Protein AF-0000000068967857 (afdb_homodimer)

pLDDT: mean 71.77, std 25.76, range [15.07, 97.0]

Solvent-accessible surface area (backbone atoms only — not comparable to full-atom values): 43259 Å² total; per-residue (Å²): 136,82,85,78,80,85,94,84,76,95,75,88,78,87,77,82,76,89,78,83,73,81,74,76,80,75,71,75,75,74,82,79,75,83,73,79,85,69,80,84,73,74,75,71,74,72,71,66,75,70,64,72,68,70,69,68,69,64,66,63,74,61,79,52,66,72,74,74,52,63,63,39,41,75,56,45,82,71,48,74,57,84,64,30,40,31,31,32,28,30,32,71,69,42,67,44,68,28,22,36,38,40,21,60,26,43,104,48,80,79,35,50,54,59,38,45,23,44,25,50,51,61,66,50,75,90,47,89,19,36,59,44,64,44,51,72,52,73,45,74,55,43,71,69,48,51,51,52,65,59,52,62,24,69,69,49,82,86,68,60,64,56,51,70,57,45,54,53,38,48,71,70,28,58,24,31,36,37,37,38,26,57,60,70,91,34,35,36,41,59,51,45,64,74,50,40,82,65,57,48,70,68,57,38,37,49,48,45,36,33,50,49,52,27,52,41,52,35,46,78,70,73,37,27,53,43,49,56,43,43,80,33,22,27,40,51,96,84,66,53,33,22,42,43,80,46,72,46,40,46,59,85,61,96,55,91,57,48,50,74,90,44,48,40,90,80,70,53,62,39,67,50,31,40,37,22,11,46,18,53,45,51,52,47,54,70,44,68,66,94,44,71,63,55,45,51,52,51,52,50,28,41,69,73,67,52,74,75,54,78,54,38,76,78,36,49,69,57,42,52,48,32,52,36,26,39,38,84,50,57,86,68,29,68,51,65,72,56,50,48,64,32,77,82,36,41,72,58,46,67,63,51,32,48,47,47,48,48,37,49,51,46,48,51,47,39,52,50,46,50,52,50,41,58,68,70,94,136,87,78,85,76,78,87,87,81,84,82,79,88,81,85,81,90,80,76,84,75,76,77,83,81,84,79,76,81,78,80,76,75,82,74,79,84,67,80,83,72,74,74,73,74,73,71,67,76,73,66,74,69,71,70,70,71,67,69,64,76,60,77,54,66,75,71,72,51,63,65,39,42,71,61,45,82,70,46,75,58,85,64,31,40,31,30,33,28,31,33,72,67,43,67,45,69,30,21,37,38,40,22,58,24,42,104,49,80,78,34,49,54,60,38,47,23,44,26,50,50,62,66,52,75,88,46,87,19,36,60,44,65,44,49,69,53,74,44,74,57,42,70,69,48,52,49,53,66,58,53,62,24,68,70,48,81,83,67,58,62,57,50,70,56,46,55,52,38,48,71,71,29,58,23,31,35,38,37,37,25,57,59,71,91,34,36,35,41,58,53,47,63,74,51,40,81,64,58,48,69,66,57,37,37,51,48,46,36,34,50,50,51,27,53,42,52,35,46,77,69,73,38,31,53,44,47,52,43,44,79,32,20,26,40,51,97,85,65,52,34,23,41,41,80,46,73,45,39,42,74,82,56,96,56,88,60,47,50,73,90,45,48,39,90,80,70,52,68,38,66,49,30,39,38,22,12,46,19,53,46,52,51,48,52,70,44,65,66,92,44,71,65,56,44,52,52,50,50,49,26,42,70,70,66,52,76,76,55,78,55,37,76,79,37,49,69,58,43,51,48,32,50,37,24,40,38,82,51,57,85,68,29,69,51,64,72,56,50,48,63,31,76,83,39,40,74,58,48,67,62,51,32,46,47,46,47,48,36,48,49,44,48,51,46,40,50,50,48,49,51,51,42,58,67,72,93

InterPro domains:
  IPR000719 Protein kinase domain [PF00069] (73-343)
  IPR000719 Protein kinase domain [PS50011] (72-345)
  IPR000719 Protein kinase domain [SM00220] (72-345)
  IPR011009 Protein kinase-like domain superfamily [SSF56112] (56-346)
  IPR017441 Protein kinase, ATP binding site [PS00107] (78-101)
  IPR050339 Cell Cycle and Stress Response Kinase [PTHR11042] (71-341)

Sequence (754 aa):
MLASGSRSALSRACLVGAGNRLPAIASGAAVATPVPSGPGASVRESVRPSVPVHKAATPTRCDTAPGAFGHFTFVQYLGVGANGVVYEVTNRLDLQQYAIKCIPFSWSSESARVLREVQTMARVPPHENLVRYFSCWVEKLTLALFEFMSSARGRLDGGLSVSSSLSRGLAAASHVLFIQMECCQETLRTWMTSRGSFINPAQALDIFRQMVRGVQHLHTNGVVHNDVKPDNAFIDTSGVVKIGDFGDCGASSSHVLGTASYSPPENNASMQGDVFSLGLCLMELFSSFSTGMERALAFNDVRSGALSMPWTSEFPDVATMVRAMTAAKPESRPSLSDLLEWPLVRVVSPIIGRLQEALNAKDEMIQRLQLKLASVSMLASGSRSALSRACLVGAGNRLPAIASGAAVATPVPSGPGASVRESVRPSVPVHKAATPTRCDTAPGAFGHFTFVQYLGVGANGVVYEVTNRLDLQQYAIKCIPFSWSSESARVLREVQTMARVPPHENLVRYFSCWVEKLTLALFEFMSSARGRLDGGLSVSSSLSRGLAAASHVLFIQMECCQETLRTWMTSRGSFINPAQALDIFRQMVRGVQHLHTNGVVHNDVKPDNAFIDTSGVVKIGDFGDCGASSSHVLGTASYSPPENNASMQGDVFSLGLCLMELFSSFSTGMERALAFNDVRSGALSMPWTSEFPDVATMVRAMTAAKPESRPSLSDLLEWPLVRVVSPIIGRLQEALNAKDEMIQRLQLKLASVS

Organism: Plasmodiophora brassicae (NCBI:txid37360)

Radius of gyration: 35.07 Å; Cα contacts (8 Å, |Δi|>4): 1047; chains: 2; bounding box: 94×92×99 Å

Foldseek 3Di:
DDPDDDDDDDDDDPDPDDDDDPDDPPPPPDPDDDPDPDDDPPPPPPPPPPPPPPPPPPQPLPPQPCPDPVQKRFRAWQDADLFFTKTWIARNPVRDIWIKTKGQDDPDPVNPLVVVLLVLLVPQDDDLAAWHWDDKDKDFDDPSNLVVRLVSQPPPPDNDHPPPNRNVSSVPGGMIMITIIHDFRFFQVNVCQVCFQNQDPLLLLQQLLSLLVQLVSCVVVPKFQQADDSRQWGADPVSGIHGHDSSQIDAFDPDQGYDPLLFAPVSHGDSLRVLLSSLLRSVVSNHGDPDPVVSSVCSVCLLVLNNDDPCCVVCVVSVVLSNQSRPNDSVSHDDSVVVCPPPSNPPCPPVNVVVVVVVVVVVVVVVVVVVVVVVVD/DPPPDDDDDPDDPDDDDDDPDPDDDDDDDDPDDPPDPDDDPPPPPPPPPPPPPPPPPPQPLPPQLVPDPVQKRFRAWQDADLFFTKTWIARNPVRDIWIKTKGQDDPDPVNPLVVVLLVLLVPQDDDLQAWHWDDKDKDFDDPSNLVVRQVSQPPPPDNDHPPPNRNVSSVPGGMIMITIIHDFRFFQVNVCQVCFQNQDPLLLLQQLLSLLVQLVSCVVVPKFQQADDSRQWGADPVSGIHGHDSSQMDAFDPDQGYDPLLFAPVSHGDSLRNLLSSLLRSVVSNHGDPDPVVSSVCSVCLLVVNNDDPCCVVPVVSVVLSNQSRPNDSVSHDDSVVVCPPPSNPPCPPVNVVVVVVVVVVVVVVVVVVVVVVVVD

Nearest PDB structures (foldseek):
  7qwk-assembly7_G  TM=8.877E-01  e=1.911E-18  Homo sapiens
  4p5q-assembly1_A  TM=7.352E-01  e=2.492E-12  Homo sapiens
  3fxx-assembly1_A  TM=7.312E-01  e=2.492E-12  Homo sapiens
  2gsf-assembly1_A  TM=7.370E-01  e=7.982E-12  Homo sapiens
  2qon-assembly1_A  TM=7.233E-01  e=1.177E-11  Homo sapiens

Secondary structure (DSSP, 8-state):
-----------------------------------------------------------------TTTTTTEEEEEEEEE-SS-EEEEEEETTT--EEEEEEEEE-SSTTHHHHHHHHHHHHHSPP-TTBPPEEEEEEEE--HHHHHHHHHHHHHSTT---S-HHHHHHHHH-SEEEEEEEE----BHHHHHHHHGGG--HHHHHHHHHHHHHHHHHHHHTT---S--SGGGEEE-TT--EEE---TT-SS--SS--S-GGGS-TT-S--HHHHHHHHHHHHHHHT---SSHHHHHHHHHHHHTT----THHHH-HHHHHHHHHHT-SSGGGSPPHHHHHTSTTT----HHHHHHHHHHHHHHHHHHHHHHHHHHH-/-----------------------------------------------------------------TTTTTTEEEEEEEEEETTEEEEEEEETTT--EEEEEEEEE-SSTTHHHHHHHHHHHHHSPP-TTBPPEEEEEEEE--HHHHHHHHHHHHHSTT---S-HHHHHHHHH-SEEEEEEEE----BHHHHHHHHGGG--HHHHHHHHHHHHHHHHHHHHTT---S--SGGGEEE-TT--EEE---TT-SS--SS--S-GGGS-TT-S--HHHHHHHHHHHHHHHT---SSHHHHHHHHHHHHTT----THHHH-HHHHHHHHHHT-SSGGGSPPHHHHHTSTTT----HHHHHHHHHHHHHHHHHHHHHHHHHHH-

Structure (mmCIF, N/CA/C/O backbone):
data_AF-0000000068967857-model_v1
#
loop_
_entity.id
_entity.type
_entity.pdbx_description
1 polymer 'non-specific serine/threonine protein kinase'
#
loop_
_atom_site.group_PDB
_atom_site.id
_atom_site.type_symbol
_atom_site.label_atom_id
_atom_site.label_alt_id
_atom_site.label_comp_id
_atom_site.label_asym_id
_atom_site.label_entity_id
_atom_site.label_seq_id
_atom_site.pdbx_PDB_ins_code
_atom_site.Cartn_x
_atom_site.Cartn_y
_atom_site.Cartn_z
_atom_site.occupancy
_atom_site.B_iso_or_equiv
_atom_site.auth_seq_id
_atom_site.auth_comp_id
_atom_site.auth_asym_id
_atom_site.auth_atom_id
_atom_site.pdbx_PDB_model_num
ATOM 1 N N . MET A 1 1 ? -60.562 -36.562 -42.844 1 17.62 1 MET A N 1
ATOM 2 C CA . MET A 1 1 ? -60.188 -37.812 -42.188 1 17.62 1 MET A CA 1
ATOM 3 C C . MET A 1 1 ? -59.656 -37.562 -40.781 1 17.62 1 MET A C 1
ATOM 5 O O . MET A 1 1 ? -59.156 -36.469 -40.5 1 17.62 1 MET A O 1
ATOM 9 N N . LEU A 1 2 ? -59.75 -38.594 -39.875 1 17.78 2 LEU A N 1
ATOM 10 C CA . LEU A 1 2 ? -59.844 -38.969 -38.469 1 17.78 2 LEU A CA 1
ATOM 11 C C . LEU A 1 2 ? -58.531 -38.75 -37.75 1 17.78 2 LEU A C 1
ATOM 13 O O . LEU A 1 2 ? -57.5 -39.344 -38.094 1 17.78 2 LEU A O 1
ATOM 17 N N . ALA A 1 3 ? -58.188 -37.438 -37.438 1 21.61 3 ALA A N 1
ATOM 18 C CA . ALA A 1 3 ? -57.125 -36.875 -36.656 1 21.61 3 ALA A CA 1
ATOM 19 C C . ALA A 1 3 ? -56.938 -37.625 -35.344 1 21.61 3 ALA A C 1
ATOM 21 O O . ALA A 1 3 ? -57.719 -37.469 -34.406 1 21.61 3 ALA A O 1
ATOM 22 N N . SER A 1 4 ? -56.562 -38.906 -35.375 1 16.22 4 SER A N 1
ATOM 23 C CA . SER A 1 4 ? -56.531 -40.094 -34.531 1 16.22 4 SER A CA 1
ATOM 24 C C . SER A 1 4 ? -55.812 -39.812 -33.219 1 16.22 4 SER A C 1
ATOM 26 O O . SER A 1 4 ? -55.062 -38.844 -33.125 1 16.22 4 SER A O 1
ATOM 28 N N . GLY A 1 5 ? -55.438 -40.781 -32.312 1 16.38 5 GLY A N 1
ATOM 29 C CA . GLY A 1 5 ? -55.781 -41.469 -31.062 1 16.38 5 GLY A CA 1
ATOM 30 C C . GLY A 1 5 ? -54.688 -41.375 -30.016 1 16.38 5 GLY A C 1
ATOM 31 O O . GLY A 1 5 ? -55 -41.375 -28.812 1 16.38 5 GLY A O 1
ATOM 32 N N . SER A 1 6 ? -53.375 -41.469 -30.359 1 16.27 6 SER A N 1
ATOM 33 C CA . SER A 1 6 ? -52.812 -42.594 -29.594 1 16.27 6 SER A CA 1
ATOM 34 C C . SER A 1 6 ? -52.594 -42.188 -28.141 1 16.27 6 SER A C 1
ATOM 36 O O . SER A 1 6 ? -52.531 -41.031 -27.797 1 16.27 6 SER A O 1
ATOM 38 N N . ARG A 1 7 ? -51.719 -43 -27.281 1 16.83 7 ARG A N 1
ATOM 39 C CA . ARG A 1 7 ? -51.75 -43.938 -26.172 1 16.83 7 ARG A CA 1
ATOM 40 C C . ARG A 1 7 ? -51.312 -43.25 -24.875 1 16.83 7 ARG A C 1
ATOM 42 O O . ARG A 1 7 ? -50.719 -42.156 -24.891 1 16.83 7 ARG A O 1
ATOM 49 N N . SER A 1 8 ? -51.188 -44 -23.594 1 15.56 8 SER A N 1
ATOM 50 C CA . SER A 1 8 ? -51.531 -44.406 -22.25 1 15.56 8 SER A CA 1
ATOM 51 C C . SER A 1 8 ? -50.406 -44.094 -21.266 1 15.56 8 SER A C 1
ATOM 53 O O . SER A 1 8 ? -50.656 -43.812 -20.094 1 15.56 8 SER A O 1
ATOM 55 N N . ALA A 1 9 ? -49.031 -44.25 -21.547 1 15.55 9 ALA A N 1
ATOM 56 C CA . ALA A 1 9 ? -48.312 -45.219 -20.703 1 15.55 9 ALA A CA 1
ATOM 57 C C . ALA A 1 9 ? -48.094 -44.656 -19.312 1 15.55 9 ALA A C 1
ATOM 59 O O . ALA A 1 9 ? -48.281 -45.344 -18.312 1 15.55 9 ALA A O 1
ATOM 60 N N . LEU A 1 10 ? -47.062 -43.719 -18.984 1 16.7 10 LEU A N 1
ATOM 61 C CA . LEU A 1 10 ? -45.969 -44.125 -18.109 1 16.7 10 LEU A CA 1
ATOM 62 C C . LEU A 1 10 ? -46.344 -43.844 -16.656 1 16.7 10 LEU A C 1
ATOM 64 O O . LEU A 1 10 ? -46.688 -42.75 -16.281 1 16.7 10 LEU A O 1
ATOM 68 N N . SER A 1 11 ? -46.688 -44.812 -15.766 1 15.55 11 SER A N 1
ATOM 69 C CA . SER A 1 11 ? -47.25 -45.188 -14.469 1 15.55 11 SER A CA 1
ATOM 70 C C . SER A 1 11 ? -46.438 -44.562 -13.328 1 15.55 11 SER A C 1
ATOM 72 O O . SER A 1 11 ? -47.031 -43.938 -12.445 1 15.55 11 SER A O 1
ATOM 74 N N . ARG A 1 12 ? -45.125 -45 -13.031 1 16.36 12 ARG A N 1
ATOM 75 C CA . ARG A 1 12 ? -44.906 -45.688 -11.75 1 16.36 12 ARG A CA 1
ATOM 76 C C . ARG A 1 12 ? -44.812 -44.656 -10.609 1 16.36 12 ARG A C 1
ATOM 78 O O . ARG A 1 12 ? -44.594 -43.469 -10.852 1 16.36 12 ARG A O 1
ATOM 85 N N . ALA A 1 13 ? -44.469 -45.125 -9.211 1 16.17 13 ALA A N 1
ATOM 86 C CA . ALA A 1 13 ? -44.875 -45.438 -7.848 1 16.17 13 ALA A CA 1
ATOM 87 C C . ALA A 1 13 ? -44 -44.688 -6.832 1 16.17 13 ALA A C 1
ATOM 89 O O . ALA A 1 13 ? -42.844 -45.031 -6.668 1 16.17 13 ALA A O 1
ATOM 90 N N . CYS A 1 14 ? -43.625 -43.469 -6.836 1 17.33 14 CYS A N 1
ATOM 91 C CA . CYS A 1 14 ? -42.562 -42.906 -5.988 1 17.33 14 CYS A CA 1
ATOM 92 C C . CYS A 1 14 ? -42.906 -43.094 -4.512 1 17.33 14 CYS A C 1
ATOM 94 O O . CYS A 1 14 ? -43.75 -42.375 -3.967 1 17.33 14 CYS A O 1
ATOM 96 N N . LEU A 1 15 ? -42.844 -44.375 -4.031 1 15.82 15 LEU A N 1
ATOM 97 C CA . LEU A 1 15 ? -43.281 -44.844 -2.723 1 15.82 15 LEU A CA 1
ATOM 98 C C . LEU A 1 15 ? -42.531 -44.125 -1.605 1 15.82 15 LEU A C 1
ATOM 100 O O . LEU A 1 15 ? -41.375 -43.75 -1.755 1 15.82 15 LEU A O 1
ATOM 104 N N . VAL A 1 16 ? -43.188 -43.469 -0.539 1 18.83 16 VAL A N 1
ATOM 105 C CA . VAL A 1 16 ? -43.281 -42.656 0.674 1 18.83 16 VAL A CA 1
ATOM 106 C C . VAL A 1 16 ? -42.656 -43.438 1.845 1 18.83 16 VAL A C 1
ATOM 108 O O . VAL A 1 16 ? -42.875 -43.062 3.006 1 18.83 16 VAL A O 1
ATOM 111 N N . GLY A 1 17 ? -41.625 -44.469 1.485 1 15.07 17 GLY A N 1
ATOM 112 C CA . GLY A 1 17 ? -41.656 -45.531 2.461 1 15.07 17 GLY A CA 1
ATOM 113 C C . GLY A 1 17 ? -41.438 -45.062 3.885 1 15.07 17 GLY A C 1
ATOM 114 O O . GLY A 1 17 ? -41.219 -43.875 4.117 1 15.07 17 GLY A O 1
ATOM 115 N N . ALA A 1 18 ? -40.375 -45.656 4.684 1 16.19 18 ALA A N 1
ATOM 116 C CA . ALA A 1 18 ? -40.375 -46.656 5.75 1 16.19 18 ALA A CA 1
ATOM 117 C C . ALA A 1 18 ? -40.156 -46.031 7.113 1 16.19 18 ALA A C 1
ATOM 119 O O . ALA A 1 18 ? -39.594 -44.906 7.199 1 16.19 18 ALA A O 1
ATOM 120 N N . GLY A 1 19 ? -40.5 -46.688 8.297 1 16.75 19 GLY A N 1
ATOM 121 C CA . GLY A 1 19 ? -41.031 -46.844 9.641 1 16.75 19 GLY A CA 1
ATOM 122 C C . GLY A 1 19 ? -40 -46.625 10.727 1 16.75 19 GLY A C 1
ATOM 123 O O . GLY A 1 19 ? -40.344 -46.5 11.906 1 16.75 19 GLY A O 1
ATOM 124 N N . ASN A 1 20 ? -38.562 -46.75 10.414 1 16.28 20 ASN A N 1
ATOM 125 C CA . ASN A 1 20 ? -37.938 -47.625 11.375 1 16.28 20 ASN A CA 1
ATOM 126 C C . ASN A 1 20 ? -37.844 -47 12.758 1 16.28 20 ASN A C 1
ATOM 128 O O . ASN A 1 20 ? -37.688 -45.781 12.883 1 16.28 20 ASN A O 1
ATOM 132 N N . ARG A 1 21 ? -38.188 -47.688 13.773 1 17.36 21 ARG A N 1
ATOM 133 C CA . ARG A 1 21 ? -38.625 -47.75 15.172 1 17.36 21 ARG A CA 1
ATOM 134 C C . ARG A 1 21 ? -37.469 -47.406 16.094 1 17.36 21 ARG A C 1
ATOM 136 O O . ARG A 1 21 ? -36.469 -48.156 16.188 1 17.36 21 ARG A O 1
ATOM 143 N N . LEU A 1 22 ? -36.906 -46.188 16.016 1 18.09 22 LEU A N 1
ATOM 144 C CA . LEU A 1 22 ? -35.719 -45.875 16.812 1 18.09 22 LEU A CA 1
ATOM 145 C C . LEU A 1 22 ? -35.938 -46.219 18.281 1 18.09 22 LEU A C 1
ATOM 147 O O . LEU A 1 22 ? -36.812 -45.656 18.922 1 18.09 22 LEU A O 1
ATOM 151 N N . PRO A 1 23 ? -35.688 -47.5 18.547 1 16.89 23 PRO A N 1
ATOM 152 C CA . PRO A 1 23 ? -36.125 -48.031 19.844 1 16.89 23 PRO A CA 1
ATOM 153 C C . PRO A 1 23 ? -35.656 -47.188 21.031 1 16.89 23 PRO A C 1
ATOM 155 O O . PRO A 1 23 ? -34.844 -46.281 20.859 1 16.89 23 PRO A O 1
ATOM 158 N N . ALA A 1 24 ? -35.781 -47.812 22.188 1 18.14 24 ALA A N 1
ATOM 159 C CA . ALA A 1 24 ? -36.188 -47.719 23.594 1 18.14 24 ALA A CA 1
ATOM 160 C C . ALA A 1 24 ? -35 -47.375 24.469 1 18.14 24 ALA A C 1
ATOM 162 O O . ALA A 1 24 ? -34.031 -48.125 24.562 1 18.14 24 ALA A O 1
ATOM 163 N N . ILE A 1 25 ? -34.5 -46.219 24.406 1 18.72 25 ILE A N 1
ATOM 164 C CA . ILE A 1 25 ? -33.281 -45.781 25.062 1 18.72 25 ILE A CA 1
ATOM 165 C C . ILE A 1 25 ? -33.312 -46.188 26.547 1 18.72 25 ILE A C 1
ATOM 167 O O . ILE A 1 25 ? -34.125 -45.656 27.312 1 18.72 25 ILE A O 1
ATOM 171 N N . ALA A 1 26 ? -33.25 -47.531 26.703 1 18.09 26 ALA A N 1
ATOM 172 C CA . ALA A 1 26 ? -33.406 -48.062 28.047 1 18.09 26 ALA A CA 1
ATOM 173 C C . ALA A 1 26 ? -32.438 -47.438 29.031 1 18.09 26 ALA A C 1
ATOM 175 O O . ALA A 1 26 ? -31.234 -47.312 28.734 1 18.09 26 ALA A O 1
ATOM 176 N N . SER A 1 27 ? -32.938 -46.594 29.859 1 18.23 27 SER A N 1
ATOM 177 C CA . SER A 1 27 ? -32.406 -45.625 30.812 1 18.23 27 SER A CA 1
ATOM 178 C C . SER A 1 27 ? -31.516 -46.281 31.859 1 18.23 27 SER A C 1
ATOM 180 O O . SER A 1 27 ? -30.859 -45.594 32.625 1 18.23 27 SER A O 1
ATOM 182 N N . GLY A 1 28 ? -31.531 -47.656 31.938 1 19.02 28 GLY A N 1
ATOM 183 C CA . GLY A 1 28 ? -31.5 -47.969 33.344 1 19.02 28 GLY A CA 1
ATOM 184 C C . GLY A 1 28 ? -30.109 -47.844 33.938 1 19.02 28 GLY A C 1
ATOM 185 O O . GLY A 1 28 ? -29.219 -48.656 33.688 1 19.02 28 GLY A O 1
ATOM 186 N N . ALA A 1 29 ? -29.5 -46.812 33.906 1 19.55 29 ALA A N 1
ATOM 187 C CA . ALA A 1 29 ? -28.062 -46.812 34.219 1 19.55 29 ALA A CA 1
ATOM 188 C C . ALA A 1 29 ? -27.812 -47.281 35.625 1 19.55 29 ALA A C 1
ATOM 190 O O . ALA A 1 29 ? -28.344 -46.719 36.594 1 19.55 29 ALA A O 1
ATOM 191 N N . ALA A 1 30 ? -27.609 -48.594 35.812 1 19.33 30 ALA A N 1
ATOM 192 C CA . ALA A 1 30 ? -27.344 -49.312 37.062 1 19.33 30 ALA A CA 1
ATOM 193 C C . ALA A 1 30 ? -26.172 -48.688 37.812 1 19.33 30 ALA A C 1
ATOM 195 O O . ALA A 1 30 ? -25.234 -48.156 37.219 1 19.33 30 ALA A O 1
ATOM 196 N N . VAL A 1 31 ? -26.25 -48.375 39.094 1 22.34 31 VAL A N 1
ATOM 197 C CA . VAL A 1 31 ? -25.594 -47.594 40.156 1 22.34 31 VAL A CA 1
ATOM 198 C C . VAL A 1 31 ? -24.297 -48.312 40.562 1 22.34 31 VAL A C 1
ATOM 200 O O . VAL A 1 31 ? -24.062 -48.531 41.75 1 22.34 31 VAL A O 1
ATOM 203 N N . ALA A 1 32 ? -23.5 -48.969 39.562 1 19.66 32 ALA A N 1
ATOM 204 C CA . ALA A 1 32 ? -22.594 -49.969 40.094 1 19.66 32 ALA A CA 1
ATOM 205 C C . ALA A 1 32 ? -21.641 -49.375 41.125 1 19.66 32 ALA A C 1
ATOM 207 O O . ALA A 1 32 ? -21.375 -48.156 41.094 1 19.66 32 ALA A O 1
ATOM 208 N N . THR A 1 33 ? -21.266 -50.25 42.031 1 23.11 33 THR A N 1
ATOM 209 C CA . THR A 1 33 ? -20.672 -50.312 43.344 1 23.11 33 THR A CA 1
ATOM 210 C C . THR A 1 33 ? -19.25 -49.75 43.344 1 23.11 33 THR A C 1
ATOM 212 O O . THR A 1 33 ? -18.578 -49.781 42.312 1 23.11 33 THR A O 1
ATOM 215 N N . PRO A 1 34 ? -18.641 -49.281 44.5 1 24.38 34 PRO A N 1
ATOM 216 C CA . PRO A 1 34 ? -17.578 -48.344 44.906 1 24.38 34 PRO A CA 1
ATOM 217 C C . PRO A 1 34 ? -16.188 -48.938 44.688 1 24.38 34 PRO A C 1
ATOM 219 O O . PRO A 1 34 ? -15.188 -48.25 44.969 1 24.38 34 PRO A O 1
ATOM 222 N N . VAL A 1 35 ? -15.891 -49.656 43.562 1 23.64 35 VAL A N 1
ATOM 223 C CA . VAL A 1 35 ? -14.773 -50.562 43.844 1 23.64 35 VAL A CA 1
ATOM 224 C C . VAL A 1 35 ? -13.562 -49.75 44.281 1 23.64 35 VAL A C 1
ATOM 226 O O . VAL A 1 35 ? -13.414 -48.594 43.906 1 23.64 35 VAL A O 1
ATOM 229 N N . PRO A 1 36 ? -12.727 -50.375 45.125 1 25.64 36 PRO A N 1
ATOM 230 C CA . PRO A 1 36 ? -11.664 -49.875 45.969 1 25.64 36 PRO A CA 1
ATOM 231 C C . PRO A 1 36 ? -10.5 -49.281 45.188 1 25.64 36 PRO A C 1
ATOM 233 O O . PRO A 1 36 ? -10.266 -49.656 44.031 1 25.64 36 PRO A O 1
ATOM 236 N N . SER A 1 37 ? -10.07 -48 45.438 1 24.44 37 SER A N 1
ATOM 237 C CA . SER A 1 37 ? -9.234 -47 44.75 1 24.44 37 SER A CA 1
ATOM 238 C C . SER A 1 37 ? -7.801 -47.5 44.594 1 24.44 37 SER A C 1
ATOM 240 O O . SER A 1 37 ? -7.102 -47.656 45.594 1 24.44 37 SER A O 1
ATOM 242 N N . GLY A 1 38 ? -7.668 -48.688 43.844 1 22.53 38 GLY A N 1
ATOM 243 C CA . GLY A 1 38 ? -6.359 -49.312 43.875 1 22.53 38 GLY A CA 1
ATOM 244 C C . GLY A 1 38 ? -5.219 -48.312 43.656 1 22.53 38 GLY A C 1
ATOM 245 O O . GLY A 1 38 ? -5.445 -47.188 43.25 1 22.53 38 GLY A O 1
ATOM 246 N N . PRO A 1 39 ? -3.936 -48.906 43.812 1 26.94 39 PRO A N 1
ATOM 247 C CA . PRO A 1 39 ? -2.676 -48.219 44.062 1 26.94 39 PRO A CA 1
ATOM 248 C C . PRO A 1 39 ? -2.289 -47.25 42.938 1 26.94 39 PRO A C 1
ATOM 250 O O . PRO A 1 39 ? -2.801 -47.344 41.844 1 26.94 39 PRO A O 1
ATOM 253 N N . GLY A 1 40 ? -1.634 -46.094 43.25 1 23.09 40 GLY A N 1
ATOM 254 C CA . GLY A 1 40 ? -1.306 -44.844 42.562 1 23.09 40 GLY A CA 1
ATOM 255 C C . GLY A 1 40 ? -0.482 -45.062 41.312 1 23.09 40 GLY A C 1
ATOM 256 O O . GLY A 1 40 ? 0.627 -45.594 41.375 1 23.09 40 GLY A O 1
ATOM 257 N N . ALA A 1 41 ? -1.071 -45.594 40.219 1 24.56 41 ALA A N 1
ATOM 258 C CA . ALA A 1 41 ? -0.295 -45.938 39.031 1 24.56 41 ALA A CA 1
ATOM 259 C C . ALA A 1 41 ? 0.621 -44.781 38.625 1 24.56 41 ALA A C 1
ATOM 261 O O . ALA A 1 41 ? 0.218 -43.594 38.656 1 24.56 41 ALA A O 1
ATOM 262 N N . SER A 1 42 ? 1.905 -45 38.781 1 24.92 42 SER A N 1
ATOM 263 C CA . SER A 1 42 ? 3.004 -44.094 38.469 1 24.92 42 SER A CA 1
ATOM 264 C C . SER A 1 42 ? 2.893 -43.562 37.031 1 24.92 42 SER A C 1
ATOM 266 O O . SER A 1 42 ? 2.768 -44.312 36.094 1 24.92 42 SER A O 1
ATOM 268 N N . VAL A 1 43 ? 2.205 -42.469 36.875 1 27.67 43 VAL A N 1
ATOM 269 C CA . VAL A 1 43 ? 1.998 -41.844 35.562 1 27.67 43 VAL A CA 1
ATOM 270 C C . VAL A 1 43 ? 3.322 -41.75 34.812 1 27.67 43 VAL A C 1
ATOM 272 O O . VAL A 1 43 ? 4.27 -41.094 35.281 1 27.67 43 VAL A O 1
ATOM 275 N N . ARG A 1 44 ? 3.652 -42.875 34.156 1 24.52 44 ARG A N 1
ATOM 276 C CA . ARG A 1 44 ? 4.809 -42.781 33.281 1 24.52 44 ARG A CA 1
ATOM 277 C C . ARG A 1 44 ? 4.75 -41.531 32.406 1 24.52 44 ARG A C 1
ATOM 279 O O . ARG A 1 44 ? 3.723 -41.25 31.812 1 24.52 44 ARG A O 1
ATOM 286 N N . GLU A 1 45 ? 5.496 -40.531 32.781 1 26.64 45 GLU A N 1
ATOM 287 C CA . GLU A 1 45 ? 5.703 -39.25 32.062 1 26.64 45 GLU A CA 1
ATOM 288 C C . GLU A 1 45 ? 5.941 -39.5 30.594 1 26.64 45 GLU A C 1
ATOM 290 O O . GLU A 1 45 ? 6.887 -40.188 30.203 1 26.64 45 GLU A O 1
ATOM 295 N N . SER A 1 46 ? 4.844 -39.75 29.875 1 25.81 46 SER A N 1
ATOM 296 C CA . SER A 1 46 ? 5.02 -39.938 28.438 1 25.81 46 SER A CA 1
ATOM 297 C C . SER A 1 46 ? 5.945 -38.844 27.875 1 25.81 46 SER A C 1
ATOM 299 O O . SER A 1 46 ? 5.699 -37.656 28.047 1 25.81 46 SER A O 1
ATOM 301 N N . VAL A 1 47 ? 7.184 -39.156 27.828 1 27.45 47 VAL A N 1
ATOM 302 C CA . VAL A 1 47 ? 8.195 -38.344 27.172 1 27.45 47 VAL A CA 1
ATOM 303 C C . VAL A 1 47 ? 7.707 -37.906 25.797 1 27.45 47 VAL A C 1
ATOM 305 O O . VAL A 1 47 ? 7.406 -38.75 24.938 1 27.45 47 VAL A O 1
ATOM 308 N N . ARG A 1 48 ? 6.922 -36.906 25.797 1 30.17 48 ARG A N 1
ATOM 309 C CA . ARG A 1 48 ? 6.531 -36.312 24.516 1 30.17 48 ARG A CA 1
ATOM 310 C C . ARG A 1 48 ? 7.691 -36.344 23.531 1 30.17 48 ARG A C 1
ATOM 312 O O . ARG A 1 48 ? 8.812 -35.938 23.859 1 30.17 48 ARG A O 1
ATOM 319 N N . PRO A 1 49 ? 7.621 -37.312 22.656 1 27.17 49 PRO A N 1
ATOM 320 C CA . PRO A 1 49 ? 8.758 -37.281 21.734 1 27.17 49 PRO A CA 1
ATOM 321 C C . PRO A 1 49 ? 9.094 -35.875 21.25 1 27.17 49 PRO A C 1
ATOM 323 O O . PRO A 1 49 ? 8.188 -35.062 21.016 1 27.17 49 PRO A O 1
ATOM 326 N N . SER A 1 50 ? 10.148 -35.312 21.844 1 27.44 50 SER A N 1
ATOM 327 C CA . SER A 1 50 ? 10.68 -34.031 21.359 1 27.44 50 SER A CA 1
ATOM 328 C C . SER A 1 50 ? 10.688 -33.969 19.844 1 27.44 50 SER A C 1
ATOM 330 O O . SER A 1 50 ? 11.305 -34.812 19.188 1 27.44 50 SER A O 1
ATOM 332 N N . VAL A 1 51 ? 9.562 -33.781 19.281 1 29.3 51 VAL A N 1
ATOM 333 C CA . VAL A 1 51 ? 9.656 -33.531 17.844 1 29.3 51 VAL A CA 1
ATOM 334 C C . VAL A 1 51 ? 10.922 -32.75 17.531 1 29.3 51 VAL A C 1
ATOM 336 O O . VAL A 1 51 ? 11.195 -31.734 18.172 1 29.3 51 VAL A O 1
ATOM 339 N N . PRO A 1 52 ? 11.914 -33.469 17.188 1 27.41 52 PRO A N 1
ATOM 340 C CA . PRO A 1 52 ? 13.102 -32.625 16.969 1 27.41 52 PRO A CA 1
ATOM 341 C C . PRO A 1 52 ? 12.773 -31.281 16.328 1 27.41 52 PRO A C 1
ATOM 343 O O . PRO A 1 52 ? 11.93 -31.219 15.43 1 27.41 52 PRO A O 1
ATOM 346 N N . VAL A 1 53 ? 12.68 -30.344 17.156 1 28.53 53 VAL A N 1
ATOM 347 C CA . VAL A 1 53 ? 12.688 -29 16.594 1 28.53 53 VAL A CA 1
ATOM 348 C C . VAL A 1 53 ? 13.625 -28.938 15.391 1 28.53 53 VAL A C 1
ATOM 350 O O . VAL A 1 53 ? 14.805 -29.266 15.5 1 28.53 53 VAL A O 1
ATOM 353 N N . HIS A 1 54 ? 13.102 -29.328 14.297 1 27.03 54 HIS A N 1
ATOM 354 C CA . HIS A 1 54 ? 13.977 -29.109 13.156 1 27.03 54 HIS A CA 1
ATOM 355 C C . HIS A 1 54 ? 14.867 -27.875 13.383 1 27.03 54 HIS A C 1
ATOM 357 O O . HIS A 1 54 ? 14.383 -26.828 13.805 1 27.03 54 HIS A O 1
ATOM 363 N N . LYS A 1 55 ? 16 -28.109 13.828 1 28.28 55 LYS A N 1
ATOM 364 C CA . LYS A 1 55 ? 17 -27.047 13.945 1 28.28 55 LYS A CA 1
ATOM 365 C C . LYS A 1 55 ? 16.797 -25.984 12.883 1 28.28 55 LYS A C 1
ATOM 367 O O . LYS A 1 55 ? 16.859 -26.266 11.688 1 28.28 55 LYS A O 1
ATOM 372 N N . ALA A 1 56 ? 16.062 -25.062 13.258 1 31.53 56 ALA A N 1
ATOM 373 C CA . ALA A 1 56 ? 16.109 -23.844 12.445 1 31.53 56 ALA A CA 1
ATOM 374 C C . ALA A 1 56 ? 17.516 -23.594 11.922 1 31.53 56 ALA A C 1
ATOM 376 O O . ALA A 1 56 ? 18.469 -23.5 12.703 1 31.53 56 ALA A O 1
ATOM 377 N N . ALA A 1 57 ? 17.828 -24.297 10.852 1 29.64 57 ALA A N 1
ATOM 378 C CA . ALA A 1 57 ? 19.156 -23.984 10.312 1 29.64 57 ALA A CA 1
ATOM 379 C C . ALA A 1 57 ? 19.578 -22.562 10.672 1 29.64 57 ALA A C 1
ATOM 381 O O . ALA A 1 57 ? 18.734 -21.656 10.695 1 29.64 57 ALA A O 1
ATOM 382 N N . THR A 1 58 ? 20.406 -22.453 11.594 1 30.3 58 THR A N 1
ATOM 383 C CA . THR A 1 58 ? 21.031 -21.172 11.898 1 30.3 58 THR A CA 1
ATOM 384 C C . THR A 1 58 ? 21.172 -20.328 10.641 1 30.3 58 THR A C 1
ATOM 386 O O . THR A 1 58 ? 21.703 -20.797 9.625 1 30.3 58 THR A O 1
ATOM 389 N N . PRO A 1 59 ? 20.25 -19.5 10.445 1 32.91 59 PRO A N 1
ATOM 390 C CA . PRO A 1 59 ? 20.594 -18.625 9.312 1 32.91 59 PRO A CA 1
ATOM 391 C C . PRO A 1 59 ? 22.094 -18.391 9.188 1 32.91 59 PRO A C 1
ATOM 393 O O . PRO A 1 59 ? 22.734 -17.953 10.148 1 32.91 59 PRO A O 1
ATOM 396 N N . THR A 1 60 ? 22.828 -19.375 8.75 1 31.97 60 THR A N 1
ATOM 397 C CA . THR A 1 60 ? 24.203 -18.984 8.453 1 31.97 60 THR A CA 1
ATOM 398 C C . THR A 1 60 ? 24.281 -17.516 8.062 1 31.97 60 THR A C 1
ATOM 400 O O . THR A 1 60 ? 23.609 -17.094 7.117 1 31.97 60 THR A O 1
ATOM 403 N N . ARG A 1 61 ? 24.422 -16.672 9.055 1 34.22 61 ARG A N 1
ATOM 404 C CA . ARG A 1 61 ? 24.859 -15.305 8.773 1 34.22 61 ARG A CA 1
ATOM 405 C C . ARG A 1 61 ? 25.766 -15.258 7.547 1 34.22 61 ARG A C 1
ATOM 407 O O . ARG A 1 61 ? 26.906 -15.695 7.598 1 34.22 61 ARG A O 1
ATOM 414 N N . CYS A 1 62 ? 25.359 -15.859 6.477 1 34.53 62 CYS A N 1
ATOM 415 C CA . CYS A 1 62 ? 26.266 -15.594 5.352 1 34.53 62 CYS A CA 1
ATOM 416 C C . CYS A 1 62 ? 26.891 -14.211 5.473 1 34.53 62 CYS A C 1
ATOM 418 O O . CYS A 1 62 ? 26.266 -13.281 5.98 1 34.53 62 CYS A O 1
ATOM 420 N N . ASP A 1 63 ? 28.125 -14.109 5.543 1 36.72 63 ASP A N 1
ATOM 421 C CA . ASP A 1 63 ? 28.938 -12.922 5.297 1 36.72 63 ASP A CA 1
ATOM 422 C C . ASP A 1 63 ? 28.281 -12 4.27 1 36.72 63 ASP A C 1
ATOM 424 O O . ASP A 1 63 ? 27.969 -12.43 3.156 1 36.72 63 ASP A O 1
ATOM 428 N N . THR A 1 64 ? 27.281 -11.242 4.684 1 43.88 64 THR A N 1
ATOM 429 C CA . THR A 1 64 ? 26.641 -10.156 3.949 1 43.88 64 THR A CA 1
ATOM 430 C C . THR A 1 64 ? 27.594 -9.578 2.902 1 43.88 64 THR A C 1
ATOM 432 O O . THR A 1 64 ? 28.75 -9.273 3.203 1 43.88 64 THR A O 1
ATOM 435 N N . ALA A 1 65 ? 27.75 -10.102 1.837 1 42 65 ALA A N 1
ATOM 436 C CA . ALA A 1 65 ? 28.562 -9.25 0.964 1 42 65 ALA A CA 1
ATOM 437 C C . ALA A 1 65 ? 28.297 -7.773 1.248 1 42 65 ALA A C 1
ATOM 439 O O . ALA A 1 65 ? 27.156 -7.305 1.132 1 42 65 ALA A O 1
ATOM 440 N N . PRO A 1 66 ? 28.906 -7.105 2.223 1 45.12 66 PRO A N 1
ATOM 441 C CA . PRO A 1 66 ? 28.75 -5.727 2.693 1 45.12 66 PRO A CA 1
ATOM 442 C C . PRO A 1 66 ? 28.094 -4.816 1.651 1 45.12 66 PRO A C 1
ATOM 444 O O . PRO A 1 66 ? 27.297 -3.947 2 1 45.12 66 PRO A O 1
ATOM 447 N N . GLY A 1 67 ? 28.562 -4.812 0.374 1 49.03 67 GLY A N 1
ATOM 448 C CA . GLY A 1 67 ? 28.406 -3.82 -0.677 1 49.03 67 GLY A CA 1
ATOM 449 C C . GLY A 1 67 ? 27.188 -4.062 -1.542 1 49.03 67 GLY A C 1
ATOM 450 O O . GLY A 1 67 ? 26.812 -3.205 -2.344 1 49.03 67 GLY A O 1
ATOM 451 N N . ALA A 1 68 ? 26.672 -5.273 -1.558 1 50.5 68 ALA A N 1
ATOM 452 C CA . ALA A 1 68 ? 25.781 -5.582 -2.678 1 50.5 68 ALA A CA 1
ATOM 453 C C . ALA A 1 68 ? 24.422 -4.941 -2.484 1 50.5 68 ALA A C 1
ATOM 455 O O . ALA A 1 68 ? 23.75 -4.586 -3.459 1 50.5 68 ALA A O 1
ATOM 456 N N . PHE A 1 69 ? 23.953 -4.801 -1.175 1 63 69 PHE A N 1
ATOM 457 C CA . PHE A 1 69 ? 22.578 -4.312 -1.086 1 63 69 PHE A CA 1
ATOM 458 C C . PHE A 1 69 ? 22.531 -2.938 -0.434 1 63 69 PHE A C 1
ATOM 460 O O . PHE A 1 69 ? 21.5 -2.543 0.125 1 63 69 PHE A O 1
ATOM 467 N N . GLY A 1 70 ? 23.625 -2.305 -0.616 1 69.69 70 GLY A N 1
ATOM 468 C CA . GLY A 1 70 ? 23.578 -0.968 -0.045 1 69.69 70 GLY A CA 1
ATOM 469 C C . GLY A 1 70 ? 23.203 -0.96 1.424 1 69.69 70 GLY A C 1
ATOM 470 O O . GLY A 1 70 ? 23.922 -1.51 2.26 1 69.69 70 GLY A O 1
ATOM 471 N N . HIS A 1 71 ? 22 -0.535 1.703 1 82 71 HIS A N 1
ATOM 472 C CA . HIS A 1 71 ? 21.531 -0.365 3.072 1 82 71 HIS A CA 1
ATOM 473 C C . HIS A 1 71 ? 20.734 -1.578 3.533 1 82 71 HIS A C 1
ATOM 475 O O . HIS A 1 71 ? 20.062 -1.529 4.57 1 82 71 HIS A O 1
ATOM 481 N N . PHE A 1 72 ? 20.859 -2.705 2.883 1 89.38 72 PHE A N 1
ATOM 482 C CA . PHE A 1 72 ? 20.094 -3.898 3.236 1 89.38 72 PHE A CA 1
ATOM 483 C C . PHE A 1 72 ? 21.016 -4.953 3.854 1 89.38 72 PHE A C 1
ATOM 485 O O . PHE A 1 72 ? 22.172 -5.094 3.451 1 89.38 72 PHE A O 1
ATOM 492 N N . THR A 1 73 ? 20.5 -5.613 4.836 1 90.12 73 THR A N 1
ATOM 493 C CA . THR A 1 73 ? 21.141 -6.805 5.383 1 90.12 73 THR A CA 1
ATOM 494 C C . THR A 1 73 ? 20.484 -8.07 4.832 1 90.12 73 THR A C 1
ATOM 496 O O . THR A 1 73 ? 19.266 -8.188 4.824 1 90.12 73 THR A O 1
ATOM 499 N N . PHE A 1 74 ? 21.344 -8.977 4.336 1 86.94 74 PHE A N 1
ATOM 500 C CA . PHE A 1 74 ? 20.859 -10.258 3.83 1 86.94 74 PHE A CA 1
ATOM 501 C C . PHE A 1 74 ? 20.359 -11.133 4.973 1 86.94 74 PHE A C 1
ATOM 503 O O . PHE A 1 74 ? 21.016 -11.25 6.008 1 86.94 74 PHE A O 1
ATOM 510 N N . VAL A 1 75 ? 19.188 -11.695 4.777 1 87.44 75 VAL A N 1
ATOM 511 C CA . VAL A 1 75 ? 18.641 -12.586 5.785 1 87.44 75 VAL A CA 1
ATOM 512 C C . VAL A 1 75 ? 18.688 -14.031 5.285 1 87.44 75 VAL A C 1
ATOM 514 O O . VAL A 1 75 ? 19.375 -14.875 5.875 1 87.44 75 VAL A O 1
ATOM 517 N N . GLN A 1 76 ? 18.078 -14.297 4.164 1 86.62 76 GLN A N 1
ATOM 518 C CA . GLN A 1 76 ? 18.094 -15.648 3.609 1 86.62 76 GLN A CA 1
ATOM 519 C C . GLN A 1 76 ? 17.641 -15.648 2.148 1 86.62 76 GLN A C 1
ATOM 521 O O . GLN A 1 76 ? 17.125 -14.641 1.652 1 86.62 76 GLN A O 1
ATOM 526 N N . TYR A 1 77 ? 17.844 -16.828 1.627 1 84.56 77 TYR A N 1
ATOM 527 C CA . TYR A 1 77 ? 17.375 -17.125 0.277 1 84.56 77 TYR A CA 1
ATOM 528 C C . TYR A 1 77 ? 15.906 -17.516 0.284 1 84.56 77 TYR A C 1
ATOM 530 O O . TYR A 1 77 ? 15.469 -18.312 1.11 1 84.56 77 TYR A O 1
ATOM 538 N N . LEU A 1 78 ? 15.094 -16.891 -0.549 1 84.81 78 LEU A N 1
ATOM 539 C CA . LEU A 1 78 ? 13.68 -17.219 -0.595 1 84.81 78 LEU A CA 1
ATOM 540 C C . LEU A 1 78 ? 13.367 -18.125 -1.779 1 84.81 78 LEU A C 1
ATOM 542 O O . LEU A 1 78 ? 12.508 -19 -1.685 1 84.81 78 LEU A O 1
ATOM 546 N N . GLY A 1 79 ? 13.969 -17.844 -2.918 1 79.12 79 GLY A N 1
ATOM 547 C CA . GLY A 1 79 ? 13.68 -18.688 -4.07 1 79.12 79 GLY A CA 1
ATOM 548 C C . GLY A 1 79 ? 14.391 -18.234 -5.332 1 79.12 79 GLY A C 1
ATOM 549 O O . GLY A 1 79 ? 14.984 -17.156 -5.359 1 79.12 79 GLY A O 1
ATOM 550 N N . VAL A 1 80 ? 14.43 -19.203 -6.266 1 73.38 80 VAL A N 1
ATOM 551 C CA . VAL A 1 80 ? 15 -18.938 -7.582 1 73.38 80 VAL A CA 1
ATOM 552 C C . VAL A 1 80 ? 13.93 -19.156 -8.656 1 73.38 80 VAL A C 1
ATOM 554 O O . VAL A 1 80 ? 13.211 -20.156 -8.625 1 73.38 80 VAL A O 1
ATOM 557 N N . GLY A 1 81 ? 13.672 -18.062 -9.398 1 64.5 81 GLY A N 1
ATOM 558 C CA . GLY A 1 81 ? 12.805 -18.266 -10.539 1 64.5 81 GLY A CA 1
ATOM 559 C C . GLY A 1 81 ? 13.531 -18.203 -11.867 1 64.5 81 GLY A C 1
ATOM 560 O O . GLY A 1 81 ? 14.766 -18.141 -11.898 1 64.5 81 GLY A O 1
ATOM 561 N N . ALA A 1 82 ? 12.75 -18.359 -12.992 1 60.62 82 ALA A N 1
ATOM 562 C CA . ALA A 1 82 ? 13.289 -18.344 -14.352 1 60.62 82 ALA A CA 1
ATOM 563 C C . ALA A 1 82 ? 14.016 -17.031 -14.641 1 60.62 82 ALA A C 1
ATOM 565 O O . ALA A 1 82 ? 14.953 -17 -15.445 1 60.62 82 ALA A O 1
ATOM 566 N N . ASN A 1 83 ? 13.688 -16.094 -13.828 1 70.75 83 ASN A N 1
ATOM 567 C CA . ASN A 1 83 ? 14.203 -14.797 -14.258 1 70.75 83 ASN A CA 1
ATOM 568 C C . ASN A 1 83 ? 15.117 -14.18 -13.211 1 70.75 83 ASN A C 1
ATOM 570 O O . ASN A 1 83 ? 15.688 -13.109 -13.43 1 70.75 83 ASN A O 1
ATOM 574 N N . GLY A 1 84 ? 15.242 -14.836 -12.078 1 83.56 84 GLY A N 1
ATOM 575 C CA . GLY A 1 84 ? 16.125 -14.219 -11.109 1 83.56 84 GLY A CA 1
ATOM 576 C C . GLY A 1 84 ? 16.078 -14.883 -9.75 1 83.56 84 GLY A C 1
ATOM 577 O O . GLY A 1 84 ? 15.539 -15.984 -9.609 1 83.56 84 GLY A O 1
ATOM 578 N N . VAL A 1 85 ? 16.797 -14.273 -8.836 1 88.19 85 VAL A N 1
ATOM 579 C CA . VAL A 1 85 ? 16.906 -14.789 -7.477 1 88.19 85 VAL A CA 1
ATOM 580 C C . VAL A 1 85 ? 16.219 -13.836 -6.5 1 88.19 85 VAL A C 1
ATOM 582 O O . VAL A 1 85 ? 16.359 -12.617 -6.617 1 88.19 85 VAL A O 1
ATOM 585 N N . VAL A 1 86 ? 15.508 -14.43 -5.566 1 90.81 86 VAL A N 1
ATOM 586 C CA . VAL A 1 86 ? 14.812 -13.609 -4.578 1 90.81 86 VAL A CA 1
ATOM 587 C C . VAL A 1 86 ? 15.445 -13.812 -3.203 1 90.81 86 VAL A C 1
ATOM 589 O O . VAL A 1 86 ? 15.648 -14.945 -2.77 1 90.81 86 VAL A O 1
ATOM 592 N N . TYR A 1 87 ? 15.695 -12.703 -2.521 1 91.12 87 TYR A N 1
ATOM 593 C CA . TYR A 1 87 ? 16.328 -12.711 -1.204 1 91.12 87 TYR A CA 1
ATOM 594 C C . TYR A 1 87 ? 15.438 -12.016 -0.177 1 91.12 87 TYR A C 1
ATOM 596 O O . TYR A 1 87 ? 14.805 -11 -0.478 1 91.12 87 TYR A O 1
ATOM 604 N N . GLU A 1 88 ? 15.43 -12.57 0.968 1 93.12 88 GLU A N 1
ATOM 605 C CA . GLU A 1 88 ? 14.898 -11.836 2.115 1 93.12 88 GLU A CA 1
ATOM 606 C C . GLU A 1 88 ? 15.953 -10.891 2.697 1 93.12 88 GLU A C 1
ATOM 608 O O . GLU A 1 88 ? 17.094 -11.297 2.941 1 93.12 88 GLU A O 1
ATOM 613 N N . VAL A 1 89 ? 15.578 -9.68 2.873 1 93.56 89 VAL A N 1
ATOM 614 C CA . VAL A 1 89 ? 16.531 -8.688 3.369 1 93.56 89 VAL A CA 1
ATOM 615 C C . VAL A 1 89 ? 15.859 -7.805 4.418 1 93.56 89 VAL A C 1
ATOM 617 O O . VAL A 1 89 ? 14.633 -7.75 4.496 1 93.56 89 VAL A O 1
ATOM 620 N N . THR A 1 90 ? 16.656 -7.195 5.254 1 94.12 90 THR A N 1
ATOM 621 C CA . THR A 1 90 ? 16.203 -6.164 6.184 1 94.12 90 THR A CA 1
ATOM 622 C C . THR A 1 90 ? 16.844 -4.82 5.855 1 94.12 90 THR A C 1
ATOM 624 O O . THR A 1 90 ? 18.062 -4.734 5.664 1 94.12 90 THR A O 1
ATOM 627 N N . ASN A 1 91 ? 16.047 -3.82 5.629 1 93.5 91 ASN A N 1
ATOM 628 C CA . ASN A 1 91 ? 16.594 -2.471 5.488 1 93.5 91 ASN A CA 1
ATOM 629 C C . ASN A 1 91 ? 17.094 -1.926 6.824 1 93.5 91 ASN A C 1
ATOM 631 O O . ASN A 1 91 ? 16.328 -1.829 7.785 1 93.5 91 ASN A O 1
ATOM 635 N N . ARG A 1 92 ? 18.234 -1.527 6.93 1 91.25 92 ARG A N 1
ATOM 636 C CA . ARG A 1 92 ? 18.844 -1.12 8.188 1 91.25 92 ARG A CA 1
ATOM 637 C C . ARG A 1 92 ? 18.344 0.251 8.625 1 91.25 92 ARG A C 1
ATOM 639 O O . ARG A 1 92 ? 18.516 0.644 9.781 1 91.25 92 ARG A O 1
ATOM 646 N N . LEU A 1 93 ? 17.812 0.979 7.691 1 90.19 93 LEU A N 1
ATOM 647 C CA . LEU A 1 93 ? 17.328 2.322 8.008 1 90.19 93 LEU A CA 1
ATOM 648 C C . LEU A 1 93 ? 15.898 2.283 8.523 1 90.19 93 LEU A C 1
ATOM 650 O O . LEU A 1 93 ? 15.586 2.9 9.539 1 90.19 93 LEU A O 1
ATOM 654 N N . ASP A 1 94 ? 15.047 1.56 7.836 1 92.06 94 ASP A N 1
ATOM 655 C CA . ASP A 1 94 ? 13.648 1.544 8.258 1 92.06 94 ASP A CA 1
ATOM 656 C C . ASP A 1 94 ? 13.328 0.278 9.047 1 92.06 94 ASP A C 1
ATOM 658 O O . ASP A 1 94 ? 12.234 0.141 9.594 1 92.06 94 ASP A O 1
ATOM 662 N N . LEU A 1 95 ? 14.25 -0.699 9.094 1 92 95 LEU A N 1
ATOM 663 C CA . LEU A 1 95 ? 14.25 -1.896 9.93 1 92 95 LEU A CA 1
ATOM 664 C C . LEU A 1 95 ? 13.148 -2.857 9.5 1 92 95 LEU A C 1
ATOM 666 O O . LEU A 1 95 ? 12.789 -3.764 10.25 1 92 95 LEU A O 1
ATOM 670 N N . GLN A 1 96 ? 12.609 -2.674 8.305 1 93.38 96 GLN A N 1
ATOM 671 C CA . GLN A 1 96 ? 11.586 -3.576 7.789 1 93.38 96 GLN A CA 1
ATOM 672 C C . GLN A 1 96 ? 12.203 -4.691 6.949 1 93.38 96 GLN A C 1
ATOM 674 O O . GLN A 1 96 ? 13.305 -4.539 6.418 1 93.38 96 GLN A O 1
ATOM 679 N N . GLN A 1 97 ? 11.516 -5.789 6.949 1 93.94 97 GLN A N 1
ATOM 680 C CA . GLN A 1 97 ? 11.914 -6.922 6.121 1 93.94 97 GLN A CA 1
ATOM 681 C C . GLN A 1 97 ? 11.289 -6.832 4.73 1 93.94 97 GLN A C 1
ATOM 683 O O . GLN A 1 97 ? 10.102 -6.508 4.598 1 93.94 97 GLN A O 1
ATOM 688 N N . TYR A 1 98 ? 12.102 -7.031 3.734 1 95.12 98 TYR A N 1
ATOM 689 C CA . TYR A 1 98 ? 11.656 -7 2.346 1 95.12 98 TYR A CA 1
ATOM 690 C C . TYR A 1 98 ? 12.148 -8.227 1.588 1 95.12 98 TYR A C 1
ATOM 692 O O . TYR A 1 98 ? 13 -8.969 2.082 1 95.12 98 TYR A O 1
ATOM 700 N N . ALA A 1 99 ? 11.523 -8.547 0.474 1 94.19 99 ALA A N 1
ATOM 701 C CA . ALA A 1 99 ? 12.078 -9.422 -0.552 1 94.19 99 ALA A CA 1
ATOM 702 C C . ALA A 1 99 ? 12.672 -8.617 -1.702 1 94.19 99 ALA A C 1
ATOM 704 O O . ALA A 1 99 ? 12.062 -7.656 -2.178 1 94.19 99 ALA A O 1
ATOM 705 N N . ILE A 1 100 ? 13.859 -8.961 -2.104 1 93.56 100 ILE A N 1
ATOM 706 C CA . ILE A 1 100 ? 14.469 -8.328 -3.27 1 93.56 100 ILE A CA 1
ATOM 707 C C . ILE A 1 100 ? 14.695 -9.375 -4.359 1 93.56 100 ILE A C 1
ATOM 709 O O . ILE A 1 100 ? 15.43 -10.352 -4.148 1 93.56 100 ILE A O 1
ATOM 713 N N . LYS A 1 101 ? 14.023 -9.219 -5.438 1 91.69 101 LYS A N 1
ATOM 714 C CA . LYS A 1 101 ? 14.273 -10.039 -6.621 1 91.69 101 LYS A CA 1
ATOM 715 C C . LYS A 1 101 ? 15.398 -9.445 -7.465 1 91.69 101 LYS A C 1
ATOM 717 O O . LYS A 1 101 ? 15.336 -8.281 -7.863 1 91.69 101 LYS A O 1
ATOM 722 N N . CYS A 1 102 ? 16.438 -10.211 -7.676 1 91.19 102 CYS A N 1
ATOM 723 C CA . CYS A 1 102 ? 17.594 -9.805 -8.477 1 91.19 102 CYS A CA 1
ATOM 724 C C . CYS A 1 102 ? 17.547 -10.453 -9.852 1 91.19 102 CYS A C 1
ATOM 726 O O . CYS A 1 102 ? 17.641 -11.68 -9.969 1 91.19 102 CYS A O 1
ATOM 728 N N . ILE A 1 103 ? 17.469 -9.656 -10.859 1 89.31 103 ILE A N 1
ATOM 729 C CA . ILE A 1 103 ? 17.328 -10.148 -12.227 1 89.31 103 ILE A CA 1
ATOM 730 C C . ILE A 1 103 ? 18.516 -9.672 -13.07 1 89.31 103 ILE A C 1
ATOM 732 O O . ILE A 1 103 ? 18.766 -8.469 -13.164 1 89.31 103 ILE A O 1
ATOM 736 N N . PRO A 1 104 ? 19.234 -10.664 -13.641 1 87.25 104 PRO A N 1
ATOM 737 C CA . PRO A 1 104 ? 20.25 -10.203 -14.609 1 87.25 104 PRO A CA 1
ATOM 738 C C . PRO A 1 104 ? 19.656 -9.273 -15.672 1 87.25 104 PRO A C 1
ATOM 740 O O . PRO A 1 104 ? 18.578 -9.547 -16.203 1 87.25 104 PRO A O 1
ATOM 743 N N . PHE A 1 105 ? 20.328 -8.172 -15.898 1 87.69 105 PHE A N 1
ATOM 744 C CA . PHE A 1 105 ? 19.75 -7.086 -16.688 1 87.69 105 PHE A CA 1
ATOM 745 C C . PHE A 1 105 ? 20.797 -6.504 -17.641 1 87.69 105 PHE A C 1
ATOM 747 O O . PHE A 1 105 ? 21.953 -6.359 -17.281 1 87.69 105 PHE A O 1
ATOM 754 N N . SER A 1 106 ? 20.297 -6.352 -18.906 1 85.44 106 SER A N 1
ATOM 755 C CA . SER A 1 106 ? 21.062 -5.605 -19.906 1 85.44 106 SER A CA 1
ATOM 756 C C . SER A 1 106 ? 20.203 -4.559 -20.609 1 85.44 106 SER A C 1
ATOM 758 O O . SER A 1 106 ? 19 -4.738 -20.75 1 85.44 106 SER A O 1
ATOM 760 N N . TRP A 1 107 ? 20.719 -3.367 -20.766 1 79.19 107 TRP A N 1
ATOM 761 C CA . TRP A 1 107 ? 19.969 -2.318 -21.453 1 79.19 107 TRP A CA 1
ATOM 762 C C . TRP A 1 107 ? 19.719 -2.686 -22.906 1 79.19 107 TRP A C 1
ATOM 764 O O . TRP A 1 107 ? 20.297 -2.07 -23.812 1 79.19 107 TRP A O 1
ATOM 774 N N . SER A 1 108 ? 19.359 -3.971 -23.188 1 75.06 108 SER A N 1
ATOM 775 C CA . SER A 1 108 ? 19.062 -4.473 -24.516 1 75.06 108 SER A CA 1
ATOM 776 C C . SER A 1 108 ? 17.578 -4.816 -24.672 1 75.06 108 SER A C 1
ATOM 778 O O . SER A 1 108 ? 16.797 -4.609 -23.734 1 75.06 108 SER A O 1
ATOM 780 N N . SER A 1 109 ? 17.141 -5.266 -25.781 1 65.81 109 SER A N 1
ATOM 781 C CA . SER A 1 109 ? 15.766 -5.598 -26.125 1 65.81 109 SER A CA 1
ATOM 782 C C . SER A 1 109 ? 15.203 -6.645 -25.172 1 65.81 109 SER A C 1
ATOM 784 O O . SER A 1 109 ? 14 -6.648 -24.875 1 65.81 109 SER A O 1
ATOM 786 N N . GLU A 1 110 ? 16.094 -7.488 -24.672 1 63 110 GLU A N 1
ATOM 787 C CA . GLU A 1 110 ? 15.625 -8.531 -23.766 1 63 110 GLU A CA 1
ATOM 788 C C . GLU A 1 110 ? 15.172 -7.949 -22.438 1 63 110 GLU A C 1
ATOM 790 O O . GLU A 1 110 ? 14.328 -8.531 -21.75 1 63 110 GLU A O 1
ATOM 795 N N . SER A 1 111 ? 15.555 -6.734 -22.188 1 72.81 111 SER A N 1
ATOM 796 C CA . SER A 1 111 ? 15.242 -6.094 -20.922 1 72.81 111 SER A CA 1
ATOM 797 C C . SER A 1 111 ? 13.844 -5.484 -20.922 1 72.81 111 SER A C 1
ATOM 799 O O . SER A 1 111 ? 13.336 -5.07 -19.891 1 72.81 111 SER A O 1
ATOM 801 N N . ALA A 1 112 ? 13.266 -5.641 -22.047 1 75.5 112 ALA A N 1
ATOM 802 C CA . ALA A 1 112 ? 11.945 -5.027 -22.172 1 75.5 112 ALA A CA 1
ATOM 803 C C . ALA A 1 112 ? 10.906 -5.781 -21.344 1 75.5 112 ALA A C 1
ATOM 805 O O . ALA A 1 112 ? 10.039 -5.168 -20.719 1 75.5 112 ALA A O 1
ATOM 806 N N . ARG A 1 113 ? 11.078 -7.055 -21.297 1 76 113 ARG A N 1
ATOM 807 C CA . ARG A 1 113 ? 10.102 -7.867 -20.578 1 76 113 ARG A CA 1
ATOM 808 C C . ARG A 1 113 ? 10.18 -7.605 -19.078 1 76 113 ARG A C 1
ATOM 810 O O . ARG A 1 113 ? 9.148 -7.453 -18.406 1 76 113 ARG A O 1
ATOM 817 N N . VAL A 1 114 ? 11.383 -7.535 -18.641 1 80.62 114 VAL A N 1
ATOM 818 C CA . VAL A 1 114 ? 11.547 -7.363 -17.203 1 80.62 114 VAL A CA 1
ATOM 819 C C . VAL A 1 114 ? 11.086 -5.969 -16.797 1 80.62 114 VAL A C 1
ATOM 821 O O . VAL A 1 114 ? 10.508 -5.789 -15.719 1 80.62 114 VAL A O 1
ATOM 824 N N . LEU A 1 115 ? 11.289 -5.039 -17.609 1 86.38 115 LEU A N 1
ATOM 825 C CA . LEU A 1 115 ? 10.844 -3.68 -17.312 1 86.38 115 LEU A CA 1
ATOM 826 C C . LEU A 1 115 ? 9.328 -3.58 -17.344 1 86.38 115 LEU A C 1
ATOM 828 O O . LEU A 1 115 ? 8.734 -2.834 -16.562 1 86.38 115 LEU A O 1
ATOM 832 N N . ARG A 1 116 ? 8.773 -4.367 -18.156 1 83.5 116 ARG A N 1
ATOM 833 C CA . ARG A 1 116 ? 7.316 -4.398 -18.188 1 83.5 116 ARG A CA 1
ATOM 834 C C . ARG A 1 116 ? 6.754 -4.961 -16.891 1 83.5 116 ARG A C 1
ATOM 836 O O . ARG A 1 116 ? 5.719 -4.504 -16.391 1 83.5 116 ARG A O 1
ATOM 843 N N . GLU A 1 117 ? 7.402 -5.961 -16.406 1 83.12 117 GLU A N 1
ATOM 844 C CA . GLU A 1 117 ? 7.012 -6.52 -15.117 1 83.12 117 GLU A CA 1
ATOM 845 C C . GLU A 1 117 ? 6.992 -5.441 -14.039 1 83.12 117 GLU A C 1
ATOM 847 O O . GLU A 1 117 ? 5.996 -5.285 -13.328 1 83.12 117 GLU A O 1
ATOM 852 N N . VAL A 1 118 ? 8.062 -4.68 -14.016 1 89.44 118 VAL A N 1
ATOM 853 C CA . VAL A 1 118 ? 8.219 -3.658 -12.984 1 89.44 118 VAL A CA 1
ATOM 854 C C . VAL A 1 118 ? 7.184 -2.557 -13.195 1 89.44 118 VAL A C 1
ATOM 856 O O . VAL A 1 118 ? 6.574 -2.08 -12.234 1 89.44 118 VAL A O 1
ATOM 859 N N . GLN A 1 119 ? 6.992 -2.238 -14.391 1 91.44 119 GLN A N 1
ATOM 860 C CA . GLN A 1 119 ? 6.035 -1.184 -14.719 1 91.44 119 GLN A CA 1
ATOM 861 C C . GLN A 1 119 ? 4.609 -1.605 -14.359 1 91.44 119 GLN A C 1
ATOM 863 O O . GLN A 1 119 ? 3.832 -0.804 -13.844 1 91.44 119 GLN A O 1
ATOM 868 N N . THR A 1 120 ? 4.332 -2.828 -14.617 1 89 120 THR A N 1
ATOM 869 C CA . THR A 1 120 ? 3.01 -3.348 -14.281 1 89 120 THR A CA 1
ATOM 870 C C . THR A 1 120 ? 2.805 -3.367 -12.766 1 89 120 THR A C 1
ATOM 872 O O . THR A 1 120 ? 1.79 -2.879 -12.266 1 89 120 THR A O 1
ATOM 875 N N . MET A 1 121 ? 3.74 -3.84 -12.055 1 90.5 121 MET A N 1
ATOM 876 C CA . MET A 1 121 ? 3.65 -3.918 -10.602 1 90.5 121 MET A CA 1
ATOM 877 C C . MET A 1 121 ? 3.506 -2.529 -9.992 1 90.5 121 MET A C 1
ATOM 879 O O . MET A 1 121 ? 2.76 -2.346 -9.023 1 90.5 121 MET A O 1
ATOM 883 N N . ALA A 1 122 ? 4.227 -1.659 -10.57 1 92.88 122 ALA A N 1
ATOM 884 C CA . ALA A 1 122 ? 4.266 -0.307 -10.016 1 92.88 122 ALA A CA 1
ATOM 885 C C . ALA A 1 122 ? 2.959 0.433 -10.289 1 92.88 122 ALA A C 1
ATOM 887 O O . ALA A 1 122 ? 2.533 1.269 -9.492 1 92.88 122 ALA A O 1
ATOM 888 N N . ARG A 1 123 ? 2.369 0.139 -11.375 1 90.62 123 ARG A N 1
ATOM 889 C CA . ARG A 1 123 ? 1.199 0.888 -11.82 1 90.62 123 ARG A CA 1
ATOM 890 C C . ARG A 1 123 ? -0.064 0.4 -11.125 1 90.62 123 ARG A C 1
ATOM 892 O O . ARG A 1 123 ? -1.009 1.169 -10.93 1 90.62 123 ARG A O 1
ATOM 899 N N . VAL A 1 124 ? -0.145 -0.853 -10.797 1 91.12 124 VAL A N 1
ATOM 900 C CA . VAL A 1 124 ? -1.34 -1.417 -10.18 1 91.12 124 VAL A CA 1
ATOM 901 C C . VAL A 1 124 ? -1.447 -0.941 -8.734 1 91.12 124 VAL A C 1
ATOM 903 O O . VAL A 1 124 ? -0.494 -1.063 -7.961 1 91.12 124 VAL A O 1
ATOM 906 N N . PRO A 1 125 ? -2.625 -0.35 -8.359 1 87.94 125 PRO A N 1
ATOM 907 C CA . PRO A 1 125 ? -2.801 0.094 -6.973 1 87.94 125 PRO A CA 1
ATOM 908 C C . PRO A 1 125 ? -2.668 -1.047 -5.969 1 87.94 125 PRO A C 1
ATOM 910 O O . PRO A 1 125 ? -2.967 -2.199 -6.293 1 87.94 125 PRO A O 1
ATOM 913 N N . PRO A 1 126 ? -2.244 -0.716 -4.801 1 87.69 126 PRO A N 1
ATOM 914 C CA . PRO A 1 126 ? -2.102 -1.757 -3.781 1 87.69 126 PRO A CA 1
ATOM 915 C C . PRO A 1 126 ? -3.42 -2.465 -3.473 1 87.69 126 PRO A C 1
ATOM 917 O O . PRO A 1 126 ? -4.488 -1.854 -3.557 1 87.69 126 PRO A O 1
ATOM 920 N N . HIS A 1 127 ? -3.32 -3.682 -3.146 1 90.5 127 HIS A N 1
ATOM 921 C CA . HIS A 1 127 ? -4.445 -4.543 -2.795 1 90.5 127 HIS A CA 1
ATOM 922 C C . HIS A 1 127 ? -4.027 -5.609 -1.787 1 90.5 127 HIS A C 1
ATOM 924 O O . HIS A 1 127 ? -2.902 -6.113 -1.842 1 90.5 127 HIS A O 1
ATOM 930 N N . GLU A 1 128 ? -4.918 -5.953 -0.942 1 90.12 128 GLU A N 1
ATOM 931 C CA . GLU A 1 128 ? -4.609 -6.898 0.127 1 90.12 128 GLU A CA 1
ATOM 932 C C . GLU A 1 128 ? -4.211 -8.258 -0.437 1 90.12 128 GLU A C 1
ATOM 934 O O . GLU A 1 128 ? -3.49 -9.023 0.212 1 90.12 128 GLU A O 1
ATOM 939 N N . ASN A 1 129 ? -4.664 -8.609 -1.659 1 95 129 ASN A N 1
ATOM 940 C CA . ASN A 1 129 ? -4.406 -9.93 -2.23 1 95 129 ASN A CA 1
ATOM 941 C C . ASN A 1 129 ? -3.359 -9.859 -3.34 1 95 129 ASN A C 1
ATOM 943 O O . ASN A 1 129 ? -3.303 -10.742 -4.199 1 95 129 ASN A O 1
ATOM 947 N N . LEU A 1 130 ? -2.611 -8.789 -3.371 1 95.38 130 LEU A N 1
ATOM 948 C CA . LEU A 1 130 ? -1.472 -8.664 -4.273 1 95.38 130 LEU A CA 1
ATOM 949 C C . LEU A 1 130 ? -0.195 -8.359 -3.498 1 95.38 130 LEU A C 1
ATOM 951 O O . LEU A 1 130 ? -0.21 -7.555 -2.562 1 95.38 130 LEU A O 1
ATOM 955 N N . VAL A 1 131 ? 0.884 -9.016 -3.91 1 95.25 131 VAL A N 1
ATOM 956 C CA . VAL A 1 131 ? 2.18 -8.688 -3.32 1 95.25 131 VAL A CA 1
ATOM 957 C C . VAL A 1 131 ? 2.504 -7.215 -3.574 1 95.25 131 VAL A C 1
ATOM 959 O O . VAL A 1 131 ? 2.344 -6.719 -4.691 1 95.25 131 VAL A O 1
ATOM 962 N N . ARG A 1 132 ? 2.998 -6.598 -2.598 1 93.25 132 ARG A N 1
ATOM 963 C CA . ARG A 1 132 ? 3.227 -5.16 -2.684 1 93.25 132 ARG A CA 1
ATOM 964 C C . ARG A 1 132 ? 4.57 -4.855 -3.34 1 93.25 132 ARG A C 1
ATOM 966 O O . ARG A 1 132 ? 5.586 -5.453 -2.982 1 93.25 132 ARG A O 1
ATOM 973 N N . TYR A 1 133 ? 4.488 -3.998 -4.273 1 93.69 133 TYR A N 1
ATOM 974 C CA . TYR A 1 133 ? 5.672 -3.424 -4.898 1 93.69 133 TYR A CA 1
ATOM 975 C C . TYR A 1 133 ? 6.129 -2.172 -4.16 1 93.69 133 TYR A C 1
ATOM 977 O O . TYR A 1 133 ? 5.309 -1.332 -3.785 1 93.69 133 TYR A O 1
ATOM 985 N N . PHE A 1 134 ? 7.48 -1.986 -3.959 1 93.81 134 PHE A N 1
ATOM 986 C CA . PHE A 1 134 ? 7.965 -0.798 -3.268 1 93.81 134 PHE A CA 1
ATOM 987 C C . PHE A 1 134 ? 8.828 0.049 -4.191 1 93.81 134 PHE A C 1
ATOM 989 O O . PHE A 1 134 ? 8.609 1.256 -4.324 1 93.81 134 PHE A O 1
ATOM 996 N N . SER A 1 135 ? 9.805 -0.604 -4.805 1 92.06 135 SER A N 1
ATOM 997 C CA . SER A 1 135 ? 10.758 0.153 -5.609 1 92.06 135 SER A CA 1
ATOM 998 C C . SER A 1 135 ? 11.625 -0.771 -6.461 1 92.06 135 SER A C 1
ATOM 1000 O O . SER A 1 135 ? 11.562 -1.994 -6.316 1 92.06 135 SER A O 1
ATOM 1002 N N . CYS A 1 136 ? 12.359 -0.149 -7.391 1 92.38 136 CYS A N 1
ATOM 1003 C CA . CYS A 1 136 ? 13.344 -0.877 -8.18 1 92.38 136 CYS A CA 1
ATOM 1004 C C . CYS A 1 136 ? 14.539 0.01 -8.523 1 92.38 136 CYS A C 1
ATOM 1006 O O . CYS A 1 136 ? 14.43 1.238 -8.492 1 92.38 136 CYS A O 1
ATOM 1008 N N . TRP A 1 137 ? 15.648 -0.583 -8.766 1 90.25 137 TRP A N 1
ATOM 1009 C CA . TRP A 1 137 ? 16.844 0.134 -9.211 1 90.25 137 TRP A CA 1
ATOM 1010 C C . TRP A 1 137 ? 17.781 -0.794 -9.961 1 90.25 137 TRP A C 1
ATOM 1012 O O . TRP A 1 137 ? 17.594 -2.014 -9.969 1 90.25 137 TRP A O 1
ATOM 1022 N N . VAL A 1 138 ? 18.672 -0.259 -10.719 1 90 138 VAL A N 1
ATOM 1023 C CA . VAL A 1 138 ? 19.641 -1.024 -11.492 1 90 138 VAL A CA 1
ATOM 1024 C C . VAL A 1 138 ? 21.062 -0.706 -11 1 90 138 VAL A C 1
ATOM 1026 O O . VAL A 1 138 ? 21.375 0.453 -10.727 1 90 138 VAL A O 1
ATOM 1029 N N . GLU A 1 139 ? 21.875 -1.692 -10.828 1 88.31 139 GLU A N 1
ATOM 1030 C CA . GLU A 1 139 ? 23.281 -1.546 -10.5 1 88.31 139 GLU A CA 1
ATOM 1031 C C . GLU A 1 139 ? 24.156 -2.367 -11.445 1 88.31 139 GLU A C 1
ATOM 1033 O O . GLU A 1 139 ? 23.688 -3.357 -12.023 1 88.31 139 GLU A O 1
ATOM 1038 N N . LYS A 1 140 ? 25.391 -1.917 -11.578 1 89.12 140 LYS A N 1
ATOM 1039 C CA . LYS A 1 140 ? 26.344 -2.699 -12.359 1 89.12 140 LYS A CA 1
ATOM 1040 C C . LYS A 1 140 ? 26.578 -4.07 -11.727 1 89.12 140 LYS A C 1
ATOM 1042 O O . LYS A 1 140 ? 26.672 -4.188 -10.508 1 89.12 140 LYS A O 1
ATOM 1047 N N . LEU A 1 141 ? 26.672 -5.02 -12.625 1 89.56 141 LEU A N 1
ATOM 1048 C CA . LEU A 1 141 ? 26.969 -6.367 -12.148 1 89.56 141 LEU A CA 1
ATOM 1049 C C . LEU A 1 141 ? 28.438 -6.504 -11.789 1 89.56 141 LEU A C 1
ATOM 1051 O O . LEU A 1 141 ? 29.281 -6.707 -12.664 1 89.56 141 LEU A O 1
ATOM 1055 N N . THR A 1 142 ? 28.781 -6.398 -10.516 1 87.44 142 THR A N 1
ATOM 1056 C CA . THR A 1 142 ? 30.141 -6.57 -10.047 1 87.44 142 THR A CA 1
ATOM 1057 C C . THR A 1 142 ? 30.469 -8.047 -9.828 1 87.44 142 THR A C 1
ATOM 1059 O O . THR A 1 142 ? 29.562 -8.883 -9.812 1 87.44 142 THR A O 1
ATOM 1062 N N . LEU A 1 143 ? 31.703 -8.344 -9.648 1 86.06 143 LEU A N 1
ATOM 1063 C CA . LEU A 1 143 ? 32.094 -9.719 -9.383 1 86.06 143 LEU A CA 1
ATOM 1064 C C . LEU A 1 143 ? 31.5 -10.219 -8.078 1 86.06 143 LEU A C 1
ATOM 1066 O O . LEU A 1 143 ? 31.062 -11.375 -8 1 86.06 143 LEU A O 1
ATOM 1070 N N . ALA A 1 144 ? 31.438 -9.352 -7.133 1 83.75 144 ALA A N 1
ATOM 1071 C CA . ALA A 1 144 ? 30.875 -9.727 -5.84 1 83.75 144 ALA A CA 1
ATOM 1072 C C . ALA A 1 144 ? 29.391 -10.094 -5.969 1 83.75 144 ALA A C 1
ATOM 1074 O O . ALA A 1 144 ? 28.953 -11.094 -5.41 1 83.75 144 ALA A O 1
ATOM 1075 N N . LEU A 1 145 ? 28.734 -9.312 -6.734 1 85.44 145 LEU A N 1
ATOM 1076 C CA . LEU A 1 145 ? 27.312 -9.57 -6.941 1 85.44 145 LEU A CA 1
ATOM 1077 C C . LEU A 1 145 ? 27.094 -10.836 -7.77 1 85.44 145 LEU A C 1
ATOM 1079 O O . LEU A 1 145 ? 26.156 -11.594 -7.516 1 85.44 145 LEU A O 1
ATOM 1083 N N . PHE A 1 146 ? 27.969 -11.023 -8.773 1 85.06 146 PHE A N 1
ATOM 1084 C CA . PHE A 1 146 ? 27.906 -12.227 -9.602 1 85.06 146 PHE A CA 1
ATOM 1085 C C . PHE A 1 146 ? 28.062 -13.477 -8.75 1 85.06 146 PHE A C 1
ATOM 1087 O O . PHE A 1 146 ? 27.281 -14.422 -8.883 1 85.06 146 PHE A O 1
ATOM 1094 N N . GLU A 1 147 ? 29 -13.398 -7.836 1 82.75 147 GLU A N 1
ATOM 1095 C CA . GLU A 1 147 ? 29.266 -14.539 -6.961 1 82.75 147 GLU A CA 1
ATOM 1096 C C . GLU A 1 147 ? 28.125 -14.766 -5.984 1 82.75 147 GLU A C 1
ATOM 1098 O O . GLU A 1 147 ? 27.734 -15.906 -5.723 1 82.75 147 GLU A O 1
ATOM 1103 N N . PHE A 1 148 ? 27.656 -13.781 -5.523 1 83.75 148 PHE A N 1
ATOM 1104 C CA . PHE A 1 148 ? 26.562 -13.867 -4.562 1 83.75 148 PHE A CA 1
ATOM 1105 C C . PHE A 1 148 ? 25.328 -14.508 -5.195 1 83.75 148 PHE A C 1
ATOM 1107 O O . PHE A 1 148 ? 24.734 -15.422 -4.621 1 83.75 148 PHE A O 1
ATOM 1114 N N . MET A 1 149 ? 24.938 -14.023 -6.383 1 84.5 149 MET A N 1
ATOM 1115 C CA . MET A 1 149 ? 23.766 -14.539 -7.082 1 84.5 149 MET A CA 1
ATOM 1116 C C . MET A 1 149 ? 23.984 -15.984 -7.523 1 84.5 149 MET A C 1
ATOM 1118 O O . MET A 1 149 ? 23.047 -16.781 -7.551 1 84.5 149 MET A O 1
ATOM 1122 N N . SER A 1 150 ? 25.203 -16.25 -7.801 1 79.94 150 SER A N 1
ATOM 1123 C CA . SER A 1 150 ? 25.531 -17.594 -8.242 1 79.94 150 SER A CA 1
ATOM 1124 C C . SER A 1 150 ? 25.531 -18.578 -7.078 1 79.94 150 SER A C 1
ATOM 1126 O O . SER A 1 150 ? 25.312 -19.781 -7.27 1 79.94 150 SER A O 1
ATOM 1128 N N . SER A 1 151 ? 25.844 -18.047 -5.84 1 74.06 151 SER A N 1
ATOM 1129 C CA . SER A 1 151 ? 25.906 -18.906 -4.656 1 74.06 151 SER A CA 1
ATOM 1130 C C . SER A 1 151 ? 24.516 -19.312 -4.195 1 74.06 151 SER A C 1
ATOM 1132 O O . SER A 1 151 ? 24.359 -20.234 -3.398 1 74.06 151 SER A O 1
ATOM 1134 N N . ALA A 1 152 ? 23.516 -18.516 -4.445 1 62.72 152 ALA A N 1
ATOM 1135 C CA . ALA A 1 152 ? 22.141 -18.859 -4.086 1 62.72 152 ALA A CA 1
ATOM 1136 C C . ALA A 1 152 ? 21.797 -20.281 -4.527 1 62.72 152 ALA A C 1
ATOM 1138 O O . ALA A 1 152 ? 20.922 -20.922 -3.951 1 62.72 152 ALA A O 1
ATOM 1139 N N . ARG A 1 153 ? 22.656 -20.859 -5.387 1 53.06 153 ARG A N 1
ATOM 1140 C CA . ARG A 1 153 ? 22.547 -22.188 -5.957 1 53.06 153 ARG A CA 1
ATOM 1141 C C . ARG A 1 153 ? 22.391 -23.25 -4.859 1 53.06 153 ARG A C 1
ATOM 1143 O O . ARG A 1 153 ? 21.594 -24.172 -4.992 1 53.06 153 ARG A O 1
ATOM 1150 N N . GLY A 1 154 ? 23.406 -23.297 -4.066 1 48.31 154 GLY A N 1
ATOM 1151 C CA . GLY A 1 154 ? 23.672 -24.453 -3.225 1 48.31 154 GLY A CA 1
ATOM 1152 C C . GLY A 1 154 ? 22.656 -24.625 -2.105 1 48.31 154 GLY A C 1
ATOM 1153 O O . GLY A 1 154 ? 22.641 -25.672 -1.44 1 48.31 154 GLY A O 1
ATOM 1154 N N . ARG A 1 155 ? 22.156 -23.609 -1.713 1 48.19 155 ARG A N 1
ATOM 1155 C CA . ARG A 1 155 ? 21.438 -23.781 -0.45 1 48.19 155 ARG A CA 1
ATOM 1156 C C . ARG A 1 155 ? 20.031 -24.312 -0.684 1 48.19 155 ARG A C 1
ATOM 1158 O O . ARG A 1 155 ? 19.297 -24.562 0.27 1 48.19 155 ARG A O 1
ATOM 1165 N N . LEU A 1 156 ? 19.484 -23.922 -1.823 1 47.91 156 LEU A N 1
ATOM 1166 C CA . LEU A 1 156 ? 18.203 -24.578 -1.967 1 47.91 156 LEU A CA 1
ATOM 1167 C C . LEU A 1 156 ? 18.344 -26.094 -1.948 1 47.91 156 LEU A C 1
ATOM 1169 O O . LEU A 1 156 ? 19.406 -26.609 -2.314 1 47.91 156 LEU A O 1
ATOM 1173 N N . ASP A 1 157 ? 17.531 -26.797 -1.206 1 43.03 157 ASP A N 1
ATOM 1174 C CA . ASP A 1 157 ? 17.688 -28.219 -0.936 1 43.03 157 ASP A CA 1
ATOM 1175 C C . ASP A 1 157 ? 18.562 -28.875 -1.995 1 43.03 157 ASP A C 1
ATOM 1177 O O . ASP A 1 157 ? 19.547 -29.547 -1.665 1 43.03 157 ASP A O 1
ATOM 1181 N N . GLY A 1 158 ? 17.953 -29.75 -2.85 1 37.69 158 GLY A N 1
ATOM 1182 C CA . GLY A 1 158 ? 18.312 -30.922 -3.629 1 37.69 158 GLY A CA 1
ATOM 1183 C C . GLY A 1 158 ? 19.266 -30.594 -4.773 1 37.69 158 GLY A C 1
ATOM 1184 O O . GLY A 1 158 ? 19.359 -31.359 -5.742 1 37.69 158 GLY A O 1
ATOM 1185 N N . GLY A 1 159 ? 20.312 -29.953 -4.688 1 38.78 159 GLY A N 1
ATOM 1186 C CA . GLY A 1 159 ? 21.328 -29.844 -5.711 1 38.78 159 GLY A CA 1
ATOM 1187 C C . GLY A 1 159 ? 20.891 -29.047 -6.922 1 38.78 159 GLY A C 1
ATOM 1188 O O . GLY A 1 159 ? 21.375 -29.266 -8.031 1 38.78 159 GLY A O 1
ATOM 1189 N N . LEU A 1 160 ? 19.703 -28.656 -7.004 1 38.22 160 LEU A N 1
ATOM 1190 C CA . LEU A 1 160 ? 19.297 -28.188 -8.328 1 38.22 160 LEU A CA 1
ATOM 1191 C C . LEU A 1 160 ? 20.094 -26.953 -8.727 1 38.22 160 LEU A C 1
ATOM 1193 O O . LEU A 1 160 ? 20.344 -26.062 -7.91 1 38.22 160 LEU A O 1
ATOM 1197 N N . SER A 1 161 ? 21 -27 -9.703 1 41.56 161 SER A N 1
ATOM 1198 C CA . SER A 1 161 ? 21.812 -26.141 -10.555 1 41.56 161 SER A CA 1
ATOM 1199 C C . SER A 1 161 ? 21.125 -24.812 -10.828 1 41.56 161 SER A C 1
ATOM 1201 O O . SER A 1 161 ? 19.891 -24.75 -10.914 1 41.56 161 SER A O 1
ATOM 1203 N N . VAL A 1 162 ? 21.578 -23.75 -10.242 1 49.69 162 VAL A N 1
ATOM 1204 C CA . VAL A 1 162 ? 21.234 -22.484 -10.891 1 49.69 162 VAL A CA 1
ATOM 1205 C C . VAL A 1 162 ? 20.703 -22.766 -12.297 1 49.69 162 VAL A C 1
ATOM 1207 O O . VAL A 1 162 ? 21.359 -23.453 -13.086 1 49.69 162 VAL A O 1
ATOM 1210 N N . SER A 1 163 ? 19.328 -22.594 -12.461 1 55.88 163 SER A N 1
ATOM 1211 C CA . SER A 1 163 ? 18.75 -22.859 -13.781 1 55.88 163 SER A CA 1
ATOM 1212 C C . SER A 1 163 ? 19.688 -22.391 -14.891 1 55.88 163 SER A C 1
ATOM 1214 O O . SER A 1 163 ? 20.438 -21.422 -14.711 1 55.88 163 SER A O 1
ATOM 1216 N N . SER A 1 164 ? 20.094 -23.312 -15.656 1 61.47 164 SER A N 1
ATOM 1217 C CA . SER A 1 164 ? 20.828 -23.016 -16.891 1 61.47 164 SER A CA 1
ATOM 1218 C C . SER A 1 164 ? 20.484 -21.625 -17.422 1 61.47 164 SER A C 1
ATOM 1220 O O . SER A 1 164 ? 21.359 -20.891 -17.859 1 61.47 164 SER A O 1
ATOM 1222 N N . SER A 1 165 ? 19.25 -21.172 -17.062 1 66.5 165 SER A N 1
ATOM 1223 C CA . SER A 1 165 ? 18.797 -19.891 -17.594 1 66.5 165 SER A CA 1
ATOM 1224 C C . SER A 1 165 ? 19.406 -18.719 -16.812 1 66.5 165 SER A C 1
ATOM 1226 O O . SER A 1 165 ? 19.844 -17.734 -17.391 1 66.5 165 SER A O 1
ATOM 1228 N N . LEU A 1 166 ? 19.516 -18.875 -15.516 1 71.12 166 LEU A N 1
ATOM 1229 C CA . LEU A 1 166 ? 20.094 -17.812 -14.695 1 71.12 166 LEU A CA 1
ATOM 1230 C C . LEU A 1 166 ? 21.578 -17.641 -14.977 1 71.12 166 LEU A C 1
ATOM 1232 O O . LEU A 1 166 ? 22.078 -16.516 -15.055 1 71.12 166 LEU A O 1
ATOM 1236 N N . SER A 1 167 ? 22.234 -18.797 -15.086 1 73.31 167 SER A N 1
ATOM 1237 C CA . SER A 1 167 ? 23.672 -18.766 -15.359 1 73.31 167 SER A CA 1
ATOM 1238 C C . SER A 1 167 ? 23.953 -18.062 -16.688 1 73.31 167 SER A C 1
ATOM 1240 O O . SER A 1 167 ? 24.875 -17.234 -16.781 1 73.31 167 SER A O 1
ATOM 1242 N N . ARG A 1 168 ? 23.188 -18.453 -17.641 1 75.06 168 ARG A N 1
ATOM 1243 C CA . ARG A 1 168 ? 23.344 -17.812 -18.953 1 75.06 168 ARG A CA 1
ATOM 1244 C C . ARG A 1 168 ? 23.031 -16.328 -18.875 1 75.06 168 ARG A C 1
ATOM 1246 O O . ARG A 1 168 ? 23.719 -15.508 -19.469 1 75.06 168 ARG A O 1
ATOM 1253 N N . GLY A 1 169 ? 21.984 -16.016 -18.172 1 77 169 GLY A N 1
ATOM 1254 C CA . GLY A 1 169 ? 21.609 -14.625 -18.016 1 77 169 GLY A CA 1
ATOM 1255 C C . GLY A 1 169 ? 22.656 -13.797 -17.312 1 77 169 GLY A C 1
ATOM 1256 O O . GLY A 1 169 ? 22.953 -12.672 -17.734 1 77 169 GLY A O 1
ATOM 1257 N N . LEU A 1 170 ? 23.188 -14.359 -16.312 1 80.88 170 LEU A N 1
ATOM 1258 C CA . LEU A 1 170 ? 24.203 -13.656 -15.539 1 80.88 170 LEU A CA 1
ATOM 1259 C C . LEU A 1 170 ? 25.453 -13.43 -16.391 1 80.88 170 LEU A C 1
ATOM 1261 O O . LEU A 1 170 ? 26.078 -12.367 -16.312 1 80.88 170 LEU A O 1
ATOM 1265 N N . ALA A 1 171 ? 25.719 -14.422 -17.172 1 80.81 171 ALA A N 1
ATOM 1266 C CA . ALA A 1 171 ? 26.922 -14.344 -18 1 80.81 171 ALA A CA 1
ATOM 1267 C C . ALA A 1 171 ? 26.781 -13.242 -19.062 1 80.81 171 ALA A C 1
ATOM 1269 O O . ALA A 1 171 ? 27.766 -12.609 -19.438 1 80.81 171 ALA A O 1
ATOM 1270 N N . ALA A 1 172 ? 25.594 -13.047 -19.438 1 82.94 172 ALA A N 1
ATOM 1271 C CA . ALA A 1 172 ? 25.359 -12.109 -20.531 1 82.94 172 ALA A CA 1
ATOM 1272 C C . ALA A 1 172 ? 24.984 -10.727 -20 1 82.94 172 ALA A C 1
ATOM 1274 O O . ALA A 1 172 ? 24.906 -9.766 -20.766 1 82.94 172 ALA A O 1
ATOM 1275 N N . ALA A 1 173 ? 24.812 -10.656 -18.734 1 87.5 173 ALA A N 1
ATOM 1276 C CA . ALA A 1 173 ? 24.281 -9.414 -18.188 1 87.5 173 ALA A CA 1
ATOM 1277 C C . ALA A 1 173 ? 25.406 -8.477 -17.75 1 87.5 173 ALA A C 1
ATOM 1279 O O . ALA A 1 173 ? 26.469 -8.93 -17.312 1 87.5 173 ALA A O 1
ATOM 1280 N N . SER A 1 174 ? 25.156 -7.168 -17.953 1 90.25 174 SER A N 1
ATOM 1281 C CA . SER A 1 174 ? 26.078 -6.156 -17.469 1 90.25 174 SER A CA 1
ATOM 1282 C C . SER A 1 174 ? 25.578 -5.5 -16.188 1 90.25 174 SER A C 1
ATOM 1284 O O . SER A 1 174 ? 26.344 -4.867 -15.461 1 90.25 174 SER A O 1
ATOM 1286 N N . HIS A 1 175 ? 24.344 -5.672 -15.953 1 91.56 175 HIS A N 1
ATOM 1287 C CA . HIS A 1 175 ? 23.703 -5.059 -14.797 1 91.56 175 HIS A CA 1
ATOM 1288 C C . HIS A 1 175 ? 22.75 -6.039 -14.109 1 91.56 175 HIS A C 1
ATOM 1290 O O . HIS A 1 175 ? 22.547 -7.152 -14.602 1 91.56 175 HIS A O 1
ATOM 1296 N N . VAL A 1 176 ? 22.344 -5.629 -12.938 1 90.44 176 VAL A N 1
ATOM 1297 C CA . VAL A 1 176 ? 21.297 -6.348 -12.203 1 90.44 176 VAL A CA 1
ATOM 1298 C C . VAL A 1 176 ? 20.156 -5.395 -11.867 1 90.44 176 VAL A C 1
ATOM 1300 O O . VAL A 1 176 ? 20.391 -4.27 -11.414 1 90.44 176 VAL A O 1
ATOM 1303 N N . LEU A 1 177 ? 18.953 -5.816 -12.219 1 91.62 177 LEU A N 1
ATOM 1304 C CA . LEU A 1 177 ? 17.75 -5.113 -11.781 1 91.62 177 LEU A CA 1
ATOM 1305 C C . LEU A 1 177 ? 17.281 -5.645 -10.43 1 91.62 177 LEU A C 1
ATOM 1307 O O . LEU A 1 177 ? 17.094 -6.852 -10.266 1 91.62 177 LEU A O 1
ATOM 1311 N N . PHE A 1 178 ? 17.156 -4.727 -9.5 1 92.12 178 PHE A N 1
ATOM 1312 C CA . PHE A 1 178 ? 16.656 -5.051 -8.164 1 92.12 178 PHE A CA 1
ATOM 1313 C C . PHE A 1 178 ? 15.203 -4.609 -8.016 1 92.12 178 PHE A C 1
ATOM 1315 O O . PHE A 1 178 ? 14.867 -3.457 -8.305 1 92.12 178 PHE A O 1
ATOM 1322 N N . ILE A 1 179 ? 14.398 -5.547 -7.625 1 92.94 179 ILE A N 1
ATOM 1323 C CA . ILE A 1 179 ? 13 -5.23 -7.359 1 92.94 179 ILE A CA 1
ATOM 1324 C C . ILE A 1 179 ? 12.688 -5.473 -5.883 1 92.94 179 ILE A C 1
ATOM 1326 O O . ILE A 1 179 ? 12.727 -6.613 -5.414 1 92.94 179 ILE A O 1
ATOM 1330 N N . GLN A 1 180 ? 12.422 -4.371 -5.176 1 93.62 180 GLN A N 1
ATOM 1331 C CA . GLN A 1 180 ? 12.047 -4.445 -3.768 1 93.62 180 GLN A CA 1
ATOM 1332 C C . GLN A 1 180 ? 10.547 -4.652 -3.609 1 93.62 180 GLN A C 1
ATOM 1334 O O . GLN A 1 180 ? 9.75 -3.859 -4.109 1 93.62 180 GLN A O 1
ATOM 1339 N N . MET A 1 181 ? 10.172 -5.738 -2.924 1 94.94 181 MET A N 1
ATOM 1340 C CA . MET A 1 181 ? 8.758 -6.062 -2.756 1 94.94 181 MET A CA 1
ATOM 1341 C C . MET A 1 181 ? 8.484 -6.602 -1.356 1 94.94 181 MET A C 1
ATOM 1343 O O . MET A 1 181 ? 9.406 -6.746 -0.551 1 94.94 181 MET A O 1
ATOM 1347 N N . GLU A 1 182 ? 7.211 -6.785 -1.094 1 94.38 182 GLU A N 1
ATOM 1348 C CA . GLU A 1 182 ? 6.766 -7.367 0.168 1 94.38 182 GLU A CA 1
ATOM 1349 C C . GLU A 1 182 ? 7.355 -8.758 0.371 1 94.38 182 GLU A C 1
ATOM 1351 O O . GLU A 1 182 ? 7.402 -9.562 -0.563 1 94.38 182 GLU A O 1
ATOM 1356 N N . CYS A 1 183 ? 7.781 -8.984 1.599 1 93.5 183 CYS A N 1
ATOM 1357 C CA . CYS A 1 183 ? 8.344 -10.289 1.919 1 93.5 183 CYS A CA 1
ATOM 1358 C C . CYS A 1 183 ? 7.242 -11.289 2.266 1 93.5 183 CYS A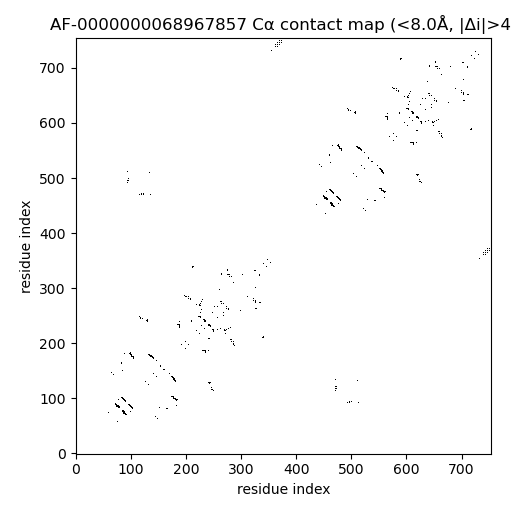 C 1
ATOM 1360 O O . CYS A 1 183 ? 6.535 -11.117 3.262 1 93.5 183 CYS A O 1
ATOM 1362 N N . CYS A 1 184 ? 7.07 -12.234 1.415 1 91 184 CYS A N 1
ATOM 1363 C CA . CYS A 1 184 ? 6.148 -13.344 1.63 1 91 184 CYS A CA 1
ATOM 1364 C C . CYS A 1 184 ? 6.91 -14.648 1.822 1 91 184 CYS A C 1
ATOM 1366 O O . CYS A 1 184 ? 7.562 -15.133 0.898 1 91 184 CYS A O 1
ATOM 1368 N N . GLN A 1 185 ? 6.773 -15.266 2.863 1 83.75 185 GLN A N 1
ATOM 1369 C CA . GLN A 1 185 ? 7.688 -16.328 3.252 1 83.75 185 GLN A CA 1
ATOM 1370 C C . GLN A 1 185 ? 7.199 -17.688 2.746 1 83.75 185 GLN A C 1
ATOM 1372 O O . GLN A 1 185 ? 7.992 -18.609 2.582 1 83.75 185 GLN A O 1
ATOM 1377 N N . GLU A 1 186 ? 5.93 -17.812 2.467 1 89.75 186 GLU A N 1
ATOM 1378 C CA . GLU A 1 186 ? 5.422 -19.125 2.08 1 89.75 186 GLU A CA 1
ATOM 1379 C C . GLU A 1 186 ? 4.531 -19.031 0.845 1 89.75 186 GLU A C 1
ATOM 1381 O O . GLU A 1 186 ? 3.578 -18.25 0.818 1 89.75 186 GLU A O 1
ATOM 1386 N N . THR A 1 187 ? 4.898 -19.844 -0.116 1 92.31 187 THR A N 1
ATOM 1387 C CA . THR A 1 187 ? 4.027 -19.922 -1.283 1 92.31 187 THR A CA 1
ATOM 1388 C C . THR A 1 187 ? 2.795 -20.781 -0.979 1 92.31 187 THR A C 1
ATOM 1390 O O . THR A 1 187 ? 2.816 -21.609 -0.073 1 92.31 187 THR A O 1
ATOM 1393 N N . LEU A 1 188 ? 1.759 -20.547 -1.721 1 94.06 188 LEU A N 1
ATOM 1394 C CA . LEU A 1 188 ? 0.57 -21.391 -1.579 1 94.06 188 LEU A CA 1
ATOM 1395 C C . LEU A 1 188 ? 0.886 -22.844 -1.898 1 94.06 188 LEU A C 1
ATOM 1397 O O . LEU A 1 188 ? 0.353 -23.75 -1.259 1 94.06 188 LEU A O 1
ATOM 1401 N N . ARG A 1 189 ? 1.75 -23.094 -2.852 1 91.56 189 ARG A N 1
ATOM 1402 C CA . ARG A 1 189 ? 2.17 -24.438 -3.193 1 91.56 189 ARG A CA 1
ATOM 1403 C C . ARG A 1 189 ? 2.781 -25.141 -1.985 1 91.56 189 ARG A C 1
ATOM 1405 O O . ARG A 1 189 ? 2.367 -26.25 -1.629 1 91.56 189 ARG A O 1
ATOM 1412 N N . THR A 1 190 ? 3.748 -24.531 -1.404 1 88.88 190 THR A N 1
ATOM 1413 C CA . THR A 1 190 ? 4.398 -25.141 -0.244 1 88.88 190 THR A CA 1
ATOM 1414 C C . THR A 1 190 ? 3.408 -25.297 0.906 1 88.88 190 THR A C 1
ATOM 1416 O O . THR A 1 190 ? 3.449 -26.297 1.633 1 88.88 190 THR A O 1
ATOM 1419 N N . TRP A 1 191 ? 2.574 -24.312 1.031 1 89.88 191 TRP A N 1
ATOM 1420 C CA . TRP A 1 191 ? 1.54 -24.375 2.059 1 89.88 191 TRP A CA 1
ATOM 1421 C C . TRP A 1 191 ? 0.622 -25.578 1.842 1 89.88 191 TRP A C 1
ATOM 1423 O O . TRP A 1 191 ? 0.327 -26.312 2.781 1 89.88 191 TRP A O 1
ATOM 1433 N N . MET A 1 192 ? 0.178 -25.812 0.663 1 89.56 192 MET A N 1
ATOM 1434 C CA . MET A 1 192 ? -0.705 -26.922 0.312 1 89.56 192 MET A CA 1
ATOM 1435 C C . MET A 1 192 ? -0.006 -28.25 0.519 1 89.56 192 MET A C 1
ATOM 1437 O O . MET A 1 192 ? -0.61 -29.203 1.022 1 89.56 192 MET A O 1
ATOM 1441 N N . THR A 1 193 ? 1.232 -28.297 0.116 1 86 193 THR A N 1
ATOM 1442 C CA . THR A 1 193 ? 1.998 -29.547 0.209 1 86 193 THR A CA 1
ATOM 1443 C C . THR A 1 193 ? 2.23 -29.922 1.667 1 86 193 THR A C 1
ATOM 1445 O O . THR A 1 193 ? 2.197 -31.109 2.016 1 86 193 THR A O 1
ATOM 1448 N N . SER A 1 194 ? 2.496 -28.969 2.475 1 83.19 194 SER A N 1
ATOM 1449 C CA . SER A 1 194 ? 2.775 -29.219 3.881 1 83.19 194 SER A CA 1
ATOM 1450 C C . SER A 1 194 ? 1.518 -29.656 4.625 1 83.19 194 SER A C 1
ATOM 1452 O O . SER A 1 194 ? 1.597 -30.406 5.605 1 83.19 194 SER A O 1
ATOM 1454 N N . ARG A 1 195 ? 0.45 -29.25 4.176 1 79.25 195 ARG A N 1
ATOM 1455 C CA . ARG A 1 195 ? -0.79 -29.547 4.887 1 79.25 195 ARG A CA 1
ATOM 1456 C C . ARG A 1 195 ? -1.51 -30.734 4.262 1 79.25 195 ARG A C 1
ATOM 1458 O O . ARG A 1 195 ? -2.238 -31.453 4.945 1 79.25 195 ARG A O 1
ATOM 1465 N N . GLY A 1 196 ? -1.291 -30.969 2.992 1 67.5 196 GLY A N 1
ATOM 1466 C CA . GLY A 1 196 ? -1.844 -32.125 2.285 1 67.5 196 GLY A CA 1
ATOM 1467 C C . GLY A 1 196 ? -3.359 -32.188 2.34 1 67.5 196 GLY A C 1
ATOM 1468 O O . GLY A 1 196 ? -4.035 -31.203 2.008 1 67.5 196 GLY A O 1
ATOM 1469 N N . SER A 1 197 ? -3.9 -33.281 2.799 1 61.94 197 SER A N 1
ATOM 1470 C CA . SER A 1 197 ? -5.324 -33.625 2.842 1 61.94 197 SER A CA 1
ATOM 1471 C C . SER A 1 197 ? -6.016 -32.906 4 1 61.94 197 SER A C 1
ATOM 1473 O O . SER A 1 197 ? -7.234 -33 4.156 1 61.94 197 SER A O 1
ATOM 1475 N N . PHE A 1 198 ? -5.398 -32.031 4.57 1 65.25 198 PHE A N 1
ATOM 1476 C CA . PHE A 1 198 ? -5.926 -31.453 5.797 1 65.25 198 PHE A CA 1
ATOM 1477 C C . PHE A 1 198 ? -6.508 -30.062 5.527 1 65.25 198 PHE A C 1
ATOM 1479 O O . PHE A 1 198 ? -6.977 -29.391 6.449 1 65.25 198 PHE A O 1
ATOM 1486 N N . ILE A 1 199 ? -6.586 -29.781 4.359 1 75.62 199 ILE A N 1
ATOM 1487 C CA . ILE A 1 199 ? -7.199 -28.484 4.09 1 75.62 199 ILE A CA 1
ATOM 1488 C C . ILE A 1 199 ? -8.719 -28.609 4.168 1 75.62 199 ILE A C 1
ATOM 1490 O O . ILE A 1 199 ? -9.328 -29.375 3.428 1 75.62 199 ILE A O 1
ATOM 1494 N N . ASN A 1 200 ? -9.32 -27.906 5.148 1 78.44 200 ASN A N 1
ATOM 1495 C CA . ASN A 1 200 ? -10.773 -27.938 5.238 1 78.44 200 ASN A CA 1
ATOM 1496 C C . ASN A 1 200 ? -11.43 -27.141 4.109 1 78.44 200 ASN A C 1
ATOM 1498 O O . ASN A 1 200 ? -10.852 -26.172 3.615 1 78.44 200 ASN A O 1
ATOM 1502 N N . PRO A 1 201 ? -12.57 -27.641 3.707 1 80.81 201 PRO A N 1
ATOM 1503 C CA . PRO A 1 201 ? -13.25 -27.031 2.561 1 80.81 201 PRO A CA 1
ATOM 1504 C C . PRO A 1 201 ? -13.492 -25.531 2.742 1 80.81 201 PRO A C 1
ATOM 1506 O O . PRO A 1 201 ? -13.398 -24.766 1.781 1 80.81 201 PRO A O 1
ATOM 1509 N N . ALA A 1 202 ? -13.727 -25.125 3.928 1 79.12 202 ALA A N 1
ATOM 1510 C CA . ALA A 1 202 ? -13.969 -23.703 4.184 1 79.12 202 ALA A CA 1
ATOM 1511 C C . ALA A 1 202 ? -12.695 -22.891 3.949 1 79.12 202 ALA A C 1
ATOM 1513 O O . ALA A 1 202 ? -12.75 -21.812 3.365 1 79.12 202 ALA A O 1
ATOM 1514 N N . GLN A 1 203 ? -11.633 -23.406 4.383 1 82.81 203 GLN A N 1
ATOM 1515 C CA . GLN A 1 203 ? -10.344 -22.75 4.188 1 82.81 203 GLN A CA 1
ATOM 1516 C C . GLN A 1 203 ? -9.961 -22.719 2.711 1 82.81 203 GLN A C 1
ATOM 1518 O O . GLN A 1 203 ? -9.469 -21.688 2.223 1 82.81 203 GLN A O 1
ATOM 1523 N N . ALA A 1 204 ? -10.234 -23.812 2.08 1 88.69 204 ALA A N 1
ATOM 1524 C CA . ALA A 1 204 ? -9.953 -23.906 0.65 1 88.69 204 ALA A CA 1
ATOM 1525 C C . ALA A 1 204 ? -10.727 -22.844 -0.128 1 88.69 204 ALA A C 1
ATOM 1527 O O . ALA A 1 204 ? -10.156 -22.156 -0.983 1 88.69 204 ALA A O 1
ATOM 1528 N N . LEU A 1 205 ? -11.977 -22.688 0.244 1 87.81 205 LEU A N 1
ATOM 1529 C CA . LEU A 1 205 ? -12.828 -21.734 -0.452 1 87.81 205 LEU A CA 1
ATOM 1530 C C . LEU A 1 205 ? -12.414 -20.297 -0.126 1 87.81 205 LEU A C 1
ATOM 1532 O O . LEU A 1 205 ? -12.492 -19.422 -0.983 1 87.81 205 LEU A O 1
ATOM 1536 N N . ASP A 1 206 ? -11.969 -20.109 1.054 1 87.62 206 ASP A N 1
ATOM 1537 C CA . ASP A 1 206 ? -11.5 -18.781 1.441 1 87.62 206 ASP A CA 1
ATOM 1538 C C . ASP A 1 206 ? -10.234 -18.406 0.671 1 87.62 206 ASP A C 1
ATOM 1540 O O . ASP A 1 206 ? -10.109 -17.266 0.187 1 87.62 206 ASP A O 1
ATOM 1544 N N . ILE A 1 207 ? -9.352 -19.328 0.585 1 92.06 207 ILE A N 1
ATOM 1545 C CA . ILE A 1 207 ? -8.117 -19.125 -0.168 1 92.06 207 ILE A CA 1
ATOM 1546 C C . ILE A 1 207 ? -8.453 -18.797 -1.623 1 92.06 207 ILE A C 1
ATOM 1548 O O . ILE A 1 207 ? -7.938 -17.828 -2.182 1 92.06 207 ILE A O 1
ATOM 1552 N N . PHE A 1 208 ? -9.336 -19.594 -2.154 1 93.94 208 PHE A N 1
ATOM 1553 C CA . PHE A 1 208 ? -9.734 -19.391 -3.543 1 93.94 208 PHE A CA 1
ATOM 1554 C C . PHE A 1 208 ? -10.352 -18.016 -3.744 1 93.94 208 PHE A C 1
ATOM 1556 O O . PHE A 1 208 ? -10.016 -17.312 -4.703 1 93.94 208 PHE A O 1
ATOM 1563 N N . ARG A 1 209 ? -11.18 -17.641 -2.879 1 92.94 209 ARG A N 1
ATOM 1564 C CA . ARG A 1 209 ? -11.828 -16.328 -2.949 1 92.94 209 ARG A CA 1
ATOM 1565 C C . ARG A 1 209 ? -10.789 -15.211 -2.988 1 92.94 209 ARG A C 1
ATOM 1567 O O . ARG A 1 209 ? -10.914 -14.266 -3.771 1 92.94 209 ARG A O 1
ATOM 1574 N N . GLN A 1 210 ? -9.883 -15.32 -2.168 1 93.5 210 GLN A N 1
ATOM 1575 C CA . GLN A 1 210 ? -8.844 -14.297 -2.1 1 93.5 210 GLN A CA 1
ATOM 1576 C C . GLN A 1 210 ? -8.016 -14.266 -3.381 1 93.5 210 GLN A C 1
ATOM 1578 O O . GLN A 1 210 ? -7.641 -13.195 -3.859 1 93.5 210 GLN A O 1
ATOM 1583 N N . MET A 1 211 ? -7.766 -15.445 -3.959 1 96.62 211 MET A N 1
ATOM 1584 C CA . MET A 1 211 ? -7.082 -15.484 -5.25 1 96.62 211 MET A CA 1
ATOM 1585 C C . MET A 1 211 ? -7.898 -14.773 -6.324 1 96.62 211 MET A C 1
ATOM 1587 O O . MET A 1 211 ? -7.355 -13.992 -7.102 1 96.62 211 MET A O 1
ATOM 1591 N N . VAL A 1 212 ? -9.172 -15.055 -6.332 1 95.88 212 VAL A N 1
ATOM 1592 C CA . VAL A 1 212 ? -10.07 -14.453 -7.309 1 95.88 212 VAL A CA 1
ATOM 1593 C C . VAL A 1 212 ? -10.07 -12.938 -7.148 1 95.88 212 VAL A C 1
ATOM 1595 O O . VAL A 1 212 ? -9.992 -12.203 -8.133 1 95.88 212 VAL A O 1
ATOM 1598 N N . ARG A 1 213 ? -10.094 -12.492 -5.938 1 94 213 ARG A N 1
ATOM 1599 C CA . ARG A 1 213 ? -10.086 -11.062 -5.664 1 94 213 ARG A CA 1
ATOM 1600 C C . ARG A 1 213 ? -8.805 -10.414 -6.18 1 94 213 ARG A C 1
ATOM 1602 O O . ARG A 1 213 ? -8.844 -9.32 -6.75 1 94 213 ARG A O 1
ATOM 1609 N N . GLY A 1 214 ? -7.707 -11.047 -5.926 1 95.81 214 GLY A N 1
ATOM 1610 C CA . GLY A 1 214 ? -6.441 -10.539 -6.422 1 95.81 214 GLY A CA 1
ATOM 1611 C C . GLY A 1 214 ? -6.391 -10.438 -7.934 1 95.81 214 GLY A C 1
ATOM 1612 O O . GLY A 1 214 ? -6.016 -9.398 -8.477 1 95.81 214 GLY A O 1
ATOM 1613 N N . VAL A 1 215 ? -6.84 -11.492 -8.594 1 96.56 215 VAL A N 1
ATOM 1614 C CA . VAL A 1 215 ? -6.812 -11.516 -10.055 1 96.56 215 VAL A CA 1
ATOM 1615 C C . VAL A 1 215 ? -7.828 -10.516 -10.602 1 96.56 215 VAL A C 1
ATOM 1617 O O . VAL A 1 215 ? -7.574 -9.867 -11.617 1 96.56 215 VAL A O 1
ATOM 1620 N N . GLN A 1 216 ? -8.922 -10.438 -9.945 1 95.06 216 GLN A N 1
ATOM 1621 C CA . GLN A 1 216 ? -9.914 -9.453 -10.359 1 95.06 216 GLN A CA 1
ATOM 1622 C C . GLN A 1 216 ? -9.352 -8.039 -10.305 1 95.06 216 GLN A C 1
ATOM 1624 O O . GLN A 1 216 ? -9.609 -7.227 -11.195 1 95.06 216 GLN A O 1
ATOM 1629 N N . HIS A 1 217 ? -8.648 -7.75 -9.266 1 93.56 217 HIS A N 1
ATOM 1630 C CA . HIS A 1 217 ? -8.023 -6.441 -9.148 1 93.56 217 HIS A CA 1
ATOM 1631 C C . HIS A 1 217 ? -7.078 -6.176 -10.312 1 93.56 217 HIS A C 1
ATOM 1633 O O . HIS A 1 217 ? -7.062 -5.074 -10.867 1 93.56 217 HIS A O 1
ATOM 1639 N N . LEU A 1 218 ? -6.359 -7.148 -10.695 1 94.25 218 LEU A N 1
ATOM 1640 C CA . LEU A 1 218 ? -5.488 -7.016 -11.859 1 94.25 218 LEU A CA 1
ATOM 1641 C C . LEU A 1 218 ? -6.301 -6.707 -13.109 1 94.25 218 LEU A C 1
ATOM 1643 O O . LEU A 1 218 ? -5.988 -5.762 -13.836 1 94.25 218 LEU A O 1
ATOM 1647 N N . HIS A 1 219 ? -7.328 -7.457 -13.32 1 93.44 219 HIS A N 1
ATOM 1648 C CA . HIS A 1 219 ? -8.156 -7.301 -14.516 1 93.44 219 HIS A CA 1
ATOM 1649 C C . HIS A 1 219 ? -8.805 -5.922 -14.562 1 93.44 219 HIS A C 1
ATOM 1651 O O . HIS A 1 219 ? -8.836 -5.281 -15.617 1 93.44 219 HIS A O 1
ATOM 1657 N N . THR A 1 220 ? -9.289 -5.48 -13.438 1 92.81 220 THR A N 1
ATOM 1658 C CA . THR A 1 220 ? -9.938 -4.176 -13.344 1 92.81 220 THR A CA 1
ATOM 1659 C C . THR A 1 220 ? -8.953 -3.061 -13.688 1 92.81 220 THR A C 1
ATOM 1661 O O . THR A 1 220 ? -9.359 -1.985 -14.141 1 92.81 220 THR A O 1
ATOM 1664 N N . ASN A 1 221 ? -7.719 -3.396 -13.523 1 90.75 221 ASN A N 1
ATOM 1665 C CA . ASN A 1 221 ? -6.691 -2.414 -13.844 1 90.75 221 ASN A CA 1
ATOM 1666 C C . ASN A 1 221 ? -6.02 -2.721 -15.18 1 90.75 221 ASN A C 1
ATOM 1668 O O . ASN A 1 221 ? -4.906 -2.256 -15.438 1 90.75 221 ASN A O 1
ATOM 1672 N N . GLY A 1 222 ? -6.613 -3.607 -15.938 1 90.69 222 GLY A N 1
ATOM 1673 C CA . GLY A 1 222 ? -6.215 -3.854 -17.312 1 90.69 222 GLY A CA 1
ATOM 1674 C C . GLY A 1 222 ? -5.027 -4.789 -17.422 1 90.69 222 GLY A C 1
ATOM 1675 O O . GLY A 1 222 ? -4.297 -4.754 -18.422 1 90.69 222 GLY A O 1
ATOM 1676 N N . VAL A 1 223 ? -4.773 -5.586 -16.484 1 92.56 223 VAL A N 1
ATOM 1677 C CA . VAL A 1 223 ? -3.605 -6.461 -16.484 1 92.56 223 VAL A CA 1
ATOM 1678 C C . VAL A 1 223 ? -4.051 -7.922 -16.484 1 92.56 223 VAL A C 1
ATOM 1680 O O . VAL A 1 223 ? -4.852 -8.336 -15.641 1 92.56 223 VAL A O 1
ATOM 1683 N N . VAL A 1 224 ? -3.561 -8.641 -17.438 1 92.5 224 VAL A N 1
ATOM 1684 C CA . VAL A 1 224 ? -3.703 -10.094 -17.438 1 92.5 224 VAL A CA 1
ATOM 1685 C C . VAL A 1 224 ? -2.473 -10.734 -16.812 1 92.5 224 VAL A C 1
ATOM 1687 O O . VAL A 1 224 ? -1.338 -10.406 -17.156 1 92.5 224 VAL A O 1
ATOM 1690 N N . HIS A 1 225 ? -2.652 -11.609 -15.898 1 92.62 225 HIS A N 1
ATOM 1691 C CA . HIS A 1 225 ? -1.528 -12.18 -15.164 1 92.62 225 HIS A CA 1
ATOM 1692 C C . HIS A 1 225 ? -0.755 -13.172 -16.016 1 92.62 225 HIS A C 1
ATOM 1694 O O . HIS A 1 225 ? 0.475 -13.117 -16.094 1 92.62 225 HIS A O 1
ATOM 1700 N N . ASN A 1 226 ? -1.48 -14.211 -16.609 1 91.5 226 ASN A N 1
ATOM 1701 C CA . ASN A 1 226 ? -0.987 -15.18 -17.578 1 91.5 226 ASN A CA 1
ATOM 1702 C C . ASN A 1 226 ? -0.233 -16.328 -16.906 1 91.5 226 ASN A C 1
ATOM 1704 O O . ASN A 1 226 ? 0.198 -17.266 -17.578 1 91.5 226 ASN A O 1
ATOM 1708 N N . ASP A 1 227 ? -0.106 -16.328 -15.594 1 91.12 227 ASP A N 1
ATOM 1709 C CA . ASP A 1 227 ? 0.6 -17.422 -14.922 1 91.12 227 ASP A CA 1
ATOM 1710 C C . ASP A 1 227 ? 0.064 -17.641 -13.516 1 91.12 227 ASP A C 1
ATOM 1712 O O . ASP A 1 227 ? 0.838 -17.734 -12.562 1 91.12 227 ASP A O 1
ATOM 1716 N N . VAL A 1 228 ? -1.17 -17.594 -13.383 1 95.12 228 VAL A N 1
ATOM 1717 C CA . VAL A 1 228 ? -1.807 -17.844 -12.094 1 95.12 228 VAL A CA 1
ATOM 1718 C C . VAL A 1 228 ? -1.621 -19.297 -11.695 1 95.12 228 VAL A C 1
ATOM 1720 O O . VAL A 1 228 ? -2.002 -20.203 -12.438 1 95.12 228 VAL A O 1
ATOM 1723 N N . LYS A 1 229 ? -1.004 -19.531 -10.57 1 94.44 229 LYS A N 1
ATOM 1724 C CA . LYS A 1 229 ? -0.759 -20.859 -10.008 1 94.44 229 LYS A CA 1
ATOM 1725 C C . LYS A 1 229 ? -0.35 -20.766 -8.539 1 94.44 229 LYS A C 1
ATOM 1727 O O . LYS A 1 229 ? 0.035 -19.688 -8.062 1 94.44 229 LYS A O 1
ATOM 1732 N N . PRO A 1 230 ? -0.421 -21.828 -7.832 1 94.12 230 PRO A N 1
ATOM 1733 C CA . PRO A 1 230 ? -0.093 -21.797 -6.406 1 94.12 230 PRO A CA 1
ATOM 1734 C C . PRO A 1 230 ? 1.351 -21.375 -6.141 1 94.12 230 PRO A C 1
ATOM 1736 O O . PRO A 1 230 ? 1.644 -20.781 -5.098 1 94.12 230 PRO A O 1
ATOM 1739 N N . ASP A 1 231 ? 2.283 -21.578 -7.145 1 91.31 231 ASP A N 1
ATOM 1740 C CA . ASP A 1 231 ? 3.684 -21.203 -6.992 1 91.31 231 ASP A CA 1
ATOM 1741 C C . ASP A 1 231 ? 3.848 -19.688 -7.027 1 91.31 231 ASP A C 1
ATOM 1743 O O . ASP A 1 231 ? 4.832 -19.156 -6.512 1 91.31 231 ASP A O 1
ATOM 1747 N N . ASN A 1 232 ? 2.848 -19.031 -7.641 1 92.38 232 ASN A N 1
ATOM 1748 C CA . ASN A 1 232 ? 2.904 -17.578 -7.785 1 92.38 232 ASN A CA 1
ATOM 1749 C C . ASN A 1 232 ? 1.911 -16.891 -6.855 1 92.38 232 ASN A C 1
ATOM 1751 O O . ASN A 1 232 ? 1.527 -15.734 -7.098 1 92.38 232 ASN A O 1
ATOM 1755 N N . ALA A 1 233 ? 1.442 -17.656 -5.875 1 96.12 233 ALA A N 1
ATOM 1756 C CA . ALA A 1 233 ? 0.621 -17.125 -4.789 1 96.12 233 ALA A CA 1
ATOM 1757 C C . ALA A 1 233 ? 1.257 -17.406 -3.43 1 96.12 233 ALA A C 1
ATOM 1759 O O . ALA A 1 233 ? 1.932 -18.438 -3.254 1 96.12 233 ALA A O 1
ATOM 1760 N N . PHE A 1 234 ? 0.992 -16.531 -2.547 1 95.81 234 PHE A N 1
ATOM 1761 C CA . PHE A 1 234 ? 1.585 -16.625 -1.219 1 95.81 234 PHE A CA 1
ATOM 1762 C C . PHE A 1 234 ? 0.509 -16.562 -0.141 1 95.81 234 PHE A C 1
ATOM 1764 O O . PHE A 1 234 ? -0.587 -16.062 -0.378 1 95.81 234 PHE A O 1
ATOM 1771 N N . ILE A 1 235 ? 0.846 -17.109 1.006 1 92.25 235 ILE A N 1
ATOM 1772 C CA . ILE A 1 235 ? -0.087 -17.094 2.127 1 92.25 235 ILE A CA 1
ATOM 1773 C C . ILE A 1 235 ? 0.668 -16.812 3.424 1 92.25 235 ILE A C 1
ATOM 1775 O O . ILE A 1 235 ? 1.742 -17.375 3.658 1 92.25 235 ILE A O 1
ATOM 1779 N N . ASP A 1 236 ? 0.186 -15.906 4.18 1 86.44 236 ASP A N 1
ATOM 1780 C CA . ASP A 1 236 ? 0.866 -15.586 5.43 1 86.44 236 ASP A CA 1
ATOM 1781 C C . ASP A 1 236 ? 0.208 -16.297 6.609 1 86.44 236 ASP A C 1
ATOM 1783 O O . ASP A 1 236 ? -0.714 -17.094 6.422 1 86.44 236 ASP A O 1
ATOM 1787 N N . THR A 1 237 ? 0.686 -16.062 7.812 1 80.94 237 THR A N 1
ATOM 1788 C CA . THR A 1 237 ? 0.268 -16.781 9.016 1 80.94 237 THR A CA 1
ATOM 1789 C C . THR A 1 237 ? -1.159 -16.406 9.398 1 80.94 237 THR A C 1
ATOM 1791 O O . THR A 1 237 ? -1.835 -17.156 10.109 1 80.94 237 THR A O 1
ATOM 1794 N N . SER A 1 238 ? -1.581 -15.289 8.891 1 77.81 238 SER A N 1
ATOM 1795 C CA . SER A 1 238 ? -2.938 -14.852 9.195 1 77.81 238 SER A CA 1
ATOM 1796 C C . SER A 1 238 ? -3.939 -15.391 8.18 1 77.81 238 SER A C 1
ATOM 1798 O O . SER A 1 238 ? -5.145 -15.172 8.312 1 77.81 238 SER A O 1
ATOM 1800 N N . GLY A 1 239 ? -3.463 -16.094 7.125 1 85.88 239 GLY A N 1
ATOM 1801 C CA . GLY A 1 239 ? -4.336 -16.703 6.129 1 85.88 239 GLY A CA 1
ATOM 1802 C C . GLY A 1 239 ? -4.617 -15.789 4.949 1 85.88 239 GLY A C 1
ATOM 1803 O O . GLY A 1 239 ? -5.465 -16.094 4.113 1 85.88 239 GLY A O 1
ATOM 1804 N N . VAL A 1 240 ? -3.945 -14.688 4.922 1 90.44 240 VAL A N 1
ATOM 1805 C CA . VAL A 1 240 ? -4.129 -13.766 3.803 1 90.44 240 VAL A CA 1
ATOM 1806 C C . VAL A 1 240 ? -3.34 -14.266 2.592 1 90.44 240 VAL A C 1
ATOM 1808 O O . VAL A 1 240 ? -2.156 -14.594 2.707 1 90.44 240 VAL A O 1
ATOM 1811 N N . VAL A 1 241 ? -4.008 -14.336 1.461 1 95.38 241 VAL A N 1
ATOM 1812 C CA . VAL A 1 241 ? -3.4 -14.828 0.229 1 95.38 241 VAL A CA 1
ATOM 1813 C C . VAL A 1 241 ? -3.025 -13.656 -0.668 1 95.38 241 VAL A C 1
ATOM 1815 O O . VAL A 1 241 ? -3.797 -12.703 -0.809 1 95.38 241 VAL A O 1
ATOM 1818 N N . LYS A 1 242 ? -1.88 -13.719 -1.225 1 96.62 242 LYS A N 1
ATOM 1819 C CA . LYS A 1 242 ? -1.425 -12.648 -2.115 1 96.62 242 LYS A CA 1
ATOM 1820 C C . LYS A 1 242 ? -0.881 -13.227 -3.422 1 96.62 242 LYS A C 1
ATOM 1822 O O . LYS A 1 242 ? -0.061 -14.148 -3.408 1 96.62 242 LYS A O 1
ATOM 1827 N N . ILE A 1 243 ? -1.369 -12.68 -4.488 1 96.31 243 ILE A N 1
ATOM 1828 C CA . ILE A 1 243 ? -0.865 -13.055 -5.805 1 96.31 243 ILE A CA 1
ATOM 1829 C C . ILE A 1 243 ? 0.438 -12.305 -6.09 1 96.31 243 ILE A C 1
ATOM 1831 O O . ILE A 1 243 ? 0.552 -11.109 -5.809 1 96.31 243 ILE A O 1
ATOM 1835 N N . GLY A 1 244 ? 1.362 -13 -6.535 1 91.81 244 GLY A N 1
ATOM 1836 C CA . GLY A 1 244 ? 2.637 -12.391 -6.883 1 91.81 244 GLY A CA 1
ATOM 1837 C C . GLY A 1 244 ? 3.219 -12.93 -8.18 1 91.81 244 GLY A C 1
ATOM 1838 O O . GLY A 1 244 ? 2.529 -13.609 -8.938 1 91.81 244 GLY A O 1
ATOM 1839 N N . ASP A 1 245 ? 4.488 -12.516 -8.469 1 85.31 245 ASP A N 1
ATOM 1840 C CA . ASP A 1 245 ? 5.254 -12.797 -9.672 1 85.31 245 ASP A CA 1
ATOM 1841 C C . ASP A 1 245 ? 4.512 -12.328 -10.922 1 85.31 245 ASP A C 1
ATOM 1843 O O . ASP A 1 245 ? 3.658 -13.039 -11.445 1 85.31 245 ASP A O 1
ATOM 1847 N N . PHE A 1 246 ? 4.844 -11.297 -11.469 1 86.38 246 PHE A N 1
ATOM 1848 C CA . PHE A 1 246 ? 4.168 -10.664 -12.594 1 86.38 246 PHE A CA 1
ATOM 1849 C C . PHE A 1 246 ? 5.016 -10.766 -13.859 1 86.38 246 PHE A C 1
ATOM 1851 O O . PHE A 1 246 ? 4.875 -9.953 -14.773 1 86.38 246 PHE A O 1
ATOM 1858 N N . GLY A 1 247 ? 5.852 -11.656 -13.859 1 81.69 247 GLY A N 1
ATOM 1859 C CA . GLY A 1 247 ? 6.801 -11.797 -14.953 1 81.69 247 GLY A CA 1
ATOM 1860 C C . GLY A 1 247 ? 6.137 -11.969 -16.297 1 81.69 247 GLY A C 1
ATOM 1861 O O . GLY A 1 247 ? 6.676 -11.531 -17.328 1 81.69 247 GLY A O 1
ATOM 1862 N N . ASP A 1 248 ? 5.012 -12.578 -16.312 1 80.31 248 ASP A N 1
ATOM 1863 C CA . ASP A 1 248 ? 4.355 -12.867 -17.578 1 80.31 248 ASP A CA 1
ATOM 1864 C C . ASP A 1 248 ? 3.131 -11.977 -17.781 1 80.31 248 ASP A C 1
ATOM 1866 O O . ASP A 1 248 ? 2.312 -12.227 -18.672 1 80.31 248 ASP A O 1
ATOM 1870 N N . CYS A 1 249 ? 3.088 -10.961 -16.891 1 82.94 249 CYS A N 1
ATOM 1871 C CA . CYS A 1 249 ? 1.919 -10.094 -17 1 82.94 249 CYS A CA 1
ATOM 1872 C C . CYS A 1 249 ? 1.967 -9.273 -18.297 1 82.94 249 CYS A C 1
ATOM 1874 O O . CYS A 1 249 ? 3.041 -8.844 -18.719 1 82.94 249 CYS A O 1
ATOM 1876 N N . GLY A 1 250 ? 0.882 -9.047 -18.875 1 73.19 250 GLY A N 1
ATOM 1877 C CA . GLY A 1 250 ? 0.788 -8.188 -20.047 1 73.19 250 GLY A CA 1
ATOM 1878 C C . GLY A 1 250 ? -0.148 -8.727 -21.109 1 73.19 250 GLY A C 1
ATOM 1879 O O . GLY A 1 250 ? -0.576 -9.883 -21.047 1 73.19 250 GLY A O 1
ATOM 1880 N N . ALA A 1 251 ? -0.861 -7.922 -21.844 1 59.03 251 ALA A N 1
ATOM 1881 C CA . ALA A 1 251 ? -1.871 -8.273 -22.828 1 59.03 251 ALA A CA 1
ATOM 1882 C C . ALA A 1 251 ? -1.316 -9.266 -23.844 1 59.03 251 ALA A C 1
ATOM 1884 O O . ALA A 1 251 ? -1.924 -10.312 -24.109 1 59.03 251 ALA A O 1
ATOM 1885 N N . SER A 1 252 ? -0.683 -8.836 -24.984 1 54.91 252 SER A N 1
ATOM 1886 C CA . SER A 1 252 ? -0.572 -9.578 -26.234 1 54.91 252 SER A CA 1
ATOM 1887 C C . SER A 1 252 ? 0.871 -9.992 -26.5 1 54.91 252 SER A C 1
ATOM 1889 O O . SER A 1 252 ? 1.758 -9.141 -26.609 1 54.91 252 SER A O 1
ATOM 1891 N N . SER A 1 253 ? 1.359 -10.953 -25.625 1 54.5 253 SER A N 1
ATOM 1892 C CA . SER A 1 253 ? 2.689 -11.25 -26.156 1 54.5 253 SER A CA 1
ATOM 1893 C C . SER A 1 253 ? 2.672 -12.477 -27.062 1 54.5 253 SER A C 1
ATOM 1895 O O . SER A 1 253 ? 1.801 -13.336 -26.922 1 54.5 253 SER A O 1
ATOM 1897 N N . SER A 1 254 ? 3.316 -12.383 -28.203 1 52.59 254 SER A N 1
ATOM 1898 C CA . SER A 1 254 ? 3.562 -13.43 -29.188 1 52.59 254 SER A CA 1
ATOM 1899 C C . SER A 1 254 ? 4.215 -14.648 -28.547 1 52.59 254 SER A C 1
ATOM 1901 O O . SER A 1 254 ? 4.289 -15.711 -29.172 1 52.59 254 SER A O 1
ATOM 1903 N N . HIS A 1 255 ? 4.633 -14.508 -27.344 1 58.41 255 HIS A N 1
ATOM 1904 C CA . HIS A 1 255 ? 5.363 -15.625 -26.766 1 58.41 255 HIS A CA 1
ATOM 1905 C C . HIS A 1 255 ? 4.488 -16.406 -25.781 1 58.41 255 HIS A C 1
ATOM 1907 O O . HIS A 1 255 ? 3.494 -15.875 -25.281 1 58.41 255 HIS A O 1
ATOM 1913 N N . VAL A 1 256 ? 4.855 -17.672 -25.828 1 56.06 256 VAL A N 1
ATOM 1914 C CA . VAL A 1 256 ? 4.172 -18.578 -24.922 1 56.06 256 VAL A CA 1
ATOM 1915 C C . VAL A 1 256 ? 4.328 -18.078 -23.484 1 56.06 256 VAL A C 1
ATOM 1917 O O . VAL A 1 256 ? 5.449 -17.922 -23 1 56.06 256 VAL A O 1
ATOM 1920 N N . LEU A 1 257 ? 3.311 -17.594 -22.875 1 65 257 LEU A N 1
ATOM 1921 C CA . LEU A 1 257 ? 3.293 -17.047 -21.516 1 65 257 LEU A CA 1
ATOM 1922 C C . LEU A 1 257 ? 2.818 -18.094 -20.516 1 65 257 LEU A C 1
ATOM 1924 O O . LEU A 1 257 ? 2.07 -19.016 -20.875 1 65 257 LEU A O 1
ATOM 1928 N N . GLY A 1 258 ? 3.441 -18.062 -19.391 1 69.38 258 GLY A N 1
ATOM 1929 C CA . GLY A 1 258 ? 2.908 -18.828 -18.281 1 69.38 258 GLY A CA 1
ATOM 1930 C C . GLY A 1 258 ? 3.473 -20.234 -18.188 1 69.38 258 GLY A C 1
ATOM 1931 O O . GLY A 1 258 ? 4.457 -20.562 -18.859 1 69.38 258 GLY A O 1
ATOM 1932 N N . THR A 1 259 ? 3 -20.984 -17.328 1 78.19 259 THR A N 1
ATOM 1933 C CA . THR A 1 259 ? 3.307 -22.391 -17.141 1 78.19 259 THR A CA 1
ATOM 1934 C C . THR A 1 259 ? 2.342 -23.281 -17.922 1 78.19 259 THR A C 1
ATOM 1936 O O . THR A 1 259 ? 1.131 -23.234 -17.703 1 78.19 259 THR A O 1
ATOM 1939 N N . ALA A 1 260 ? 2.863 -24.109 -18.734 1 77.75 260 ALA A N 1
ATOM 1940 C CA . ALA A 1 260 ? 2.086 -24.891 -19.688 1 77.75 260 ALA A CA 1
ATOM 1941 C C . ALA A 1 260 ? 0.989 -25.688 -18.984 1 77.75 260 ALA A C 1
ATOM 1943 O O . ALA A 1 260 ? -0.147 -25.734 -19.469 1 77.75 260 ALA A O 1
ATOM 1944 N N . SER A 1 261 ? 1.302 -26.234 -17.875 1 86.44 261 SER A N 1
ATOM 1945 C CA . SER A 1 261 ? 0.346 -27.109 -17.203 1 86.44 261 SER A CA 1
ATOM 1946 C C . SER A 1 261 ? -0.859 -26.312 -16.703 1 86.44 261 SER A C 1
ATOM 1948 O O . SER A 1 261 ? -1.948 -26.875 -16.547 1 86.44 261 SER A O 1
ATOM 1950 N N . TYR A 1 262 ? -0.702 -25.016 -16.516 1 90.5 262 TYR A N 1
ATOM 1951 C CA . TYR A 1 262 ? -1.791 -24.203 -15.977 1 90.5 262 TYR A CA 1
ATOM 1952 C C . TYR A 1 262 ? -2.426 -23.359 -17.078 1 90.5 262 TYR A C 1
ATOM 1954 O O . TYR A 1 262 ? -3.371 -22.609 -16.828 1 90.5 262 TYR A O 1
ATOM 1962 N N . SER A 1 263 ? -1.878 -23.484 -18.25 1 88.88 263 SER A N 1
ATOM 1963 C CA . SER A 1 263 ? -2.34 -22.625 -19.344 1 88.88 263 SER A CA 1
ATOM 1964 C C . SER A 1 263 ? -3.627 -23.172 -19.969 1 88.88 263 SER A C 1
ATOM 1966 O O . SER A 1 263 ? -3.816 -24.391 -20.047 1 88.88 263 SER A O 1
ATOM 1968 N N . PRO A 1 264 ? -4.453 -22.266 -20.438 1 89.94 264 PRO A N 1
ATOM 1969 C CA . PRO A 1 264 ? -5.664 -22.703 -21.141 1 89.94 264 PRO A CA 1
ATOM 1970 C C . PRO A 1 264 ? -5.363 -23.297 -22.516 1 89.94 264 PRO A C 1
ATOM 1972 O O . PRO A 1 264 ? -4.258 -23.125 -23.031 1 89.94 264 PRO A O 1
ATOM 1975 N N . PRO A 1 265 ? -6.324 -23.969 -23.078 1 87.69 265 PRO A N 1
ATOM 1976 C CA . PRO A 1 265 ? -6.105 -24.625 -24.359 1 87.69 265 PRO A CA 1
ATOM 1977 C C . PRO A 1 265 ? -5.836 -23.625 -25.5 1 87.69 265 PRO A C 1
ATOM 1979 O O . PRO A 1 265 ? -5.141 -23.969 -26.453 1 87.69 265 PRO A O 1
ATOM 1982 N N . GLU A 1 266 ? -6.406 -22.375 -25.422 1 85.31 266 GLU A N 1
ATOM 1983 C CA . GLU A 1 266 ? -6.207 -21.406 -26.5 1 85.31 266 GLU A CA 1
ATOM 1984 C C . GLU A 1 266 ? -4.82 -20.766 -26.422 1 85.31 266 GLU A C 1
ATOM 1986 O O . GLU A 1 266 ? -4.359 -20.156 -27.375 1 85.31 266 GLU A O 1
ATOM 1991 N N . ASN A 1 267 ? -4.098 -20.922 -25.359 1 78 267 ASN A N 1
ATOM 1992 C CA . ASN A 1 267 ? -2.717 -20.5 -25.141 1 78 267 ASN A CA 1
ATOM 1993 C C . ASN A 1 267 ? -2.516 -19.031 -25.516 1 78 267 ASN A C 1
ATOM 1995 O O . ASN A 1 267 ? -1.512 -18.672 -26.125 1 78 267 ASN A O 1
ATOM 1999 N N . ASN A 1 268 ? -3.486 -18.266 -25.375 1 78.44 268 ASN A N 1
ATOM 2000 C CA . ASN A 1 268 ? -3.389 -16.812 -25.562 1 78.44 268 ASN A CA 1
ATOM 2001 C C . ASN A 1 268 ? -3.658 -16.062 -24.25 1 78.44 268 ASN A C 1
ATOM 2003 O O . ASN A 1 268 ? -4.477 -16.5 -23.438 1 78.44 268 ASN A O 1
ATOM 2007 N N . ALA A 1 269 ? -2.898 -15.016 -24.203 1 81.75 269 ALA A N 1
ATOM 2008 C CA . ALA A 1 269 ? -3.105 -14.172 -23.031 1 81.75 269 ALA A CA 1
ATOM 2009 C C . ALA A 1 269 ? -4.512 -13.57 -23.031 1 81.75 269 ALA A C 1
ATOM 2011 O O . ALA A 1 269 ? -4.934 -12.961 -24.016 1 81.75 269 ALA A O 1
ATOM 2012 N N . SER A 1 270 ? -5.281 -13.922 -22.062 1 87.62 270 SER A N 1
ATOM 2013 C CA . SER A 1 270 ? -6.621 -13.359 -21.906 1 87.62 270 SER A CA 1
ATOM 2014 C C . SER A 1 270 ? -7.082 -13.414 -20.469 1 87.62 270 SER A C 1
ATOM 2016 O O . SER A 1 270 ? -6.559 -14.195 -19.672 1 87.62 270 SER A O 1
ATOM 2018 N N . MET A 1 271 ? -7.965 -12.602 -20.188 1 92.25 271 MET A N 1
ATOM 2019 C CA . MET A 1 271 ? -8.57 -12.617 -18.844 1 92.25 271 MET A CA 1
ATOM 2020 C C . MET A 1 271 ? -9.234 -13.961 -18.578 1 92.25 271 MET A C 1
ATOM 2022 O O . MET A 1 271 ? -9.172 -14.469 -17.453 1 92.25 271 MET A O 1
ATOM 2026 N N . GLN A 1 272 ? -9.797 -14.484 -19.625 1 93.75 272 GLN A N 1
ATOM 2027 C CA . GLN A 1 272 ? -10.438 -15.789 -19.5 1 93.75 272 GLN A CA 1
ATOM 2028 C C . GLN A 1 272 ? -9.414 -16.891 -19.234 1 93.75 272 GLN A C 1
ATOM 2030 O O . GLN A 1 272 ? -9.734 -17.906 -18.625 1 93.75 272 GLN A O 1
ATOM 2035 N N . GLY A 1 273 ? -8.242 -16.688 -19.766 1 93.19 273 GLY A N 1
ATOM 2036 C CA . GLY A 1 273 ? -7.18 -17.641 -19.469 1 93.19 273 GLY A CA 1
ATOM 2037 C C . GLY A 1 273 ? -6.824 -17.703 -18 1 93.19 273 GLY A C 1
ATOM 2038 O O . GLY A 1 273 ? -6.562 -18.781 -17.469 1 93.19 273 GLY A O 1
ATOM 2039 N N . ASP A 1 274 ? -6.805 -16.516 -17.375 1 95.44 274 ASP A N 1
ATOM 2040 C CA . ASP A 1 274 ? -6.574 -16.469 -15.938 1 95.44 274 ASP A CA 1
ATOM 2041 C C . ASP A 1 274 ? -7.664 -17.219 -15.18 1 95.44 274 ASP A C 1
ATOM 2043 O O . ASP A 1 274 ? -7.395 -17.844 -14.156 1 95.44 274 ASP A O 1
ATOM 2047 N N . VAL A 1 275 ? -8.867 -17.141 -15.719 1 96.69 275 VAL A N 1
ATOM 2048 C CA . VAL A 1 275 ? -9.984 -17.844 -15.094 1 96.69 275 VAL A CA 1
ATOM 2049 C C . VAL A 1 275 ? -9.758 -19.344 -15.172 1 96.69 275 VAL A C 1
ATOM 2051 O O . VAL A 1 275 ? -9.992 -20.062 -14.195 1 96.69 275 VAL A O 1
ATOM 2054 N N . PHE A 1 276 ? -9.336 -19.797 -16.344 1 95.88 276 PHE A N 1
ATOM 2055 C CA . PHE A 1 276 ? -9.008 -21.219 -16.516 1 95.88 276 PHE A CA 1
ATOM 2056 C C . PHE A 1 276 ? -7.984 -21.672 -15.477 1 95.88 276 PHE A C 1
ATOM 2058 O O . PHE A 1 276 ? -8.195 -22.672 -14.797 1 95.88 276 PHE A O 1
ATOM 2065 N N . SER A 1 277 ? -6.879 -20.875 -15.328 1 95.81 277 SER A N 1
ATOM 2066 C CA . SER A 1 277 ? -5.82 -21.203 -14.375 1 95.81 277 SER A CA 1
ATOM 2067 C C . SER A 1 277 ? -6.348 -21.219 -12.945 1 95.81 277 SER A C 1
ATOM 2069 O O . SER A 1 277 ? -5.961 -22.078 -12.148 1 95.81 277 SER A O 1
ATOM 2071 N N . LEU A 1 278 ? -7.215 -20.281 -12.648 1 97 278 LEU A N 1
ATOM 2072 C CA . LEU A 1 278 ? -7.84 -20.25 -11.328 1 97 278 LEU A CA 1
ATOM 2073 C C . LEU A 1 278 ? -8.656 -21.5 -11.086 1 97 278 LEU A C 1
ATOM 2075 O O . LEU A 1 278 ? -8.695 -22.016 -9.969 1 97 278 LEU A O 1
ATOM 2079 N N . GLY A 1 279 ? -9.383 -21.953 -12.086 1 95.62 279 GLY A N 1
ATOM 2080 C CA . GLY A 1 279 ? -10.133 -23.188 -11.969 1 95.62 279 GLY A CA 1
ATOM 2081 C C . GLY A 1 279 ? -9.273 -24.375 -11.586 1 95.62 279 GLY A C 1
ATOM 2082 O O . GLY A 1 279 ? -9.672 -25.188 -10.758 1 95.62 279 GLY A O 1
ATOM 2083 N N . LEU A 1 280 ? -8.141 -24.453 -12.195 1 94.88 280 LEU A N 1
ATOM 2084 C CA . LEU A 1 280 ? -7.207 -25.531 -11.859 1 94.88 280 LEU A CA 1
ATOM 2085 C C . LEU A 1 280 ? -6.727 -25.406 -10.422 1 94.88 280 LEU A C 1
ATOM 2087 O O . LEU A 1 280 ? -6.586 -26.406 -9.719 1 94.88 280 LEU A O 1
ATOM 2091 N N . CYS A 1 281 ? -6.469 -24.188 -10 1 95.56 281 CYS A N 1
ATOM 2092 C CA . CYS A 1 281 ? -6.078 -23.953 -8.617 1 95.56 281 CYS A CA 1
ATOM 2093 C C . CYS A 1 281 ? -7.168 -24.422 -7.656 1 95.56 281 CYS A C 1
ATOM 2095 O O . CYS A 1 281 ? -6.871 -25.031 -6.625 1 95.56 281 CYS A O 1
ATOM 2097 N N . LEU A 1 282 ? -8.43 -24.078 -7.977 1 94 282 LEU A N 1
ATOM 2098 C CA . LEU A 1 282 ? -9.555 -24.516 -7.148 1 94 282 LEU A CA 1
ATOM 2099 C C . LEU A 1 282 ? -9.594 -26.031 -7.039 1 94 282 LEU A C 1
ATOM 2101 O O . LEU A 1 282 ? -9.75 -26.578 -5.945 1 94 282 LEU A O 1
ATOM 2105 N N . MET A 1 283 ? -9.453 -26.703 -8.141 1 92.56 283 MET A N 1
ATOM 2106 C CA . MET A 1 283 ? -9.422 -28.156 -8.148 1 92.56 283 MET A CA 1
ATOM 2107 C C . MET A 1 283 ? -8.32 -28.688 -7.238 1 92.56 283 MET A C 1
ATOM 2109 O O . MET A 1 283 ? -8.539 -29.609 -6.457 1 92.56 283 MET A O 1
ATOM 2113 N N . GLU A 1 284 ? -7.176 -28.062 -7.254 1 92.62 284 GLU A N 1
ATOM 2114 C CA . GLU A 1 284 ? -6.047 -28.516 -6.449 1 92.62 284 GLU A CA 1
ATOM 2115 C C . GLU A 1 284 ? -6.312 -28.328 -4.961 1 92.62 284 GLU A C 1
ATOM 2117 O O . GLU A 1 284 ? -5.84 -29.109 -4.133 1 92.62 284 GLU A O 1
ATOM 2122 N N . LEU A 1 285 ? -6.945 -27.281 -4.617 1 91.62 285 LEU A N 1
ATOM 2123 C CA . LEU A 1 285 ? -7.242 -26.969 -3.223 1 91.62 285 LEU A CA 1
ATOM 2124 C C . LEU A 1 285 ? -8.133 -28.047 -2.609 1 91.62 285 LEU A C 1
ATOM 2126 O O . LEU A 1 285 ? -8.141 -28.234 -1.391 1 91.62 285 LEU A O 1
ATOM 2130 N N . PHE A 1 286 ? -8.867 -28.719 -3.439 1 89 286 PHE A N 1
ATOM 2131 C CA . PHE A 1 286 ? -9.758 -29.766 -2.951 1 89 286 PHE A CA 1
ATOM 2132 C C . PHE A 1 286 ? -9.141 -31.141 -3.176 1 89 286 PHE A C 1
ATOM 2134 O O . PHE A 1 286 ? -9.734 -32.156 -2.816 1 89 286 PHE A O 1
ATOM 2141 N N . SER A 1 287 ? -7.969 -31.094 -3.793 1 87.25 287 SER A N 1
ATOM 2142 C CA . SER A 1 287 ? -7.316 -32.344 -4.117 1 87.25 287 SER A CA 1
ATOM 2143 C C . SER A 1 287 ? -6.004 -32.5 -3.354 1 87.25 287 SER A C 1
ATOM 2145 O O . SER A 1 287 ? -5.426 -31.516 -2.895 1 87.25 287 SER A O 1
ATOM 2147 N N . SER A 1 288 ? -5.625 -33.625 -3.039 1 79 288 SER A N 1
ATOM 2148 C CA . SER A 1 288 ? -4.312 -33.938 -2.484 1 79 288 SER A CA 1
ATOM 2149 C C . SER A 1 288 ? -3.521 -34.844 -3.41 1 79 288 SER A C 1
ATOM 2151 O O . SER A 1 288 ? -4.02 -35.906 -3.83 1 79 288 SER A O 1
ATOM 2153 N N . PHE A 1 289 ? -2.434 -34.281 -3.873 1 80.81 289 PHE A N 1
ATOM 2154 C CA . PHE A 1 289 ? -1.608 -35.094 -4.762 1 80.81 289 PHE A CA 1
ATOM 2155 C C . PHE A 1 289 ? -0.32 -35.531 -4.07 1 80.81 289 PHE A C 1
ATOM 2157 O O . PHE A 1 289 ? 0.333 -34.719 -3.41 1 80.81 289 PHE A O 1
ATOM 2164 N N . SER A 1 290 ? -0.011 -36.688 -4.148 1 74.44 290 SER A N 1
ATOM 2165 C CA . SER A 1 290 ? 1.213 -37.219 -3.549 1 74.44 290 SER A CA 1
ATOM 2166 C C . SER A 1 290 ? 2.395 -37.094 -4.508 1 74.44 290 SER A C 1
ATOM 2168 O O . SER A 1 290 ? 3.549 -37.062 -4.074 1 74.44 290 SER A O 1
ATOM 2170 N N . THR A 1 291 ? 2.035 -37.094 -5.852 1 77.69 291 THR A N 1
ATOM 2171 C CA . THR A 1 291 ? 3.096 -37.031 -6.852 1 77.69 291 THR A CA 1
ATOM 2172 C C . THR A 1 291 ? 2.76 -36.031 -7.934 1 77.69 291 THR A C 1
ATOM 2174 O O . THR A 1 291 ? 1.601 -35.625 -8.094 1 77.69 291 THR A O 1
ATOM 2177 N N . GLY A 1 292 ? 3.764 -35.656 -8.594 1 82 292 GLY A N 1
ATOM 2178 C CA . GLY A 1 292 ? 3.578 -34.781 -9.75 1 82 292 GLY A CA 1
ATOM 2179 C C . GLY A 1 292 ? 2.77 -35.438 -10.859 1 82 292 GLY A C 1
ATOM 2180 O O . GLY A 1 292 ? 1.971 -34.75 -11.516 1 82 292 GLY A O 1
ATOM 2181 N N . MET A 1 293 ? 2.949 -36.688 -11.023 1 82.69 293 MET A N 1
ATOM 2182 C CA . MET A 1 293 ? 2.225 -37.438 -12.055 1 82.69 293 MET A CA 1
ATOM 2183 C C . MET A 1 293 ? 0.728 -37.438 -11.766 1 82.69 293 MET A C 1
ATOM 2185 O O . MET A 1 293 ? -0.085 -37.25 -12.68 1 82.69 293 MET A O 1
ATOM 2189 N N . GLU A 1 294 ? 0.42 -37.625 -10.523 1 83.75 294 GLU A N 1
ATOM 2190 C CA . GLU A 1 294 ? -0.989 -37.594 -10.148 1 83.75 294 GLU A CA 1
ATOM 2191 C C . GLU A 1 294 ? -1.619 -36.25 -10.477 1 83.75 294 GLU A C 1
ATOM 2193 O O . GLU A 1 294 ? -2.742 -36.188 -10.984 1 83.75 294 GLU A O 1
ATOM 2198 N N . ARG A 1 295 ? -0.907 -35.281 -10.219 1 86.94 295 ARG A N 1
ATOM 2199 C CA . ARG A 1 295 ? -1.388 -33.938 -10.508 1 86.94 295 ARG A CA 1
ATOM 2200 C C . ARG A 1 295 ? -1.563 -33.719 -12.008 1 86.94 295 ARG A C 1
ATOM 2202 O O . ARG A 1 295 ? -2.584 -33.188 -12.453 1 86.94 295 ARG A O 1
ATOM 2209 N N . ALA A 1 296 ? -0.601 -34.188 -12.758 1 87.25 296 ALA A N 1
ATOM 2210 C CA . ALA A 1 296 ? -0.662 -34.062 -14.211 1 87.25 296 ALA A CA 1
ATOM 2211 C C . ALA A 1 296 ? -1.876 -34.781 -14.773 1 87.25 296 ALA A C 1
ATOM 2213 O O . ALA A 1 296 ? -2.547 -34.281 -15.68 1 87.25 296 ALA A O 1
ATOM 2214 N N . LEU A 1 297 ? -2.113 -35.938 -14.289 1 85.69 297 LEU A N 1
ATOM 2215 C CA . LEU A 1 297 ? -3.264 -36.719 -14.734 1 85.69 297 LEU A CA 1
ATOM 2216 C C . LEU A 1 297 ? -4.566 -36 -14.391 1 85.69 297 LEU A C 1
ATOM 2218 O O . LEU A 1 297 ? -5.496 -35.969 -15.203 1 85.69 297 LEU A O 1
ATOM 2222 N N . ALA A 1 298 ? -4.574 -35.469 -13.211 1 87.56 298 ALA A N 1
ATOM 2223 C CA . ALA A 1 298 ? -5.766 -34.719 -12.797 1 87.56 298 ALA A CA 1
ATOM 2224 C C . ALA A 1 298 ? -6.012 -33.531 -13.711 1 87.56 298 ALA A C 1
ATOM 2226 O O . ALA A 1 298 ? -7.156 -33.25 -14.078 1 87.56 298 ALA A O 1
ATOM 2227 N N . PHE A 1 299 ? -4.984 -32.844 -14.031 1 90.69 299 PHE A N 1
ATOM 2228 C CA . PHE A 1 299 ? -5.09 -31.688 -14.938 1 90.69 299 PHE A CA 1
ATOM 2229 C C . PHE A 1 299 ? -5.637 -32.125 -16.297 1 90.69 299 PHE A C 1
ATOM 2231 O O . PHE A 1 299 ? -6.48 -31.438 -16.875 1 90.69 299 PHE A O 1
ATOM 2238 N N . ASN A 1 300 ? -5.156 -33.219 -16.75 1 87.06 300 ASN A N 1
ATOM 2239 C CA . ASN A 1 300 ? -5.637 -33.781 -18.016 1 87.06 300 ASN A CA 1
ATOM 2240 C C . ASN A 1 300 ? -7.117 -34.125 -17.938 1 87.06 300 ASN A C 1
ATOM 2242 O O . ASN A 1 300 ? -7.859 -33.938 -18.906 1 87.06 300 ASN A O 1
ATOM 2246 N N . ASP A 1 301 ? -7.484 -34.688 -16.859 1 86.75 301 ASP A N 1
ATOM 2247 C CA . ASP A 1 301 ? -8.891 -35.031 -16.656 1 86.75 301 ASP A CA 1
ATOM 2248 C C . ASP A 1 301 ? -9.781 -33.812 -16.734 1 86.75 301 ASP A C 1
ATOM 2250 O O . ASP A 1 301 ? -10.828 -33.812 -17.375 1 86.75 301 ASP A O 1
ATOM 2254 N N . VAL A 1 302 ? -9.328 -32.781 -16.109 1 88.25 302 VAL A N 1
ATOM 2255 C CA . VAL A 1 302 ? -10.109 -31.547 -16.094 1 88.25 302 VAL A CA 1
ATOM 2256 C C . VAL A 1 302 ? -10.203 -30.984 -17.516 1 88.25 302 VAL A C 1
ATOM 2258 O O . VAL A 1 302 ? -11.289 -30.594 -17.953 1 88.25 302 VAL A O 1
ATOM 2261 N N . ARG A 1 303 ? -9.18 -31.016 -18.234 1 86.56 303 ARG A N 1
ATOM 2262 C CA . ARG A 1 303 ? -9.125 -30.453 -19.578 1 86.56 303 ARG A CA 1
ATOM 2263 C C . ARG A 1 303 ? -10.023 -31.25 -20.531 1 86.56 303 ARG A C 1
ATOM 2265 O O . ARG A 1 303 ? -10.586 -30.688 -21.469 1 86.56 303 ARG A O 1
ATOM 2272 N N . SER A 1 304 ? -10.117 -32.5 -20.234 1 84.75 304 SER A N 1
ATOM 2273 C CA . SER A 1 304 ? -10.938 -33.344 -21.094 1 84.75 304 SER A CA 1
ATOM 2274 C C . SER A 1 304 ? -12.398 -33.344 -20.656 1 84.75 304 SER A C 1
ATOM 2276 O O . SER A 1 304 ? -13.242 -33.969 -21.281 1 84.75 304 SER A O 1
ATOM 2278 N N . GLY A 1 305 ? -12.641 -32.625 -19.594 1 80.62 305 GLY A N 1
ATOM 2279 C CA . GLY A 1 305 ? -14.008 -32.5 -19.094 1 80.62 305 GLY A CA 1
ATOM 2280 C C . GLY A 1 305 ? -14.391 -33.656 -18.172 1 80.62 305 GLY A C 1
ATOM 2281 O O . GLY A 1 305 ? -15.555 -33.781 -17.797 1 80.62 305 GLY A O 1
ATOM 2282 N N . ALA A 1 306 ? -13.469 -34.531 -17.812 1 80.5 306 ALA A N 1
ATOM 2283 C CA . ALA A 1 306 ? -13.75 -35.719 -17 1 80.5 306 ALA A CA 1
ATOM 2284 C C . ALA A 1 306 ? -13.344 -35.5 -15.547 1 80.5 306 ALA A C 1
ATOM 2286 O O . ALA A 1 306 ? -12.641 -36.344 -14.969 1 80.5 306 ALA A O 1
ATOM 2287 N N . LEU A 1 307 ? -13.844 -34.5 -14.969 1 80.12 307 LEU A N 1
ATOM 2288 C CA . LEU A 1 307 ? -13.516 -34.281 -13.562 1 80.12 307 LEU A CA 1
ATOM 2289 C C . LEU A 1 307 ? -14.094 -35.406 -12.695 1 80.12 307 LEU A C 1
ATOM 2291 O O . LEU A 1 307 ? -15.305 -35.438 -12.469 1 80.12 307 LEU A O 1
ATOM 2295 N N . SER A 1 308 ? -13.266 -36.438 -12.398 1 75.38 308 SER A N 1
ATOM 2296 C CA . SER A 1 308 ? -13.758 -37.625 -11.695 1 75.38 308 SER A CA 1
ATOM 2297 C C . SER A 1 308 ? -13.047 -37.812 -10.367 1 75.38 308 SER A C 1
ATOM 2299 O O . SER A 1 308 ? -12.961 -38.938 -9.852 1 75.38 308 SER A O 1
ATOM 2301 N N . MET A 1 309 ? -12.781 -36.844 -9.68 1 80.75 309 MET A N 1
ATOM 2302 C CA . MET A 1 309 ? -12.094 -36.969 -8.398 1 80.75 309 MET A CA 1
ATOM 2303 C C . MET A 1 309 ? -13.094 -37.219 -7.273 1 80.75 309 MET A C 1
ATOM 2305 O O . MET A 1 309 ? -14.25 -36.812 -7.355 1 80.75 309 MET A O 1
ATOM 2309 N N . PRO A 1 310 ? -12.688 -37.906 -6.207 1 76.88 310 PRO A N 1
ATOM 2310 C CA . PRO A 1 310 ? -13.586 -38.312 -5.129 1 76.88 310 PRO A CA 1
ATOM 2311 C C . PRO A 1 310 ? -14.32 -37.125 -4.484 1 76.88 310 PRO A C 1
ATOM 2313 O O . PRO A 1 310 ? -15.492 -37.25 -4.133 1 76.88 310 PRO A O 1
ATOM 2316 N N . TRP A 1 311 ? -13.641 -36.094 -4.402 1 84 311 TRP A N 1
ATOM 2317 C CA . TRP A 1 311 ? -14.242 -34.969 -3.689 1 84 311 TRP A CA 1
ATOM 2318 C C . TRP A 1 311 ? -15.383 -34.375 -4.492 1 84 311 TRP A C 1
ATOM 2320 O O . TRP A 1 311 ? -16.203 -33.625 -3.951 1 84 311 TRP A O 1
ATOM 2330 N N . THR A 1 312 ? -15.555 -34.688 -5.785 1 87.69 312 THR A N 1
ATOM 2331 C CA . THR A 1 312 ? -16.547 -34.062 -6.652 1 87.69 312 THR A CA 1
ATOM 2332 C C . THR A 1 312 ? -17.953 -34.438 -6.23 1 87.69 312 THR A C 1
ATOM 2334 O O . THR A 1 312 ? -18.891 -33.688 -6.422 1 87.69 312 THR A O 1
ATOM 2337 N N . SER A 1 313 ? -18.062 -35.625 -5.648 1 85.62 313 SER A N 1
ATOM 2338 C CA . SER A 1 313 ? -19.375 -36.031 -5.176 1 85.62 313 SER A CA 1
ATOM 2339 C C . SER A 1 313 ? -19.719 -35.375 -3.85 1 85.62 313 SER A C 1
ATOM 2341 O O . SER A 1 313 ? -20.906 -35.125 -3.572 1 85.62 313 SER A O 1
ATOM 2343 N N . GLU A 1 314 ? -18.75 -35.156 -3.092 1 84.06 314 GLU A N 1
ATOM 2344 C CA . GLU A 1 314 ? -18.938 -34.531 -1.785 1 84.06 314 GLU A CA 1
ATOM 2345 C C . GLU A 1 314 ? -19.219 -33.031 -1.92 1 84.06 314 GLU A C 1
ATOM 2347 O O . GLU A 1 314 ? -19.984 -32.469 -1.137 1 84.06 314 GLU A O 1
ATOM 2352 N N . PHE A 1 315 ? -18.641 -32.469 -2.922 1 87.69 315 PHE A N 1
ATOM 2353 C CA . PHE A 1 315 ? -18.781 -31.031 -3.131 1 87.69 315 PHE A CA 1
ATOM 2354 C C . PHE A 1 315 ? -19.188 -30.734 -4.57 1 87.69 315 PHE A C 1
ATOM 2356 O O . PHE A 1 315 ? -18.438 -30.094 -5.309 1 87.69 315 PHE A O 1
ATOM 2363 N N . PRO A 1 316 ? -20.391 -31.047 -4.914 1 86.75 316 PRO A N 1
ATOM 2364 C CA . PRO A 1 316 ? -20.812 -30.938 -6.309 1 86.75 316 PRO A CA 1
ATOM 2365 C C . PRO A 1 316 ? -20.812 -29.484 -6.809 1 86.75 316 PRO A C 1
ATOM 2367 O O . PRO A 1 316 ? -20.562 -29.25 -7.996 1 86.75 316 PRO A O 1
ATOM 2370 N N . ASP A 1 317 ? -21.062 -28.594 -5.922 1 86.62 317 ASP A N 1
ATOM 2371 C CA . ASP A 1 317 ? -21.062 -27.188 -6.328 1 86.62 317 ASP A CA 1
ATOM 2372 C C . ASP A 1 317 ? -19.672 -26.734 -6.73 1 86.62 317 ASP A C 1
ATOM 2374 O O . ASP A 1 317 ? -19.5 -25.984 -7.695 1 86.62 317 ASP A O 1
ATOM 2378 N N . VAL A 1 318 ? -18.719 -27.188 -6.02 1 89.56 318 VAL A N 1
ATOM 2379 C CA . VAL A 1 318 ? -17.344 -26.844 -6.332 1 89.56 318 VAL A CA 1
ATOM 2380 C C . VAL A 1 318 ? -16.938 -27.484 -7.66 1 89.56 318 VAL A C 1
ATOM 2382 O O . VAL A 1 318 ? -16.297 -26.828 -8.492 1 89.56 318 VAL A O 1
ATOM 2385 N N . ALA A 1 319 ? -17.359 -28.719 -7.824 1 90.19 319 ALA A N 1
ATOM 2386 C CA . ALA A 1 319 ? -17.062 -29.422 -9.07 1 90.19 319 ALA A CA 1
ATOM 2387 C C . ALA A 1 319 ? -17.672 -28.688 -10.266 1 90.19 319 ALA A C 1
ATOM 2389 O O . ALA A 1 319 ? -17.016 -28.562 -11.312 1 90.19 319 ALA A O 1
ATOM 2390 N N . THR A 1 320 ? -18.875 -28.234 -10.07 1 90.25 320 THR A N 1
ATOM 2391 C CA . THR A 1 320 ? -19.547 -27.5 -11.125 1 90.25 320 THR A CA 1
ATOM 2392 C C . THR A 1 320 ? -18.781 -26.219 -11.477 1 90.25 320 THR A C 1
ATOM 2394 O O . THR A 1 320 ? -18.625 -25.891 -12.648 1 90.25 320 THR A O 1
ATOM 2397 N N . MET A 1 321 ? -18.312 -25.625 -10.5 1 92.12 321 MET A N 1
ATOM 2398 C CA . MET A 1 321 ? -17.578 -24.375 -10.719 1 92.12 321 MET A CA 1
ATOM 2399 C C . MET A 1 321 ? -16.25 -24.656 -11.438 1 92.12 321 MET A C 1
ATOM 2401 O O . MET A 1 321 ? -15.883 -23.922 -12.359 1 92.12 321 MET A O 1
ATOM 2405 N N . VAL A 1 322 ? -15.531 -25.672 -11.031 1 94.31 322 VAL A N 1
ATOM 2406 C CA . VAL A 1 322 ? -14.281 -26.047 -11.68 1 94.31 322 VAL A CA 1
ATOM 2407 C C . VAL A 1 322 ? -14.531 -26.328 -13.164 1 94.31 322 VAL A C 1
ATOM 2409 O O . VAL A 1 322 ? -13.789 -25.844 -14.023 1 94.31 322 VAL A O 1
ATOM 2412 N N . ARG A 1 323 ? -15.578 -27.031 -13.469 1 93.44 323 ARG A N 1
ATOM 2413 C CA . ARG A 1 323 ? -15.914 -27.359 -14.852 1 93.44 323 ARG A CA 1
ATOM 2414 C C . ARG A 1 323 ? -16.219 -26.094 -15.648 1 93.44 323 ARG A C 1
ATOM 2416 O O . ARG A 1 323 ? -15.773 -25.969 -16.797 1 93.44 323 ARG A O 1
ATOM 2423 N N . ALA A 1 324 ? -16.938 -25.234 -15.016 1 93.81 324 ALA A N 1
ATOM 2424 C CA . ALA A 1 324 ? -17.297 -23.984 -15.695 1 93.81 324 ALA A CA 1
ATOM 2425 C C . ALA A 1 324 ? -16.047 -23.141 -15.992 1 93.81 324 ALA A C 1
ATOM 2427 O O . ALA A 1 324 ? -15.898 -22.625 -17.094 1 93.81 324 ALA A O 1
ATOM 2428 N N . MET A 1 325 ? -15.18 -23.047 -15.047 1 95.75 325 MET A N 1
ATOM 2429 C CA . MET A 1 325 ? -13.992 -22.219 -15.156 1 95.75 325 MET A CA 1
ATOM 2430 C C . MET A 1 325 ? -13.008 -22.797 -16.156 1 95.75 325 MET A C 1
ATOM 2432 O O . MET A 1 325 ? -12.219 -22.078 -16.766 1 95.75 325 MET A O 1
ATOM 2436 N N . THR A 1 326 ? -13.055 -24.141 -16.344 1 95.56 326 THR A N 1
ATOM 2437 C CA . THR A 1 326 ? -12.094 -24.812 -17.203 1 95.56 326 THR A CA 1
ATOM 2438 C C . THR A 1 326 ? -12.75 -25.25 -18.516 1 95.56 326 THR A C 1
ATOM 2440 O O . THR A 1 326 ? -12.289 -26.188 -19.156 1 95.56 326 THR A O 1
ATOM 2443 N N . ALA A 1 327 ? -13.805 -24.578 -18.828 1 94.38 327 ALA A N 1
ATOM 2444 C CA . ALA A 1 327 ? -14.461 -24.859 -20.109 1 94.38 327 ALA A CA 1
ATOM 2445 C C . ALA A 1 327 ? -13.5 -24.688 -21.281 1 94.38 327 ALA A C 1
ATOM 2447 O O . ALA A 1 327 ? -12.633 -23.812 -21.25 1 94.38 327 ALA A O 1
ATOM 2448 N N . ALA A 1 328 ? -13.641 -25.422 -22.312 1 91.81 328 ALA A N 1
ATOM 2449 C CA . ALA A 1 328 ? -12.75 -25.391 -23.469 1 91.81 328 ALA A CA 1
ATOM 2450 C C . ALA A 1 328 ? -12.812 -24.047 -24.188 1 91.81 328 ALA A C 1
ATOM 2452 O O . ALA A 1 328 ? -11.789 -23.5 -24.578 1 91.81 328 ALA A O 1
ATOM 2453 N N . LYS A 1 329 ? -13.984 -23.516 -24.312 1 92.75 329 LYS A N 1
ATOM 2454 C CA . LYS A 1 329 ? -14.164 -22.219 -24.953 1 92.75 329 LYS A CA 1
ATOM 2455 C C . LYS A 1 329 ? -14.023 -21.078 -23.938 1 92.75 329 LYS A C 1
ATOM 2457 O O . LYS A 1 329 ? -14.742 -21.047 -22.938 1 92.75 329 LYS A O 1
ATOM 2462 N N . PRO A 1 330 ? -13.156 -20.172 -24.172 1 94.19 330 PRO A N 1
ATOM 2463 C CA . PRO A 1 330 ? -12.93 -19.078 -23.219 1 94.19 330 PRO A CA 1
ATOM 2464 C C . PRO A 1 330 ? -14.203 -18.297 -22.922 1 94.19 330 PRO A C 1
ATOM 2466 O O . PRO A 1 330 ? -14.422 -17.875 -21.781 1 94.19 330 PRO A O 1
ATOM 2469 N N . GLU A 1 331 ? -15.07 -18.109 -23.875 1 92.69 331 GLU A N 1
ATOM 2470 C CA . GLU A 1 331 ? -16.281 -17.297 -23.719 1 92.69 331 GLU A CA 1
ATOM 2471 C C . GLU A 1 331 ? -17.281 -17.984 -22.797 1 92.69 331 GLU A C 1
ATOM 2473 O O . GLU A 1 331 ? -18.219 -17.344 -22.297 1 92.69 331 GLU A O 1
ATOM 2478 N N . SER A 1 332 ? -17.141 -19.25 -22.641 1 93.75 332 SER A N 1
ATOM 2479 C CA . SER A 1 332 ? -18.062 -20.016 -21.812 1 93.75 332 SER A CA 1
ATOM 2480 C C . SER A 1 332 ? -17.672 -19.953 -20.344 1 93.75 332 SER A C 1
ATOM 2482 O O . SER A 1 332 ? -18.422 -20.406 -19.469 1 93.75 332 SER A O 1
ATOM 2484 N N . ARG A 1 333 ? -16.547 -19.375 -20.047 1 95.25 333 ARG A N 1
ATOM 2485 C CA . ARG A 1 333 ? -16.078 -19.297 -18.672 1 95.25 333 ARG A CA 1
ATOM 2486 C C . ARG A 1 333 ? -16.703 -18.109 -17.953 1 95.25 333 ARG A C 1
ATOM 2488 O O . ARG A 1 333 ? -16.969 -17.078 -18.562 1 95.25 333 ARG A O 1
ATOM 2495 N N . PRO A 1 334 ? -16.953 -18.281 -16.672 1 94.44 334 PRO A N 1
ATOM 2496 C CA . PRO A 1 334 ? -17.562 -17.188 -15.906 1 94.44 334 PRO A CA 1
ATOM 2497 C C . PRO A 1 334 ? -16.609 -16 -15.719 1 94.44 334 PRO A C 1
ATOM 2499 O O . PRO A 1 334 ? -15.383 -16.172 -15.789 1 94.44 334 PRO A O 1
ATOM 2502 N N . SER A 1 335 ? -17.219 -14.859 -15.508 1 92.94 335 SER A N 1
ATOM 2503 C CA . SER A 1 335 ? -16.406 -13.703 -15.133 1 92.94 335 SER A CA 1
ATOM 2504 C C . SER A 1 335 ? -15.961 -13.781 -13.672 1 92.94 335 SER A C 1
ATOM 2506 O O . SER A 1 335 ? -16.578 -14.5 -12.875 1 92.94 335 SER A O 1
ATOM 2508 N N . LEU A 1 336 ? -14.945 -13.07 -13.391 1 92.69 336 LEU A N 1
ATOM 2509 C CA . LEU A 1 336 ? -14.469 -13.055 -12.008 1 92.69 336 LEU A CA 1
ATOM 2510 C C . LEU A 1 336 ? -15.508 -12.43 -11.086 1 92.69 336 LEU A C 1
ATOM 2512 O O . LEU A 1 336 ? -15.641 -12.836 -9.93 1 92.69 336 LEU A O 1
ATOM 2516 N N . SER A 1 337 ? -16.172 -11.43 -11.594 1 87.62 337 SER A N 1
ATOM 2517 C CA . SER A 1 337 ? -17.266 -10.836 -10.812 1 87.62 337 SER A CA 1
ATOM 2518 C C . SER A 1 337 ? -18.344 -11.867 -10.5 1 87.62 337 SER A C 1
ATOM 2520 O O . SER A 1 337 ? -18.875 -11.898 -9.391 1 87.62 337 SER A O 1
ATOM 2522 N N . ASP A 1 338 ? -18.656 -12.727 -11.484 1 85.19 338 ASP A N 1
ATOM 2523 C CA . ASP A 1 338 ? -19.625 -13.805 -11.289 1 85.19 338 ASP A CA 1
ATOM 2524 C C . ASP A 1 338 ? -19.141 -14.781 -10.211 1 85.19 338 ASP A C 1
ATOM 2526 O O . ASP A 1 338 ? -19.938 -15.242 -9.391 1 85.19 338 ASP A O 1
ATOM 2530 N N . LEU A 1 339 ? -17.922 -15.031 -10.227 1 88.94 339 LEU A N 1
ATOM 2531 C CA . LEU A 1 339 ? -17.359 -15.977 -9.273 1 88.94 339 LEU A CA 1
ATOM 2532 C C . LEU A 1 339 ? -17.469 -15.445 -7.848 1 88.94 339 LEU A C 1
ATOM 2534 O O . LEU A 1 339 ? -17.75 -16.203 -6.918 1 88.94 339 LEU A O 1
ATOM 2538 N N . LEU A 1 340 ? -17.25 -14.148 -7.691 1 85.75 340 LEU A N 1
ATOM 2539 C CA . LEU A 1 340 ? -17.281 -13.555 -6.359 1 85.75 340 LEU A CA 1
ATOM 2540 C C . LEU A 1 340 ? -18.703 -13.484 -5.816 1 85.75 340 LEU A C 1
ATOM 2542 O O . LEU A 1 340 ? -18.906 -13.328 -4.609 1 85.75 340 LEU A O 1
ATOM 2546 N N . GLU A 1 341 ? -19.641 -13.586 -6.684 1 78.19 341 GLU A N 1
ATOM 2547 C CA . GLU A 1 341 ? -21.047 -13.586 -6.273 1 78.19 341 GLU A CA 1
ATOM 2548 C C . GLU A 1 341 ? -21.531 -15.008 -5.988 1 78.19 341 GLU A C 1
ATOM 2550 O O . GLU A 1 341 ? -22.641 -15.195 -5.5 1 78.19 341 GLU A O 1
ATOM 2555 N N . TRP A 1 342 ? -20.672 -15.938 -6.305 1 76.62 342 TRP A N 1
ATOM 2556 C CA . TRP A 1 342 ? -21 -17.328 -6.016 1 76.62 342 TRP A CA 1
ATOM 2557 C C . TRP A 1 342 ? -21.188 -17.547 -4.516 1 76.62 342 TRP A C 1
ATOM 2559 O O . TRP A 1 342 ? -20.344 -17.141 -3.719 1 76.62 342 TRP A O 1
ATOM 2569 N N . PRO A 1 343 ? -22.219 -17.953 -4.098 1 64.31 343 PRO A N 1
ATOM 2570 C CA . PRO A 1 343 ? -22.562 -18.094 -2.68 1 64.31 343 PRO A CA 1
ATOM 2571 C C . PRO A 1 343 ? -21.438 -18.734 -1.867 1 64.31 343 PRO A C 1
ATOM 2573 O O . PRO A 1 343 ? -21.266 -18.422 -0.688 1 64.31 343 PRO A O 1
ATOM 2576 N N . LEU A 1 344 ? -20.781 -19.641 -2.537 1 66.12 344 LEU A N 1
ATOM 2577 C CA . LEU A 1 344 ? -19.734 -20.344 -1.796 1 66.12 344 LEU A CA 1
ATOM 2578 C C . LEU A 1 344 ? -18.516 -19.438 -1.611 1 66.12 344 LEU A C 1
ATOM 2580 O O . LEU A 1 344 ? -17.672 -19.703 -0.755 1 66.12 344 LEU A O 1
ATOM 2584 N N . VAL A 1 345 ? -18.344 -18.406 -2.412 1 65.38 345 VAL A N 1
ATOM 2585 C CA . VAL A 1 345 ? -17.172 -17.562 -2.387 1 65.38 345 VAL A CA 1
ATOM 2586 C C . VAL A 1 345 ? -17.516 -16.219 -1.754 1 65.38 345 VAL A C 1
ATOM 2588 O O . VAL A 1 345 ? -16.656 -15.539 -1.186 1 65.38 345 VAL A O 1
ATOM 2591 N N . ARG A 1 346 ? -18.656 -15.656 -1.811 1 54.03 346 ARG A N 1
ATOM 2592 C CA . ARG A 1 346 ? -19.094 -14.344 -1.354 1 54.03 346 ARG A CA 1
ATOM 2593 C C . ARG A 1 346 ? -18.844 -14.172 0.139 1 54.03 346 ARG A C 1
ATOM 2595 O O . ARG A 1 346 ? -19.125 -15.07 0.933 1 54.03 346 ARG A O 1
ATOM 2602 N N . VAL A 1 347 ? -17.766 -13.445 0.438 1 50.53 347 VAL A N 1
ATOM 2603 C CA . VAL A 1 347 ? -17.484 -13.07 1.82 1 50.53 347 VAL A CA 1
ATOM 2604 C C . VAL A 1 347 ? -18.672 -12.297 2.396 1 50.53 347 VAL A C 1
ATOM 2606 O O . VAL A 1 347 ? -19.094 -11.289 1.829 1 50.53 347 VAL A O 1
ATOM 2609 N N . VAL A 1 348 ? -19.516 -12.727 3.023 1 43.47 348 VAL A N 1
ATOM 2610 C CA . VAL A 1 348 ? -20.422 -11.883 3.793 1 43.47 348 VAL A CA 1
ATOM 2611 C C . VAL A 1 348 ? -19.641 -11.094 4.836 1 43.47 348 VAL A C 1
ATOM 2613 O O . VAL A 1 348 ? -18.953 -11.68 5.688 1 43.47 348 VAL A O 1
ATOM 2616 N N . SER A 1 349 ? -19 -9.969 4.473 1 45.47 349 SER A N 1
ATOM 2617 C CA . SER A 1 349 ? -18.484 -9.125 5.539 1 45.47 349 SER A CA 1
ATOM 2618 C C . SER A 1 349 ? -19.234 -9.344 6.844 1 45.47 349 SER A C 1
ATOM 2620 O O . SER A 1 349 ? -20.453 -9.547 6.836 1 45.47 349 SER A O 1
ATOM 2622 N N . PRO A 1 350 ? -18.531 -9.539 7.691 1 43.44 350 PRO A N 1
ATOM 2623 C CA . PRO A 1 350 ? -19.312 -9.789 8.906 1 43.44 350 PRO A CA 1
ATOM 2624 C C . PRO A 1 350 ? -20.422 -8.766 9.109 1 43.44 350 PRO A C 1
ATOM 2626 O O . PRO A 1 350 ? -21.531 -9.125 9.555 1 43.44 350 PRO A O 1
ATOM 2629 N N . ILE A 1 351 ? -20.234 -7.598 8.828 1 46.88 351 ILE A N 1
ATOM 2630 C CA . ILE A 1 351 ? -21.281 -6.59 8.977 1 46.88 351 ILE A CA 1
ATOM 2631 C C . ILE A 1 351 ? -22.359 -6.805 7.91 1 46.88 351 ILE A C 1
ATOM 2633 O O . ILE A 1 351 ? -23.562 -6.754 8.211 1 46.88 351 ILE A O 1
ATOM 2637 N N . ILE A 1 352 ? -21.906 -6.977 6.816 1 49.19 352 ILE A N 1
ATOM 2638 C CA . ILE A 1 352 ? -22.859 -7.234 5.746 1 49.19 352 ILE A CA 1
ATOM 2639 C C . ILE A 1 352 ? -23.594 -8.547 6.012 1 49.19 352 ILE A C 1
ATOM 2641 O O . ILE A 1 352 ? -24.812 -8.641 5.828 1 49.19 352 ILE A O 1
ATOM 2645 N N . GLY A 1 353 ? -22.703 -9.367 6.359 1 47.72 353 GLY A N 1
ATOM 2646 C CA . GLY A 1 353 ? -23.328 -10.617 6.766 1 47.72 353 GLY A CA 1
ATOM 2647 C C . GLY A 1 353 ? -24.375 -10.43 7.848 1 47.72 353 GLY A C 1
ATOM 2648 O O . GLY A 1 353 ? -25.469 -10.977 7.75 1 47.72 353 GLY A O 1
ATOM 2649 N N . ARG A 1 354 ? -23.969 -9.656 8.805 1 52.44 354 ARG A N 1
ATOM 2650 C CA . ARG A 1 354 ? -24.906 -9.375 9.883 1 52.44 354 ARG A CA 1
ATOM 2651 C C . ARG A 1 354 ? -26.109 -8.586 9.375 1 52.44 354 ARG A C 1
ATOM 2653 O O . ARG A 1 354 ? -27.234 -8.852 9.766 1 52.44 354 ARG A O 1
ATOM 2660 N N . LEU A 1 355 ? -25.812 -7.707 8.508 1 55.19 355 LEU A N 1
ATOM 2661 C CA . LEU A 1 355 ? -26.906 -6.902 7.973 1 55.19 355 LEU A CA 1
ATOM 2662 C C . LEU A 1 355 ? -27.797 -7.734 7.055 1 55.19 355 LEU A C 1
ATOM 2664 O O . LEU A 1 355 ? -29.016 -7.598 7.074 1 55.19 355 LEU A O 1
ATOM 2668 N N . GLN A 1 356 ? -27.031 -8.453 6.367 1 55.19 356 GLN A N 1
ATOM 2669 C CA . GLN A 1 356 ? -27.797 -9.344 5.496 1 55.19 356 GLN A CA 1
ATOM 2670 C C . GLN A 1 356 ? -28.609 -10.352 6.309 1 55.19 356 GLN A C 1
ATOM 2672 O O . GLN A 1 356 ? -29.75 -10.648 5.977 1 55.19 356 GLN A O 1
ATOM 2677 N N . GLU A 1 357 ? -27.906 -10.805 7.281 1 57.81 357 GLU A N 1
ATOM 2678 C CA . GLU A 1 357 ? -28.641 -11.68 8.195 1 57.81 357 GLU A CA 1
ATOM 2679 C C . GLU A 1 357 ? -29.828 -10.945 8.82 1 57.81 357 GLU A C 1
ATOM 2681 O O . GLU A 1 357 ? -30.922 -11.508 8.938 1 57.81 357 GLU A O 1
ATOM 2686 N N . ALA A 1 358 ? -29.594 -9.797 9.188 1 64.81 358 ALA A N 1
ATOM 2687 C CA . ALA A 1 358 ? -30.656 -8.969 9.742 1 64.81 358 ALA A CA 1
ATOM 2688 C C . ALA A 1 358 ? -31.75 -8.719 8.711 1 64.81 358 ALA A C 1
ATOM 2690 O O . ALA A 1 358 ? -32.938 -8.758 9.039 1 64.81 358 ALA A O 1
ATOM 2691 N N . LEU A 1 359 ? -31.297 -8.516 7.598 1 64.38 359 LEU A N 1
ATOM 2692 C CA . LEU A 1 359 ? -32.25 -8.297 6.52 1 64.38 359 LEU A CA 1
ATOM 2693 C C . LEU A 1 359 ? -33.062 -9.555 6.246 1 64.38 359 LEU A C 1
ATOM 2695 O O . LEU A 1 359 ? -34.281 -9.484 6.082 1 64.38 359 LEU A O 1
ATOM 2699 N N . ASN A 1 360 ? -32.312 -10.555 6.184 1 63.81 360 ASN A N 1
ATOM 2700 C CA . ASN A 1 360 ? -33 -11.828 5.992 1 63.81 360 ASN A CA 1
ATOM 2701 C C . ASN A 1 360 ? -34 -12.109 7.121 1 63.81 360 ASN A C 1
ATOM 2703 O O . ASN A 1 360 ? -35.094 -12.586 6.883 1 63.81 360 ASN A O 1
ATOM 2707 N N . ALA A 1 361 ? -33.5 -11.836 8.266 1 68 361 ALA A N 1
ATOM 2708 C CA . ALA A 1 361 ? -34.375 -12.008 9.43 1 68 361 ALA A CA 1
ATOM 2709 C C . ALA A 1 361 ? -35.594 -11.109 9.336 1 68 361 ALA A C 1
ATOM 2711 O O . ALA A 1 361 ? -36.719 -11.539 9.648 1 68 361 ALA A O 1
ATOM 2712 N N . LYS A 1 362 ? -35.375 -10 8.852 1 72.69 362 LYS A N 1
ATOM 2713 C CA . LYS A 1 362 ? -36.5 -9.078 8.719 1 72.69 362 LYS A CA 1
ATOM 2714 C C . LYS A 1 362 ? -37.406 -9.477 7.562 1 72.69 362 LYS A C 1
ATOM 2716 O O . LYS A 1 362 ? -38.656 -9.336 7.648 1 72.69 362 LYS A O 1
ATOM 2721 N N . ASP A 1 363 ? -36.75 -9.961 6.605 1 74.38 363 ASP A N 1
ATOM 2722 C CA . ASP A 1 363 ? -37.562 -10.508 5.516 1 74.38 363 ASP A CA 1
ATOM 2723 C C . ASP A 1 363 ? -38.438 -11.664 6 1 74.38 363 ASP A C 1
ATOM 2725 O O . ASP A 1 363 ? -39.594 -11.758 5.637 1 74.38 363 ASP A O 1
ATOM 2729 N N . GLU A 1 364 ? -37.844 -12.469 6.711 1 73.56 364 GLU A N 1
ATOM 2730 C CA . GLU A 1 364 ? -38.594 -13.562 7.301 1 73.56 364 GLU A CA 1
ATOM 2731 C C . GLU A 1 364 ? -39.719 -13.031 8.203 1 73.56 364 GLU A C 1
ATOM 2733 O O . GLU A 1 364 ? -40.844 -13.555 8.188 1 73.56 364 GLU A O 1
ATOM 2738 N N . MET A 1 365 ? -39.406 -12.016 8.906 1 76.44 365 MET A N 1
ATOM 2739 C CA . MET A 1 365 ? -40.406 -11.406 9.781 1 76.44 365 MET A CA 1
ATOM 2740 C C . MET A 1 365 ? -41.5 -10.758 8.977 1 76.44 365 MET A C 1
ATOM 2742 O O . MET A 1 365 ? -42.688 -10.875 9.328 1 76.44 365 MET A O 1
ATOM 2746 N N . ILE A 1 366 ? -41.094 -10.203 8.039 1 76.19 366 ILE A N 1
ATOM 2747 C CA . ILE A 1 366 ? -42.062 -9.57 7.16 1 76.19 366 ILE A CA 1
ATOM 2748 C C . ILE A 1 366 ? -42.938 -10.641 6.523 1 76.19 366 ILE A C 1
ATOM 2750 O O . ILE A 1 366 ? -44.156 -10.492 6.477 1 76.19 366 ILE A O 1
ATOM 2754 N N . GLN A 1 367 ? -42.344 -11.641 6.125 1 77.06 367 GLN A N 1
ATOM 2755 C CA . GLN A 1 367 ? -43.094 -12.742 5.547 1 77.06 367 GLN A CA 1
ATOM 2756 C C . GLN A 1 367 ? -44.031 -13.344 6.574 1 77.06 367 GLN A C 1
ATOM 2758 O O . GLN A 1 367 ? -45.188 -13.641 6.258 1 77.06 367 GLN A O 1
ATO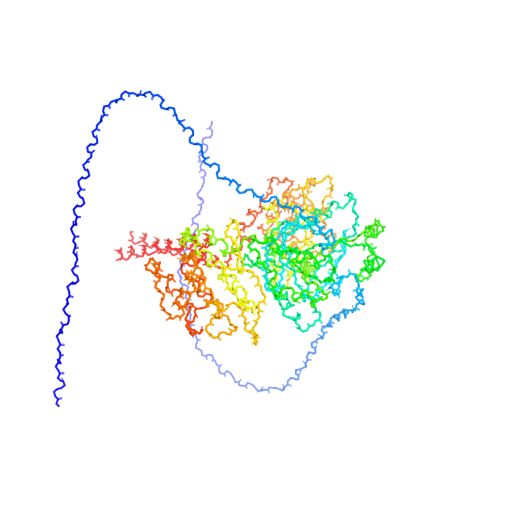M 2763 N N . ARG A 1 368 ? -43.656 -13.43 7.703 1 79.25 368 ARG A N 1
ATOM 2764 C CA . ARG A 1 368 ? -44.5 -13.945 8.789 1 79.25 368 ARG A CA 1
ATOM 2765 C C . ARG A 1 368 ? -45.625 -13 9.094 1 79.25 368 ARG A C 1
ATOM 2767 O O . ARG A 1 368 ? -46.781 -13.438 9.297 1 79.25 368 ARG A O 1
ATOM 2774 N N . LEU A 1 369 ? -45.375 -11.82 9.102 1 77.88 369 LEU A N 1
ATOM 2775 C CA . LEU A 1 369 ? -46.406 -10.828 9.398 1 77.88 369 LEU A CA 1
ATOM 2776 C C . LEU A 1 369 ? -47.438 -10.75 8.266 1 77.88 369 LEU A C 1
ATOM 2778 O O . LEU A 1 369 ? -48.625 -10.594 8.516 1 77.88 369 LEU A O 1
ATOM 2782 N N . GLN A 1 370 ? -46.875 -10.914 7.227 1 78.38 370 GLN A N 1
ATOM 2783 C CA . GLN A 1 370 ? -47.781 -10.922 6.074 1 78.38 370 GLN A CA 1
ATOM 2784 C C . GLN A 1 370 ? -48.656 -12.156 6.086 1 78.38 370 GLN A C 1
ATOM 2786 O O . GLN A 1 370 ? -49.844 -12.07 5.781 1 78.38 370 GLN A O 1
ATOM 2791 N N . LEU A 1 371 ? -48.156 -13.211 6.43 1 77 371 LEU A N 1
ATOM 2792 C CA . LEU A 1 371 ? -48.938 -14.438 6.539 1 77 371 LEU A CA 1
ATOM 2793 C C . LEU A 1 371 ? -49.969 -14.328 7.652 1 77 371 LEU A C 1
ATOM 2795 O O . LEU A 1 371 ? -51.125 -14.766 7.488 1 77 371 LEU A O 1
ATOM 2799 N N . LYS A 1 372 ? -49.625 -13.656 8.656 1 82.19 372 LYS A N 1
ATOM 2800 C CA . LYS A 1 372 ? -50.562 -13.453 9.766 1 82.19 372 LYS A CA 1
ATOM 2801 C C . LYS A 1 372 ? -51.688 -12.492 9.375 1 82.19 372 LYS A C 1
ATOM 2803 O O . LYS A 1 372 ? -52.844 -12.703 9.742 1 82.19 372 LYS A O 1
ATOM 2808 N N . LEU A 1 373 ? -51.281 -11.656 8.711 1 76.75 373 LEU A N 1
ATOM 2809 C CA . LEU A 1 373 ? -52.25 -10.672 8.258 1 76.75 373 LEU A CA 1
ATOM 2810 C C . LEU A 1 373 ? -53.219 -11.305 7.262 1 76.75 373 LEU A C 1
ATOM 2812 O O . LEU A 1 373 ? -54.406 -11.031 7.301 1 76.75 373 LEU A O 1
ATOM 2816 N N . ALA A 1 374 ? -52.719 -12.141 6.508 1 77.12 374 ALA A N 1
ATOM 2817 C CA . ALA A 1 374 ? -53.531 -12.836 5.531 1 77.12 374 ALA A CA 1
ATOM 2818 C C . ALA A 1 374 ? -54.5 -13.812 6.219 1 77.12 374 ALA A C 1
ATOM 2820 O O . ALA A 1 374 ? -55.594 -14.031 5.742 1 77.12 374 ALA A O 1
ATOM 2821 N N . SER A 1 375 ? -54.031 -14.195 7.316 1 78.62 375 SER A N 1
ATOM 2822 C CA . SER A 1 375 ? -54.844 -15.156 8.047 1 78.62 375 SER A CA 1
ATOM 2823 C C . SER A 1 375 ? -55.906 -14.453 8.867 1 78.62 375 SER A C 1
ATOM 2825 O O . SER A 1 375 ? -56.969 -15.039 9.156 1 78.62 375 SER A O 1
ATOM 2827 N N . VAL A 1 376 ? -55.562 -13.242 9.195 1 74.81 376 VAL A N 1
ATOM 2828 C CA . VAL A 1 376 ? -56.531 -12.523 10.008 1 74.81 376 VAL A CA 1
ATOM 2829 C C . VAL A 1 376 ? -57.5 -11.758 9.094 1 74.81 376 VAL A C 1
ATOM 2831 O O . VAL A 1 376 ? -58.656 -11.523 9.461 1 74.81 376 VAL A O 1
ATOM 2834 N N . SER A 1 377 ? -57.125 -11.547 8.062 1 58.06 377 SER A N 1
ATOM 2835 C CA . SER A 1 377 ? -58.062 -10.914 7.141 1 58.06 377 SER A CA 1
ATOM 2836 C C . SER A 1 377 ? -58.969 -11.953 6.484 1 58.06 377 SER A C 1
ATOM 2838 O O . SER A 1 377 ? -58.562 -13.086 6.246 1 58.06 377 SER A O 1
ATOM 2840 N N . MET B 1 1 ? -44.594 20.375 56.969 1 15.54 1 MET B N 1
ATOM 2841 C CA . MET B 1 1 ? -45.562 21.281 56.375 1 15.54 1 MET B CA 1
ATOM 2842 C C . MET B 1 1 ? -46 20.766 55 1 15.54 1 MET B C 1
ATOM 2844 O O . MET B 1 1 ? -47.188 20.391 54.812 1 15.54 1 MET B O 1
ATOM 2848 N N . LEU B 1 2 ? -45.531 21.422 53.938 1 15.52 2 LEU B N 1
ATOM 2849 C CA . LEU B 1 2 ? -46.25 21.891 52.75 1 15.52 2 LEU B CA 1
ATOM 2850 C C . LEU B 1 2 ? -46.281 20.797 51.688 1 15.52 2 LEU B C 1
ATOM 2852 O O . LEU B 1 2 ? -45.25 20.328 51.219 1 15.52 2 LEU B O 1
ATOM 2856 N N . ALA B 1 3 ? -47.312 19.922 51.688 1 19.47 3 ALA B N 1
ATOM 2857 C CA . ALA B 1 3 ? -47.969 18.875 50.938 1 19.47 3 ALA B CA 1
ATOM 2858 C C . ALA B 1 3 ? -48.344 19.344 49.531 1 19.47 3 ALA B C 1
ATOM 2860 O O . ALA B 1 3 ? -49.188 18.75 48.875 1 19.47 3 ALA B O 1
ATOM 2861 N N . SER B 1 4 ? -47.5 20.469 49.094 1 16.33 4 SER B N 1
ATOM 2862 C CA . SER B 1 4 ? -48.062 21.281 48.031 1 16.33 4 SER B CA 1
ATOM 2863 C C . SER B 1 4 ? -48.344 20.453 46.781 1 16.33 4 SER B C 1
ATOM 2865 O O . SER B 1 4 ? -47.469 19.688 46.344 1 16.33 4 SER B O 1
ATOM 2867 N N . GLY B 1 5 ? -49.594 20.172 46.344 1 17.8 5 GLY B N 1
ATOM 2868 C CA . GLY B 1 5 ? -50.562 19.469 45.531 1 17.8 5 GLY B CA 1
ATOM 2869 C C . GLY B 1 5 ? -50.375 19.703 44.031 1 17.8 5 GLY B C 1
ATOM 2870 O O . GLY B 1 5 ? -50.312 18.734 43.25 1 17.8 5 GLY B O 1
ATOM 2871 N N . SER B 1 6 ? -50.562 20.906 43.438 1 15.8 6 SER B N 1
ATOM 2872 C CA . SER B 1 6 ? -51.688 21.125 42.531 1 15.8 6 SER B CA 1
ATOM 2873 C C . SER B 1 6 ? -51.25 20.984 41.062 1 15.8 6 SER B C 1
ATOM 2875 O O . SER B 1 6 ? -52.094 20.906 40.188 1 15.8 6 SER B O 1
ATOM 2877 N N . ARG B 1 7 ? -49.969 21.156 40.594 1 16.8 7 ARG B N 1
ATOM 2878 C CA . ARG B 1 7 ? -49.969 22.047 39.438 1 16.8 7 ARG B CA 1
ATOM 2879 C C . ARG B 1 7 ? -50.656 21.391 38.25 1 16.8 7 ARG B C 1
ATOM 2881 O O . ARG B 1 7 ? -50.688 20.172 38.125 1 16.8 7 ARG B O 1
ATOM 2888 N N . SER B 1 8 ? -51.094 22.234 37.188 1 15.34 8 SER B N 1
ATOM 2889 C CA . SER B 1 8 ? -52.062 22.594 36.156 1 15.34 8 SER B CA 1
ATOM 2890 C C . SER B 1 8 ? -51.875 21.766 34.906 1 15.34 8 SER B C 1
ATOM 2892 O O . SER B 1 8 ? -50.781 21.188 34.688 1 15.34 8 SER B O 1
ATOM 2894 N N . ALA B 1 9 ? -52.906 21.797 33.906 1 16.03 9 ALA B N 1
ATOM 2895 C CA . ALA B 1 9 ? -53.844 21.281 32.906 1 16.03 9 ALA B CA 1
ATOM 2896 C C . ALA B 1 9 ? -53.312 21.469 31.484 1 16.03 9 ALA B C 1
ATOM 2898 O O . ALA B 1 9 ? -53.406 22.562 30.938 1 16.03 9 ALA B O 1
ATOM 2899 N N . LEU B 1 10 ? -51.969 21.469 31.109 1 16.17 10 LEU B N 1
ATOM 2900 C CA . LEU B 1 10 ? -51.594 22.094 29.844 1 16.17 10 LEU B CA 1
ATOM 2901 C C . LEU B 1 10 ? -52.375 21.484 28.703 1 16.17 10 LEU B C 1
ATOM 2903 O O . LEU B 1 10 ? -52.562 20.266 28.641 1 16.17 10 LEU B O 1
ATOM 2907 N N . SER B 1 11 ? -53 22.359 27.875 1 15.16 11 SER B N 1
ATOM 2908 C CA . SER B 1 11 ? -54.031 22.516 26.844 1 15.16 11 SER B CA 1
ATOM 2909 C C . SER B 1 11 ? -53.75 21.625 25.641 1 15.16 11 SER B C 1
ATOM 2911 O O . SER B 1 11 ? -52.594 21.328 25.344 1 15.16 11 SER B O 1
ATOM 2913 N N . ARG B 1 12 ? -54.812 21.031 24.922 1 15.97 12 ARG B N 1
ATOM 2914 C CA . ARG B 1 12 ? -55.406 20.031 24.047 1 15.97 12 ARG B CA 1
ATOM 2915 C C . ARG B 1 12 ? -55.25 20.406 22.578 1 15.97 12 ARG B C 1
ATOM 2917 O O . ARG B 1 12 ? -56.188 20.188 21.781 1 15.97 12 ARG B O 1
ATOM 2924 N N . ALA B 1 13 ? -54.219 21.438 22.203 1 16.25 13 ALA B N 1
ATOM 2925 C CA . ALA B 1 13 ? -54.656 22.031 20.953 1 16.25 13 ALA B CA 1
ATOM 2926 C C . ALA B 1 13 ? -54.938 20.953 19.891 1 16.25 13 ALA B C 1
ATOM 2928 O O . ALA B 1 13 ? -54.188 19.984 19.781 1 16.25 13 ALA B O 1
ATOM 2929 N N . CYS B 1 14 ? -56.031 21.172 19.094 1 16.02 14 CYS B N 1
ATOM 2930 C CA . CYS B 1 14 ? -57.062 20.641 18.234 1 16.02 14 CYS B CA 1
ATOM 2931 C C . CYS B 1 14 ? -56.5 20.203 16.891 1 16.02 14 CYS B C 1
ATOM 2933 O O . CYS B 1 14 ? -55.625 20.859 16.328 1 16.02 14 CYS B O 1
ATOM 2935 N N . LEU B 1 15 ? -56.781 19.016 16.344 1 16.64 15 LEU B N 1
ATOM 2936 C CA . LEU B 1 15 ? -56.594 17.891 15.438 1 16.64 15 LEU B CA 1
ATOM 2937 C C . LEU B 1 15 ? -56.938 18.266 14 1 16.64 15 LEU B C 1
ATOM 2939 O O . LEU B 1 15 ? -56.438 17.641 13.055 1 16.64 15 LEU B O 1
ATOM 2943 N N . VAL B 1 16 ? -57.75 19.438 13.703 1 16.02 16 VAL B N 1
ATOM 2944 C CA . VAL B 1 16 ? -58.844 18.969 12.859 1 16.02 16 VAL B CA 1
ATOM 2945 C C . VAL B 1 16 ? -58.344 18.75 11.43 1 16.02 16 VAL B C 1
ATOM 2947 O O . VAL B 1 16 ? -57.281 19.25 11.062 1 16.02 16 VAL B O 1
ATOM 2950 N N . GLY B 1 17 ? -59.281 18.609 10.336 1 16.2 17 GLY B N 1
ATOM 2951 C CA . GLY B 1 17 ? -59.812 17.656 9.367 1 16.2 17 GLY B CA 1
ATOM 2952 C C . GLY B 1 17 ? -59.375 17.938 7.945 1 16.2 17 GLY B C 1
ATOM 2953 O O . GLY B 1 17 ? -58.625 18.891 7.707 1 16.2 17 GLY B O 1
ATOM 2954 N N . ALA B 1 18 ? -60.281 18.172 6.918 1 16.41 18 ALA B N 1
ATOM 2955 C CA . ALA B 1 18 ? -60.781 17.422 5.766 1 16.41 18 ALA B CA 1
ATOM 2956 C C . ALA B 1 18 ? -60.25 18.031 4.461 1 16.41 18 ALA B C 1
ATOM 2958 O O . ALA B 1 18 ? -59.688 17.328 3.621 1 16.41 18 ALA B O 1
ATOM 2959 N N . GLY B 1 19 ? -60.719 19.172 3.953 1 16.16 19 GLY B N 1
ATOM 2960 C CA . GLY B 1 19 ? -61.594 19.203 2.781 1 16.16 19 GLY B CA 1
ATOM 2961 C C . GLY B 1 19 ? -60.875 19.672 1.528 1 16.16 19 GLY B C 1
ATOM 2962 O O . GLY B 1 19 ? -61.5 20.172 0.597 1 16.16 19 GLY B O 1
ATOM 2963 N N . ASN B 1 20 ? -59.531 19.516 1.325 1 16.52 20 ASN B N 1
ATOM 2964 C CA . ASN B 1 20 ? -58.969 20.547 0.472 1 16.52 20 ASN B CA 1
ATOM 2965 C C . ASN B 1 20 ? -59.406 20.391 -0.978 1 16.52 20 ASN B C 1
ATOM 2967 O O . ASN B 1 20 ? -59.25 19.328 -1.568 1 16.52 20 ASN B O 1
ATOM 2971 N N . ARG B 1 21 ? -60.406 21.188 -1.336 1 16.7 21 ARG B N 1
ATOM 2972 C CA . ARG B 1 21 ? -61.219 21.281 -2.547 1 16.7 21 ARG B CA 1
ATOM 2973 C C . ARG B 1 21 ? -60.344 21.516 -3.775 1 16.7 21 ARG B C 1
ATOM 2975 O O . ARG B 1 21 ? -59.531 22.438 -3.809 1 16.7 21 ARG B O 1
ATOM 2982 N N . LEU B 1 22 ? -60.062 20.469 -4.586 1 18.25 22 LEU B N 1
ATOM 2983 C CA . LEU B 1 22 ? -59.219 20.25 -5.773 1 18.25 22 LEU B CA 1
ATOM 2984 C C . LEU B 1 22 ? -59.75 21.078 -6.949 1 18.25 22 LEU B C 1
ATOM 2986 O O . LEU B 1 22 ? -59.625 20.656 -8.102 1 18.25 22 LEU B O 1
ATOM 2990 N N . PRO B 1 23 ? -59.906 22.391 -6.656 1 16.2 23 PRO B N 1
ATOM 2991 C CA . PRO B 1 23 ? -60.812 22.906 -7.688 1 16.2 23 PRO B CA 1
ATOM 2992 C C . PRO B 1 23 ? -60.375 22.547 -9.102 1 16.2 23 PRO B C 1
ATOM 2994 O O . PRO B 1 23 ? -59.219 22.109 -9.297 1 16.2 23 PRO B O 1
ATOM 2997 N N . ALA B 1 24 ? -61.094 23.297 -10.164 1 17.59 24 ALA B N 1
ATOM 2998 C CA . ALA B 1 24 ? -61.719 23.188 -11.477 1 17.59 24 ALA B CA 1
ATOM 2999 C C . ALA B 1 24 ? -60.719 23.344 -12.594 1 17.59 24 ALA B C 1
ATOM 3001 O O . ALA B 1 24 ? -59.688 24 -12.422 1 17.59 24 ALA B O 1
ATOM 3002 N N . ILE B 1 25 ? -60.844 22.578 -13.75 1 18.56 25 ILE B N 1
ATOM 3003 C CA . ILE B 1 25 ? -60.219 22.016 -14.938 1 18.56 25 ILE B CA 1
ATOM 3004 C C . ILE B 1 25 ? -59.969 23.109 -15.969 1 18.56 25 ILE B C 1
ATOM 3006 O O . ILE B 1 25 ? -59.469 22.844 -17.062 1 18.56 25 ILE B O 1
ATOM 3010 N N . ALA B 1 26 ? -59.969 24.484 -15.555 1 17.73 26 ALA B N 1
ATOM 3011 C CA . ALA B 1 26 ? -60.5 25.25 -16.688 1 17.73 26 ALA B CA 1
ATOM 3012 C C . ALA B 1 26 ? -59.594 25.156 -17.891 1 17.73 26 ALA B C 1
ATOM 3014 O O . ALA B 1 26 ? -58.344 25.172 -17.75 1 17.73 26 ALA B O 1
ATOM 3015 N N . SER B 1 27 ? -60.188 24.828 -19.109 1 17.77 27 SER B N 1
ATOM 3016 C CA . SER B 1 27 ? -59.875 24.312 -20.438 1 17.77 27 SER B CA 1
ATOM 3017 C C . SER B 1 27 ? -58.969 25.297 -21.188 1 17.77 27 SER B C 1
ATOM 3019 O O . SER B 1 27 ? -57.938 24.891 -21.75 1 17.77 27 SER B O 1
ATOM 3021 N N . GLY B 1 28 ? -59.375 26.562 -21.438 1 18.14 28 GLY B N 1
ATOM 3022 C CA . GLY B 1 28 ? -59.594 26.953 -22.828 1 18.14 28 GLY B CA 1
ATOM 3023 C C . GLY B 1 28 ? -58.375 27.672 -23.422 1 18.14 28 GLY B C 1
ATOM 3024 O O . GLY B 1 28 ? -58.469 28.25 -24.5 1 18.14 28 GLY B O 1
ATOM 3025 N N . ALA B 1 29 ? -57.188 27.609 -22.969 1 18.44 29 ALA B N 1
ATOM 3026 C CA . ALA B 1 29 ? -56.469 28.859 -23.188 1 18.44 29 ALA B CA 1
ATOM 3027 C C . ALA B 1 29 ? -56.25 29.109 -24.672 1 18.44 29 ALA B C 1
ATOM 3029 O O . ALA B 1 29 ? -56 28.172 -25.453 1 18.44 29 ALA B O 1
ATOM 3030 N N . ALA B 1 30 ? -56.562 30.359 -25.094 1 19.09 30 ALA B N 1
ATOM 3031 C CA . ALA B 1 30 ? -56.688 31.109 -26.328 1 19.09 30 ALA B CA 1
ATOM 3032 C C . ALA B 1 30 ? -55.375 31.125 -27.094 1 19.09 30 ALA B C 1
ATOM 3034 O O . ALA B 1 30 ? -54.281 31.125 -26.484 1 19.09 30 ALA B O 1
ATOM 3035 N N . VAL B 1 31 ? -55.375 30.781 -28.375 1 20.83 31 VAL B N 1
ATOM 3036 C CA . VAL B 1 31 ? -54.5 30.484 -29.5 1 20.83 31 VAL B CA 1
ATOM 3037 C C . VAL B 1 31 ? -53.688 31.719 -29.859 1 20.83 31 VAL B C 1
ATOM 3039 O O . VAL B 1 31 ? -54.156 32.594 -30.609 1 20.83 31 VAL B O 1
ATOM 3042 N N . ALA B 1 32 ? -53.219 32.562 -28.812 1 20.06 32 ALA B N 1
ATOM 3043 C CA . ALA B 1 32 ? -52.906 33.875 -29.375 1 20.06 32 ALA B CA 1
ATOM 3044 C C . ALA B 1 32 ? -51.906 33.781 -30.516 1 20.06 32 ALA B C 1
ATOM 3046 O O . ALA B 1 32 ? -51.156 32.812 -30.578 1 20.06 32 ALA B O 1
ATOM 3047 N N . THR B 1 33 ? -52.062 34.688 -31.359 1 22.19 33 THR B N 1
ATOM 3048 C CA . THR B 1 33 ? -51.719 35.031 -32.75 1 22.19 33 THR B CA 1
ATOM 3049 C C . THR B 1 33 ? -50.188 35.188 -32.875 1 22.19 33 THR B C 1
ATOM 3051 O O . THR B 1 33 ? -49.531 35.656 -31.953 1 22.19 33 THR B O 1
ATOM 3054 N N . PRO B 1 34 ? -49.562 34.656 -33.938 1 22.73 34 PRO B N 1
ATOM 3055 C CA . PRO B 1 34 ? -48.188 34.344 -34.312 1 22.73 34 PRO B CA 1
ATOM 3056 C C . PRO B 1 34 ? -47.312 35.594 -34.438 1 22.73 34 PRO B C 1
ATOM 3058 O O . PRO B 1 34 ? -47.562 36.438 -35.312 1 22.73 34 PRO B O 1
ATOM 3061 N N . VAL B 1 35 ? -47.25 36.469 -33.312 1 23.17 35 VAL B N 1
ATOM 3062 C CA . VAL B 1 35 ? -46.75 37.75 -33.75 1 23.17 35 VAL B CA 1
ATOM 3063 C C . VAL B 1 35 ? -45.406 37.562 -34.5 1 23.17 35 VAL B C 1
ATOM 3065 O O . VAL B 1 35 ? -44.688 36.594 -34.25 1 23.17 35 VAL B O 1
ATOM 3068 N N . PRO B 1 36 ? -45.188 38.438 -35.469 1 23.36 36 PRO B N 1
ATOM 3069 C CA . PRO B 1 36 ? -44.219 38.469 -36.562 1 23.36 36 PRO B CA 1
ATOM 3070 C C . PRO B 1 36 ? -42.781 38.5 -36.094 1 23.36 36 PRO B C 1
ATOM 3072 O O . PRO B 1 36 ? -42.5 39 -34.969 1 23.36 36 PRO B O 1
ATOM 3075 N N . SER B 1 37 ? -41.875 37.594 -36.562 1 23.66 37 SER B N 1
ATOM 3076 C CA . SER B 1 37 ? -40.531 37.125 -36.312 1 23.66 37 SER B CA 1
ATOM 3077 C C . SER B 1 37 ? -39.5 38.25 -36.406 1 23.66 37 SER B C 1
ATOM 3079 O O . SER B 1 37 ? -39.281 38.781 -37.5 1 23.66 37 SER B O 1
ATOM 3081 N N . GLY B 1 38 ? -39.688 39.312 -35.5 1 21.91 38 GLY B N 1
ATOM 3082 C CA . GLY B 1 38 ? -38.875 40.5 -35.719 1 21.91 38 GLY B CA 1
ATOM 3083 C C . GLY B 1 38 ? -37.406 40.156 -35.938 1 21.91 38 GLY B C 1
ATOM 3084 O O . GLY B 1 38 ? -36.969 39.031 -35.688 1 21.91 38 GLY B O 1
ATOM 3085 N N . PRO B 1 39 ? -36.625 41.25 -36.312 1 26.09 39 PRO B N 1
ATOM 3086 C CA . PRO B 1 39 ? -35.312 41.219 -36.969 1 26.09 39 PRO B CA 1
ATOM 3087 C C . PRO B 1 39 ? -34.219 40.594 -36.094 1 26.09 39 PRO B C 1
ATOM 3089 O O . PRO B 1 39 ? -34.375 40.5 -34.875 1 26.09 39 PRO B O 1
ATOM 3092 N N . GLY B 1 40 ? -33.344 39.781 -36.688 1 23.08 40 GLY B N 1
ATOM 3093 C CA . GLY B 1 40 ? -32.375 38.812 -36.219 1 23.08 40 GLY B CA 1
ATOM 3094 C C . GLY B 1 40 ? -31.312 39.438 -35.312 1 23.08 40 GLY B C 1
ATOM 3095 O O . GLY B 1 40 ? -30.562 40.312 -35.75 1 23.08 40 GLY B O 1
ATOM 3096 N N . ALA B 1 41 ? -31.641 39.812 -34.094 1 25.39 41 ALA B N 1
ATOM 3097 C CA . ALA B 1 41 ? -30.688 40.469 -33.219 1 25.39 41 ALA B CA 1
ATOM 3098 C C . ALA B 1 41 ? -29.328 39.781 -33.219 1 25.39 41 ALA B C 1
ATOM 3100 O O . ALA B 1 41 ? -29.266 38.562 -33.219 1 25.39 41 ALA B O 1
ATOM 3101 N N . SER B 1 42 ? -28.375 40.438 -33.781 1 24.95 42 SER B N 1
ATOM 3102 C CA . SER B 1 42 ? -26.969 40.062 -33.969 1 24.95 42 SER B CA 1
ATOM 3103 C C . SER B 1 42 ? -26.328 39.625 -32.625 1 24.95 42 SER B C 1
ATOM 3105 O O . SER B 1 42 ? -26.328 40.406 -31.672 1 24.95 42 SER B O 1
ATOM 3107 N N . VAL B 1 43 ? -26.547 38.469 -32.281 1 26.83 43 VAL B N 1
ATOM 3108 C CA . VAL B 1 43 ? -26.031 37.938 -31.016 1 26.83 43 VAL B CA 1
ATOM 3109 C C . VAL B 1 43 ? -24.547 38.281 -30.891 1 26.83 43 VAL B C 1
ATOM 3111 O O . VAL B 1 43 ? -23.719 37.875 -31.703 1 26.83 43 VAL B O 1
ATOM 3114 N N . ARG B 1 44 ? -24.344 39.5 -30.406 1 25.73 44 ARG B N 1
ATOM 3115 C CA . ARG B 1 44 ? -22.984 39.844 -30.047 1 25.73 44 ARG B CA 1
ATOM 3116 C C . ARG B 1 44 ? -22.312 38.719 -29.266 1 25.73 44 ARG B C 1
ATOM 3118 O O . ARG B 1 44 ? -22.859 38.219 -28.281 1 25.73 44 ARG B O 1
ATOM 3125 N N . GLU B 1 45 ? -21.547 37.906 -29.922 1 26.66 45 GLU B N 1
ATOM 3126 C CA . GLU B 1 45 ? -20.703 36.844 -29.422 1 26.66 45 GLU B CA 1
ATOM 3127 C C . GLU B 1 45 ? -19.891 37.281 -28.203 1 26.66 45 GLU B C 1
ATOM 3129 O O . GLU B 1 45 ? -19.094 38.188 -28.297 1 26.66 45 GLU B O 1
ATOM 3134 N N . SER B 1 46 ? -20.562 37.438 -27.094 1 23.7 46 SER B N 1
ATOM 3135 C CA . SER B 1 46 ? -19.781 37.812 -25.922 1 23.7 46 SER B CA 1
ATOM 3136 C C . SER B 1 46 ? -18.516 36.938 -25.812 1 23.7 46 SER B C 1
ATOM 3138 O O . SER B 1 46 ? -18.594 35.719 -25.766 1 23.7 46 SER B O 1
ATOM 3140 N N . VAL B 1 47 ? -17.469 37.406 -26.359 1 28.2 47 VAL B N 1
ATOM 3141 C CA . VAL B 1 47 ? -16.125 36.875 -26.25 1 28.2 47 VAL B CA 1
ATOM 3142 C C . VAL B 1 47 ? -15.82 36.531 -24.797 1 28.2 47 VAL B C 1
ATOM 3144 O O . VAL B 1 47 ? -15.898 37.406 -23.922 1 28.2 47 VAL B O 1
ATOM 3147 N N . ARG B 1 48 ? -16.234 35.375 -24.422 1 29.38 48 ARG B N 1
ATOM 3148 C CA . ARG B 1 48 ? -15.891 34.906 -23.094 1 29.38 48 ARG B CA 1
ATOM 3149 C C . ARG B 1 48 ? -14.477 35.344 -22.719 1 29.38 48 ARG B C 1
ATOM 3151 O O . ARG B 1 48 ? -13.539 35.156 -23.5 1 29.38 48 ARG B O 1
ATOM 3158 N N . PRO B 1 49 ? -14.398 36.312 -21.922 1 27.53 49 PRO B N 1
ATOM 3159 C CA . PRO B 1 49 ? -13.023 36.688 -21.594 1 27.53 49 PRO B CA 1
ATOM 3160 C C . PRO B 1 49 ? -12.148 35.469 -21.266 1 27.53 49 PRO B C 1
ATOM 3162 O O . PRO B 1 49 ? -12.625 34.5 -20.672 1 27.53 49 PRO B O 1
ATOM 3165 N N . SER B 1 50 ? -11.266 35.094 -22.219 1 27.59 50 SER B N 1
ATOM 3166 C CA . SER B 1 50 ? -10.234 34.094 -22.047 1 27.59 50 SER B CA 1
ATOM 3167 C C . SER B 1 50 ? -9.609 34.156 -20.656 1 27.59 50 SER B C 1
ATOM 3169 O O . SER B 1 50 ? -9.07 35.219 -20.281 1 27.59 50 SER B O 1
ATOM 3171 N N . VAL B 1 51 ? -10.289 33.688 -19.719 1 29.61 51 VAL B N 1
ATOM 3172 C CA . VAL B 1 51 ? -9.578 33.625 -18.438 1 29.61 51 VAL B CA 1
ATOM 3173 C C . VAL B 1 51 ? -8.117 33.25 -18.688 1 29.61 51 VAL B C 1
ATOM 3175 O O . VAL B 1 51 ? -7.824 32.312 -19.422 1 29.61 51 VAL B O 1
ATOM 3178 N N . PRO B 1 52 ? -7.297 34.188 -18.672 1 27.36 52 PRO B N 1
ATOM 3179 C CA . PRO B 1 52 ? -5.91 33.844 -18.969 1 27.36 52 PRO B CA 1
ATOM 3180 C C . PRO B 1 52 ? -5.5 32.5 -18.344 1 27.36 52 PRO B C 1
ATOM 3182 O O . PRO B 1 52 ? -5.84 32.25 -17.188 1 27.36 52 PRO B O 1
ATOM 3185 N N . VAL B 1 53 ? -5.574 31.516 -19.109 1 28.88 53 VAL B N 1
ATOM 3186 C CA . VAL B 1 53 ? -4.93 30.266 -18.719 1 28.88 53 VAL B CA 1
ATOM 3187 C C . VAL B 1 53 ? -3.611 30.562 -18 1 28.88 53 VAL B C 1
ATOM 3189 O O . VAL B 1 53 ? -2.732 31.219 -18.562 1 28.88 53 VAL B O 1
ATOM 3192 N N . HIS B 1 54 ? -3.713 30.812 -16.766 1 27.12 54 HIS B N 1
ATOM 3193 C CA . HIS B 1 54 ? -2.424 30.938 -16.094 1 27.12 54 HIS B CA 1
ATOM 3194 C C . HIS B 1 54 ? -1.386 30.016 -16.719 1 27.12 54 HIS B C 1
ATOM 3196 O O . HIS B 1 54 ? -1.661 28.844 -16.969 1 27.12 54 HIS B O 1
ATOM 3202 N N . LYS B 1 55 ? -0.616 30.516 -17.547 1 28.38 55 LYS B N 1
ATOM 3203 C CA . LYS B 1 55 ? 0.524 29.828 -18.141 1 28.38 55 LYS B CA 1
ATOM 3204 C C . LYS B 1 55 ? 1.125 28.828 -17.156 1 28.38 55 LYS B C 1
ATOM 3206 O O . LYS B 1 55 ? 1.588 29.203 -16.078 1 28.38 55 LYS B O 1
ATOM 3211 N N . ALA B 1 56 ? 0.651 27.688 -17.266 1 31.31 56 ALA B N 1
ATOM 3212 C CA . ALA B 1 56 ? 1.397 26.594 -16.625 1 31.31 56 ALA B CA 1
ATOM 3213 C C . ALA B 1 56 ? 2.902 26.812 -16.766 1 31.31 56 ALA B C 1
ATOM 3215 O O . ALA B 1 56 ? 3.418 26.953 -17.875 1 31.31 56 ALA B O 1
ATOM 3216 N N . ALA B 1 57 ? 3.443 27.609 -15.875 1 29.62 57 ALA B N 1
ATOM 3217 C CA . ALA B 1 57 ? 4.895 27.75 -15.945 1 29.62 57 ALA B CA 1
ATOM 3218 C C . ALA B 1 57 ? 5.539 26.5 -16.531 1 29.62 57 ALA B C 1
ATOM 3220 O O . ALA B 1 57 ? 5.086 25.375 -16.266 1 29.62 57 ALA B O 1
ATOM 3221 N N . THR B 1 58 ? 5.926 26.562 -17.703 1 30.16 58 THR B N 1
ATOM 3222 C CA . THR B 1 58 ? 6.734 25.531 -18.344 1 30.16 58 THR B CA 1
ATOM 3223 C C . THR B 1 58 ? 7.637 24.844 -17.312 1 30.16 58 THR B C 1
ATOM 3225 O O . THR B 1 58 ? 8.375 25.5 -16.594 1 30.16 58 THR B O 1
ATOM 3228 N N . PRO B 1 59 ? 7.207 23.766 -16.828 1 32.81 59 PRO B N 1
ATOM 3229 C CA . PRO B 1 59 ? 8.219 23.109 -16 1 32.81 59 PRO B CA 1
ATOM 3230 C C . PRO B 1 59 ? 9.641 23.328 -16.516 1 32.81 59 PRO B C 1
ATOM 3232 O O . PRO B 1 59 ? 9.914 23.062 -17.688 1 32.81 59 PRO B O 1
ATOM 3235 N N . THR B 1 60 ? 10.195 24.5 -16.359 1 31.77 60 THR B N 1
ATOM 3236 C CA . THR B 1 60 ? 11.617 24.562 -16.688 1 31.77 60 THR B CA 1
ATOM 3237 C C . THR B 1 60 ? 12.281 23.203 -16.453 1 31.77 60 THR B C 1
ATOM 3239 O O . THR B 1 60 ? 12.203 22.656 -15.344 1 31.77 60 THR B O 1
ATOM 3242 N N . ARG B 1 61 ? 12.297 22.375 -17.469 1 34.03 61 ARG B N 1
ATOM 3243 C CA . ARG B 1 61 ? 13.195 21.219 -17.469 1 34.03 61 ARG B CA 1
ATOM 3244 C C . ARG B 1 61 ? 14.469 21.516 -16.672 1 34.03 61 ARG B C 1
ATOM 3246 O O . ARG B 1 61 ? 15.32 22.281 -17.125 1 34.03 61 ARG B O 1
ATOM 3253 N N . CYS B 1 62 ? 14.359 22.016 -15.5 1 34.38 62 CYS B N 1
ATOM 3254 C CA . CYS B 1 62 ? 15.641 22.109 -14.812 1 34.38 62 CYS B CA 1
ATOM 3255 C C . CYS B 1 62 ? 16.578 21 -15.242 1 34.38 62 CYS B C 1
ATOM 3257 O O . CYS B 1 62 ? 16.141 19.891 -15.539 1 34.38 62 CYS B O 1
ATOM 3259 N N . ASP B 1 63 ? 17.672 21.266 -15.781 1 36.72 63 ASP B N 1
ATOM 3260 C CA . ASP B 1 63 ? 18.844 20.422 -15.938 1 36.72 63 ASP B CA 1
ATOM 3261 C C . ASP B 1 63 ? 18.953 19.406 -14.805 1 36.72 63 ASP B C 1
ATOM 3263 O O . ASP B 1 63 ? 18.953 19.766 -13.633 1 36.72 63 ASP B O 1
ATOM 3267 N N . THR B 1 64 ? 18.188 18.312 -14.883 1 43.62 64 THR B N 1
ATOM 3268 C CA . THR B 1 64 ? 18.266 17.125 -14.031 1 43.62 64 THR B CA 1
ATOM 3269 C C . THR B 1 64 ? 19.656 17 -13.414 1 43.62 64 THR B C 1
ATOM 3271 O O . THR B 1 64 ? 20.672 17.109 -14.109 1 43.62 64 THR B O 1
ATOM 3274 N N . ALA B 1 65 ? 19.969 17.594 -12.445 1 42.28 65 ALA B N 1
ATOM 3275 C CA . ALA B 1 65 ? 21.25 17.125 -11.938 1 42.28 65 ALA B CA 1
ATOM 3276 C C . ALA B 1 65 ? 21.453 15.641 -12.203 1 42.28 65 ALA B C 1
ATOM 3278 O O . ALA B 1 65 ? 20.703 14.805 -11.695 1 42.28 65 ALA B O 1
ATOM 3279 N N . PRO B 1 66 ? 21.812 15.156 -13.398 1 45.59 66 PRO B N 1
ATOM 3280 C CA . PRO B 1 66 ? 21.953 13.797 -13.922 1 45.59 66 PRO B CA 1
ATOM 3281 C C . PRO B 1 66 ? 22.125 12.758 -12.82 1 45.59 66 PRO B C 1
ATOM 3283 O O . PRO B 1 66 ? 21.609 11.641 -12.938 1 45.59 66 PRO B O 1
ATOM 3286 N N . GLY B 1 67 ? 22.984 12.992 -11.758 1 49.31 67 GLY B N 1
ATOM 3287 C CA . GLY B 1 67 ? 23.594 12.062 -10.828 1 49.31 67 GLY B CA 1
ATOM 3288 C C . GLY B 1 67 ? 22.859 11.945 -9.508 1 49.31 67 GLY B C 1
ATOM 3289 O O . GLY B 1 67 ? 23.141 11.055 -8.711 1 49.31 67 GLY B O 1
ATOM 3290 N N . ALA B 1 68 ? 22.047 12.914 -9.203 1 50.81 68 ALA B N 1
ATOM 3291 C CA . ALA B 1 68 ? 21.656 12.984 -7.797 1 50.81 68 ALA B CA 1
ATOM 3292 C C . ALA B 1 68 ? 20.594 11.938 -7.473 1 50.81 68 ALA B C 1
ATOM 3294 O O . ALA B 1 68 ? 20.516 11.445 -6.344 1 50.81 68 ALA B O 1
ATOM 3295 N N . PHE B 1 69 ? 19.703 11.562 -8.492 1 63.28 69 PHE B N 1
ATOM 3296 C CA . PHE B 1 69 ? 18.625 10.672 -8.062 1 63.28 69 PHE B CA 1
ATOM 3297 C C . PHE B 1 69 ? 18.75 9.312 -8.734 1 63.28 69 PHE B C 1
ATOM 3299 O O . PHE B 1 69 ? 17.75 8.594 -8.875 1 63.28 69 PHE B O 1
ATOM 3306 N N . GLY B 1 70 ? 19.984 9.07 -9.047 1 69.88 70 GLY B N 1
ATOM 3307 C CA . GLY B 1 70 ? 20.125 7.75 -9.641 1 69.88 70 GLY B CA 1
ATOM 3308 C C . GLY B 1 70 ? 19.219 7.531 -10.836 1 69.88 70 GLY B C 1
ATOM 3309 O O . GLY B 1 70 ? 19.328 8.219 -11.852 1 69.88 70 GLY B O 1
ATOM 3310 N N . HIS B 1 71 ? 18.203 6.734 -10.648 1 81.88 71 HIS B N 1
ATOM 3311 C CA . HIS B 1 71 ? 17.297 6.336 -11.727 1 81.88 71 HIS B CA 1
ATOM 3312 C C . HIS B 1 71 ? 16.047 7.211 -11.75 1 81.88 71 HIS B C 1
ATOM 3314 O O . HIS B 1 71 ? 15.086 6.902 -12.453 1 81.88 71 HIS B O 1
ATOM 3320 N N . PHE B 1 72 ? 16.062 8.359 -11.125 1 89.31 72 PHE B N 1
ATOM 3321 C CA . PHE B 1 72 ? 14.906 9.234 -11.07 1 89.31 72 PHE B CA 1
ATOM 3322 C C . PHE B 1 72 ? 15.125 10.477 -11.93 1 89.31 72 PHE B C 1
ATOM 3324 O O . PHE B 1 72 ? 16.25 10.992 -12.016 1 89.31 72 PHE B O 1
ATOM 3331 N N . THR B 1 73 ? 14.094 10.883 -12.578 1 90.06 73 THR B N 1
ATOM 3332 C CA . THR B 1 73 ? 14.062 12.18 -13.258 1 90.06 73 THR B CA 1
ATOM 3333 C C . THR B 1 73 ? 13.336 13.211 -12.406 1 90.06 73 THR B C 1
ATOM 3335 O O . THR B 1 73 ? 12.234 12.953 -11.906 1 90.06 73 THR B O 1
ATOM 3338 N N . PHE B 1 74 ? 13.977 14.344 -12.234 1 86.94 74 PHE B N 1
ATOM 3339 C CA . PHE B 1 74 ? 13.367 15.453 -11.5 1 86.94 74 PHE B CA 1
ATOM 3340 C C . PHE B 1 74 ? 12.219 16.062 -12.289 1 86.94 74 PHE B C 1
ATOM 3342 O O . PHE B 1 74 ? 12.344 16.297 -13.492 1 86.94 74 PHE B O 1
ATOM 3349 N N . VAL B 1 75 ? 11.125 16.25 -11.617 1 87.31 75 VAL B N 1
ATOM 3350 C CA . VAL B 1 75 ? 9.977 16.875 -12.266 1 87.31 75 VAL B CA 1
ATOM 3351 C C . VAL B 1 75 ? 9.781 18.297 -11.742 1 87.31 75 VAL B C 1
ATOM 3353 O O . VAL B 1 75 ? 9.875 19.266 -12.5 1 87.31 75 VAL B O 1
ATOM 3356 N N . GLN B 1 76 ? 9.609 18.422 -10.438 1 86.56 76 GLN B N 1
ATOM 3357 C CA . GLN B 1 76 ? 9.438 19.75 -9.852 1 86.56 76 GLN B CA 1
ATOM 3358 C C . GLN B 1 76 ? 9.633 19.703 -8.336 1 86.56 76 GLN B C 1
ATOM 3360 O O . GLN B 1 76 ? 9.68 18.625 -7.742 1 86.56 76 GLN B O 1
ATOM 3365 N N . TYR B 1 77 ? 9.648 20.938 -7.863 1 84.56 77 TYR B N 1
ATOM 3366 C CA . TYR B 1 77 ? 9.688 21.172 -6.426 1 84.56 77 TYR B CA 1
ATOM 3367 C C . TYR B 1 77 ? 8.289 21.078 -5.82 1 84.56 77 TYR B C 1
ATOM 3369 O O . TYR B 1 77 ? 7.344 21.656 -6.352 1 84.56 77 TYR B O 1
ATOM 3377 N N . LEU B 1 78 ? 8.125 20.297 -4.777 1 84.75 78 LEU B N 1
ATOM 3378 C CA . LEU B 1 78 ? 6.812 20.188 -4.148 1 84.75 78 LEU B CA 1
ATOM 3379 C C . LEU B 1 78 ? 6.734 21.031 -2.885 1 84.75 78 LEU B C 1
ATOM 3381 O O . LEU B 1 78 ? 5.688 21.609 -2.58 1 84.75 78 LEU B O 1
ATOM 3385 N N . GLY B 1 79 ? 7.785 21.031 -2.1 1 79.06 79 GLY B N 1
ATOM 3386 C CA . GLY B 1 79 ? 7.738 21.812 -0.879 1 79.06 79 GLY B CA 1
ATOM 3387 C C . GLY B 1 79 ? 8.984 21.672 -0.03 1 79.06 79 GLY B C 1
ATOM 3388 O O . GLY B 1 79 ? 9.844 20.828 -0.312 1 79.06 79 GLY B O 1
ATOM 3389 N N . VAL B 1 80 ? 9.094 22.656 0.872 1 73.12 80 VAL B N 1
ATOM 3390 C CA . VAL B 1 80 ? 10.188 22.656 1.841 1 73.12 80 VAL B CA 1
ATOM 3391 C C . VAL B 1 80 ? 9.617 22.609 3.258 1 73.12 80 VAL B C 1
ATOM 3393 O O . VAL B 1 80 ? 8.672 23.328 3.58 1 73.12 80 VAL B O 1
ATOM 3396 N N . GLY B 1 81 ? 10.016 21.547 3.967 1 64.06 81 GLY B N 1
ATOM 3397 C CA . GLY B 1 81 ? 9.656 21.547 5.375 1 64.06 81 GLY B CA 1
ATOM 3398 C C . GLY B 1 81 ? 10.836 21.797 6.297 1 64.06 81 GLY B C 1
ATOM 3399 O O . GLY B 1 81 ? 11.93 22.109 5.836 1 64.06 81 GLY B O 1
ATOM 3400 N N . ALA B 1 82 ? 10.547 21.781 7.652 1 60.28 82 ALA B N 1
ATOM 3401 C CA . ALA B 1 82 ? 11.555 22.031 8.68 1 60.28 82 ALA B CA 1
ATOM 3402 C C . ALA B 1 82 ? 12.711 21.031 8.562 1 60.28 82 ALA B C 1
ATOM 3404 O O . ALA B 1 82 ? 13.844 21.344 8.93 1 60.28 82 ALA B O 1
ATOM 3405 N N . ASN B 1 83 ? 12.391 19.984 7.887 1 70.38 83 ASN B N 1
ATOM 3406 C CA . ASN B 1 83 ? 13.414 18.953 7.996 1 70.38 83 ASN B CA 1
ATOM 3407 C C . ASN B 1 83 ? 13.984 18.578 6.629 1 70.38 83 ASN B C 1
ATOM 3409 O O . ASN B 1 83 ? 14.891 17.75 6.535 1 70.38 83 ASN B O 1
ATOM 3413 N N . GLY B 1 84 ? 13.445 19.156 5.59 1 83.31 84 GLY B N 1
ATOM 3414 C CA . GLY B 1 84 ? 14.016 18.781 4.309 1 83.31 84 GLY B CA 1
ATOM 3415 C C . GLY B 1 84 ? 13.227 19.312 3.125 1 83.31 84 GLY B C 1
ATOM 3416 O O . GLY B 1 84 ? 12.375 20.188 3.283 1 83.31 84 GLY B O 1
ATOM 3417 N N . VAL B 1 85 ? 13.672 18.875 1.95 1 88.12 85 VAL B N 1
ATOM 3418 C CA . VAL B 1 85 ? 13.07 19.312 0.697 1 88.12 85 VAL B CA 1
ATOM 3419 C C . VAL B 1 85 ? 12.383 18.141 0.013 1 88.12 85 VAL B C 1
ATOM 3421 O O . VAL B 1 85 ? 12.922 17.031 -0.011 1 88.12 85 VAL B O 1
ATOM 3424 N N . VAL B 1 86 ? 11.211 18.422 -0.51 1 90.75 86 VAL B N 1
ATOM 3425 C CA . VAL B 1 86 ? 10.469 17.359 -1.189 1 90.75 86 VAL B CA 1
ATOM 3426 C C . VAL B 1 86 ? 10.406 17.656 -2.688 1 90.75 86 VAL B C 1
ATOM 3428 O O . VAL B 1 86 ? 10.07 18.766 -3.096 1 90.75 86 VAL B O 1
ATOM 3431 N N . TYR B 1 87 ? 10.688 16.641 -3.484 1 91.12 87 TYR B N 1
ATOM 3432 C CA . TYR B 1 87 ? 10.703 16.75 -4.938 1 91.12 87 TYR B CA 1
ATOM 3433 C C . TYR B 1 87 ? 9.734 15.75 -5.57 1 91.12 87 TYR B C 1
ATOM 3435 O O . TYR B 1 87 ? 9.617 14.617 -5.105 1 91.12 87 TYR B O 1
ATOM 3443 N N . GLU B 1 88 ? 9.109 16.188 -6.578 1 93.12 88 GLU B N 1
ATOM 3444 C CA . GLU B 1 88 ? 8.422 15.258 -7.465 1 93.12 88 GLU B CA 1
ATOM 3445 C C . GLU B 1 88 ? 9.383 14.641 -8.477 1 93.12 88 GLU B C 1
ATOM 3447 O O . GLU B 1 88 ? 10.148 15.359 -9.125 1 93.12 88 GLU B O 1
ATOM 3452 N N . VAL B 1 89 ? 9.367 13.367 -8.57 1 93.56 89 VAL B N 1
ATOM 3453 C CA . VAL B 1 89 ? 10.297 12.68 -9.469 1 93.56 89 VAL B CA 1
ATOM 3454 C C . VAL B 1 89 ? 9.57 11.57 -10.219 1 93.56 89 VAL B C 1
ATOM 3456 O O . VAL B 1 89 ? 8.492 11.133 -9.805 1 93.56 89 VAL B O 1
ATOM 3459 N N . THR B 1 90 ? 10.109 11.18 -11.328 1 94.19 90 THR B N 1
ATOM 3460 C CA . THR B 1 90 ? 9.664 10 -12.07 1 94.19 90 THR B CA 1
ATOM 3461 C C . THR B 1 90 ? 10.766 8.938 -12.102 1 94.19 90 THR B C 1
ATOM 3463 O O . THR B 1 90 ? 11.922 9.242 -12.406 1 94.19 90 THR B O 1
ATOM 3466 N N . ASN B 1 91 ? 10.469 7.762 -11.648 1 93.5 91 ASN B N 1
ATOM 3467 C CA . ASN B 1 91 ? 11.398 6.656 -11.82 1 93.5 91 ASN B CA 1
ATOM 3468 C C . ASN B 1 91 ? 11.469 6.203 -13.281 1 93.5 91 ASN B C 1
ATOM 3470 O O . ASN B 1 91 ? 10.453 5.809 -13.859 1 93.5 91 ASN B O 1
ATOM 3474 N N . ARG B 1 92 ? 12.539 6.176 -13.852 1 91.25 92 ARG B N 1
ATOM 3475 C CA . ARG B 1 92 ? 12.695 5.895 -15.273 1 91.25 92 ARG B CA 1
ATOM 3476 C C . ARG B 1 92 ? 12.508 4.41 -15.562 1 91.25 92 ARG B C 1
ATOM 3478 O O . ARG B 1 92 ? 12.32 4.016 -16.719 1 91.25 92 ARG B O 1
ATOM 3485 N N . LEU B 1 93 ? 12.633 3.615 -14.555 1 90.25 93 LEU B N 1
ATOM 3486 C CA . LEU B 1 93 ? 12.5 2.174 -14.734 1 90.25 93 LEU B CA 1
ATOM 3487 C C . LEU B 1 93 ? 11.047 1.741 -14.641 1 90.25 93 LEU B C 1
ATOM 3489 O O . LEU B 1 93 ? 10.555 0.994 -15.484 1 90.25 93 LEU B O 1
ATOM 3493 N N . ASP B 1 94 ? 10.352 2.213 -13.625 1 92.12 94 ASP B N 1
ATOM 3494 C CA . ASP B 1 94 ? 8.969 1.776 -13.453 1 92.12 94 ASP B CA 1
ATOM 3495 C C . ASP B 1 94 ? 7.992 2.832 -13.969 1 92.12 94 ASP B C 1
ATOM 3497 O O . ASP B 1 94 ? 6.785 2.596 -14.023 1 92.12 94 ASP B O 1
ATOM 3501 N N . LEU B 1 95 ? 8.484 4.039 -14.305 1 92.19 95 LEU B N 1
ATOM 3502 C CA . LEU B 1 95 ? 7.793 5.125 -14.992 1 92.19 95 LEU B CA 1
ATOM 3503 C C . LEU B 1 95 ? 6.707 5.727 -14.102 1 92.19 95 LEU B C 1
ATOM 3505 O O . LEU B 1 95 ? 5.809 6.414 -14.594 1 92.19 95 LEU B O 1
ATOM 3509 N N . GLN B 1 96 ? 6.773 5.453 -12.805 1 93.44 96 GLN B N 1
ATOM 3510 C CA . GLN B 1 96 ? 5.816 6.031 -11.867 1 93.44 96 GLN B CA 1
ATOM 3511 C C . GLN B 1 96 ? 6.34 7.332 -11.273 1 93.44 96 GLN B C 1
ATOM 3513 O O . GLN B 1 96 ? 7.551 7.559 -11.234 1 93.44 96 GLN B O 1
ATOM 3518 N N . GLN B 1 97 ? 5.406 8.164 -10.93 1 93.94 97 GLN B N 1
ATOM 3519 C CA . GLN B 1 97 ? 5.734 9.414 -10.258 1 93.94 97 GLN B CA 1
ATOM 3520 C C . GLN B 1 97 ? 5.773 9.234 -8.742 1 93.94 97 GLN B C 1
ATOM 3522 O O . GLN B 1 97 ? 4.898 8.578 -8.172 1 93.94 97 GLN B O 1
ATOM 3527 N N . TYR B 1 98 ? 6.816 9.742 -8.141 1 95.12 98 TYR B N 1
ATOM 3528 C CA . TYR B 1 98 ? 6.988 9.664 -6.695 1 95.12 98 TYR B CA 1
ATOM 3529 C C . TYR B 1 98 ? 7.344 11.031 -6.121 1 95.12 98 TYR B C 1
ATOM 3531 O O . TYR B 1 98 ? 7.652 11.969 -6.863 1 95.12 98 TYR B O 1
ATOM 3539 N N . ALA B 1 99 ? 7.156 11.211 -4.836 1 94.19 99 ALA B N 1
ATOM 3540 C CA . ALA B 1 99 ? 7.777 12.281 -4.062 1 94.19 99 ALA B CA 1
ATOM 3541 C C . ALA B 1 99 ? 8.992 11.773 -3.299 1 94.19 99 ALA B C 1
ATOM 3543 O O . ALA B 1 99 ? 8.945 10.703 -2.684 1 94.19 99 ALA B O 1
ATOM 3544 N N . ILE B 1 100 ? 10.07 12.5 -3.379 1 93.5 100 ILE B N 1
ATOM 3545 C CA . ILE B 1 100 ? 11.258 12.164 -2.594 1 93.5 100 ILE B CA 1
ATOM 3546 C C . ILE B 1 100 ? 11.57 13.297 -1.623 1 93.5 100 ILE B C 1
ATOM 3548 O O . ILE B 1 100 ? 11.812 14.43 -2.043 1 93.5 100 ILE B O 1
ATOM 3552 N N . LYS B 1 101 ? 11.461 13.016 -0.379 1 91.62 101 LYS B N 1
ATOM 3553 C CA . LYS B 1 101 ? 11.906 13.945 0.658 1 91.62 101 LYS B CA 1
ATOM 3554 C C . LYS B 1 101 ? 13.398 13.781 0.945 1 91.62 101 LYS B C 1
ATOM 3556 O O . LYS B 1 101 ? 13.852 12.68 1.258 1 91.62 101 LYS B O 1
ATOM 3561 N N . CYS B 1 102 ? 14.141 14.844 0.772 1 91.12 102 CYS B N 1
ATOM 3562 C CA . CYS B 1 102 ? 15.578 14.852 1.022 1 91.12 102 CYS B CA 1
ATOM 3563 C C . CYS B 1 102 ? 15.891 15.555 2.342 1 91.12 102 CYS B C 1
ATOM 3565 O O . CYS B 1 102 ? 15.641 16.75 2.494 1 91.12 102 CYS B O 1
ATOM 3567 N N . ILE B 1 103 ? 16.469 14.844 3.242 1 89.25 103 ILE B N 1
ATOM 3568 C CA . ILE B 1 103 ? 16.734 15.359 4.582 1 89.25 103 ILE B CA 1
ATOM 3569 C C . ILE B 1 103 ? 18.234 15.312 4.852 1 89.25 103 ILE B C 1
ATOM 3571 O O . ILE B 1 103 ? 18.859 14.25 4.762 1 89.25 103 ILE B O 1
ATOM 3575 N N . PRO B 1 104 ? 18.797 16.516 5.156 1 87.06 104 PRO B N 1
ATOM 3576 C CA . PRO B 1 104 ? 20.188 16.453 5.609 1 87.06 104 PRO B CA 1
ATOM 3577 C C . PRO B 1 104 ? 20.391 15.453 6.754 1 87.06 104 PRO B C 1
ATOM 3579 O O . PRO B 1 104 ? 19.578 15.414 7.688 1 87.06 104 PRO B O 1
ATOM 3582 N N . PHE B 1 105 ? 21.391 14.617 6.633 1 87.5 105 PHE B N 1
ATOM 3583 C CA . PHE B 1 105 ? 21.547 13.469 7.508 1 87.5 105 PHE B CA 1
ATOM 3584 C C . PHE B 1 105 ? 23 13.289 7.938 1 87.5 105 PHE B C 1
ATOM 3586 O O . PHE B 1 105 ? 23.906 13.484 7.137 1 87.5 105 PHE B O 1
ATOM 3593 N N . SER B 1 106 ? 23.125 13.078 9.289 1 85.38 106 SER B N 1
ATOM 3594 C CA . SER B 1 106 ? 24.406 12.672 9.836 1 85.38 106 SER B CA 1
ATOM 3595 C C . SER B 1 106 ? 24.266 11.469 10.758 1 85.38 106 SER B C 1
ATOM 3597 O O . SER B 1 106 ? 23.219 11.273 11.383 1 85.38 106 SER B O 1
ATOM 3599 N N . TRP B 1 107 ? 25.125 10.484 10.625 1 78.88 107 TRP B N 1
ATOM 3600 C CA . TRP B 1 107 ? 25.062 9.305 11.477 1 78.88 107 TRP B CA 1
ATOM 3601 C C . TRP B 1 107 ? 25.312 9.672 12.938 1 78.88 107 TRP B C 1
ATOM 3603 O O . TRP B 1 107 ? 26.328 9.281 13.523 1 78.88 107 TRP B O 1
ATOM 3613 N N . SER B 1 108 ? 24.734 10.82 13.414 1 74.69 108 SER B N 1
ATOM 3614 C CA . SER B 1 108 ? 24.859 11.297 14.789 1 74.69 108 SER B CA 1
ATOM 3615 C C . SER B 1 108 ? 23.531 11.18 15.523 1 74.69 108 SER B C 1
ATOM 3617 O O . SER B 1 108 ? 22.547 10.68 14.977 1 74.69 108 SER B O 1
ATOM 3619 N N . SER B 1 109 ? 23.453 11.555 16.75 1 65.56 109 SER B N 1
ATOM 3620 C CA . SER B 1 109 ? 22.297 11.477 17.625 1 65.56 109 SER B CA 1
ATOM 3621 C C . SER B 1 109 ? 21.109 12.227 17.047 1 65.56 109 SER B C 1
ATOM 3623 O O . SER B 1 109 ? 19.953 11.844 17.266 1 65.56 109 SER B O 1
ATOM 3625 N N . GLU B 1 110 ? 21.422 13.266 16.281 1 62.59 110 GLU B N 1
ATOM 3626 C CA . GLU B 1 110 ? 20.344 14.047 15.703 1 62.59 110 GLU B CA 1
ATOM 3627 C C . GLU B 1 110 ? 19.594 13.25 14.633 1 62.59 110 GLU B C 1
ATOM 3629 O O . GLU B 1 110 ? 18.406 13.492 14.383 1 62.59 110 GLU B O 1
ATOM 3634 N N . SER B 1 111 ? 20.203 12.195 14.18 1 72.56 111 SER B N 1
ATOM 3635 C CA . SER B 1 111 ? 19.625 11.398 13.102 1 72.56 111 SER B CA 1
ATOM 3636 C C . SER B 1 111 ? 18.609 10.398 13.633 1 72.56 111 SER B C 1
ATOM 3638 O O . SER B 1 111 ? 17.875 9.781 12.859 1 72.56 111 SER B O 1
ATOM 3640 N N . ALA B 1 112 ? 18.484 10.453 14.891 1 75.44 112 ALA B N 1
ATOM 3641 C CA . ALA B 1 112 ? 17.578 9.484 15.492 1 75.44 112 ALA B CA 1
ATOM 3642 C C . ALA B 1 112 ? 16.125 9.828 15.188 1 75.44 112 ALA B C 1
ATOM 3644 O O . ALA B 1 112 ? 15.305 8.938 14.922 1 75.44 112 ALA B O 1
ATOM 3645 N N . ARG B 1 113 ? 15.859 11.094 15.156 1 75.88 113 ARG B N 1
ATOM 3646 C CA . ARG B 1 113 ? 14.484 11.523 14.938 1 75.88 113 ARG B CA 1
ATOM 3647 C C . ARG B 1 113 ? 14.031 11.188 13.516 1 75.88 113 ARG B C 1
ATOM 3649 O O . ARG B 1 113 ? 12.93 10.688 13.312 1 75.88 113 ARG B O 1
ATOM 3656 N N . VAL B 1 114 ? 14.938 11.461 12.633 1 80.5 114 VAL B N 1
ATOM 3657 C CA . VAL B 1 114 ? 14.562 11.25 11.234 1 80.5 114 VAL B CA 1
ATOM 3658 C C . VAL B 1 114 ? 14.43 9.75 10.961 1 80.5 114 VAL B C 1
ATOM 3660 O O . VAL B 1 114 ? 13.555 9.328 10.203 1 80.5 114 VAL B O 1
ATOM 3663 N N . LEU B 1 115 ? 15.203 8.984 11.586 1 86.38 115 LEU B N 1
ATOM 3664 C CA . LEU B 1 115 ? 15.125 7.539 11.398 1 86.38 115 LEU B CA 1
ATOM 3665 C C . LEU B 1 115 ? 13.844 6.98 12.016 1 86.38 115 LEU B C 1
ATOM 3667 O O . LEU B 1 115 ? 13.25 6.035 11.492 1 86.38 115 LEU B O 1
ATOM 3671 N N . ARG B 1 116 ? 13.453 7.621 13.039 1 83.5 116 ARG B N 1
ATOM 3672 C CA . ARG B 1 116 ? 12.195 7.211 13.641 1 83.5 116 ARG B CA 1
ATOM 3673 C C . ARG B 1 116 ? 11.023 7.488 12.711 1 83.5 116 ARG B C 1
ATOM 3675 O O . ARG B 1 116 ? 10.07 6.699 12.641 1 83.5 116 ARG B O 1
ATOM 3682 N N . GLU B 1 117 ? 11.078 8.602 12.078 1 83.06 117 GLU B N 1
ATOM 3683 C CA . GLU B 1 117 ? 10.062 8.922 11.086 1 83.06 117 GLU B CA 1
ATOM 3684 C C . GLU B 1 117 ? 9.945 7.824 10.039 1 83.06 117 GLU B C 1
ATOM 3686 O O . GLU B 1 117 ? 8.852 7.324 9.766 1 83.06 117 GLU B O 1
ATOM 3691 N N . VAL B 1 118 ? 11.102 7.434 9.547 1 89.56 118 VAL B N 1
ATOM 3692 C CA . VAL B 1 118 ? 11.141 6.441 8.477 1 89.56 118 VAL B CA 1
ATOM 3693 C C . VAL B 1 118 ? 10.664 5.09 9.008 1 89.56 118 VAL B C 1
ATOM 3695 O O . VAL B 1 118 ? 9.898 4.391 8.344 1 89.56 118 VAL B O 1
ATOM 3698 N N . GLN B 1 119 ? 11.07 4.801 10.164 1 91.56 119 GLN B N 1
ATOM 3699 C CA . GLN B 1 119 ? 10.695 3.529 10.773 1 91.56 119 GLN B CA 1
ATOM 3700 C C . GLN B 1 119 ? 9.195 3.471 11.039 1 91.56 119 GLN B C 1
ATOM 3702 O O . GLN B 1 119 ? 8.555 2.438 10.82 1 91.56 119 GLN B O 1
ATOM 3707 N N . THR B 1 120 ? 8.672 4.566 11.461 1 89.31 120 THR B N 1
ATOM 3708 C CA . THR B 1 120 ? 7.238 4.633 11.711 1 89.31 120 THR B CA 1
ATOM 3709 C C . THR B 1 120 ? 6.457 4.488 10.406 1 89.31 120 THR B C 1
ATOM 3711 O O . THR B 1 120 ? 5.531 3.682 10.32 1 89.31 120 THR B O 1
ATOM 3714 N N . MET B 1 121 ? 6.836 5.188 9.422 1 90.62 121 MET B N 1
ATOM 3715 C CA . MET B 1 121 ? 6.156 5.141 8.133 1 90.62 121 MET B CA 1
ATOM 3716 C C . MET B 1 121 ? 6.215 3.736 7.539 1 90.62 121 MET B C 1
ATOM 3718 O O . MET B 1 121 ? 5.242 3.27 6.938 1 90.62 121 MET B O 1
ATOM 3722 N N . ALA B 1 122 ? 7.328 3.164 7.723 1 92.94 122 ALA B N 1
ATOM 3723 C CA . ALA B 1 122 ? 7.559 1.856 7.113 1 92.94 122 ALA B CA 1
ATOM 3724 C C . ALA B 1 122 ? 6.766 0.77 7.836 1 92.94 122 ALA B C 1
ATOM 3726 O O . ALA B 1 122 ? 6.34 -0.21 7.219 1 92.94 122 ALA B O 1
ATOM 3727 N N . ARG B 1 123 ? 6.602 0.934 9.086 1 90.75 123 ARG B N 1
ATOM 3728 C CA . ARG B 1 123 ? 5.996 -0.105 9.914 1 90.75 123 ARG B CA 1
ATOM 3729 C C . ARG B 1 123 ? 4.477 -0.078 9.805 1 90.75 123 ARG B C 1
ATOM 3731 O O . ARG B 1 123 ? 3.818 -1.111 9.953 1 90.75 123 ARG B O 1
ATOM 3738 N N . VAL B 1 124 ? 3.896 1.068 9.625 1 91.25 124 VAL B N 1
ATOM 3739 C CA . VAL B 1 124 ? 2.443 1.199 9.578 1 91.25 124 VAL B CA 1
ATOM 3740 C C . VAL B 1 124 ? 1.92 0.621 8.266 1 91.25 124 VAL B C 1
ATOM 3742 O O . VAL B 1 124 ? 2.402 0.974 7.184 1 91.25 124 VAL B O 1
ATOM 3745 N N . PRO B 1 125 ? 0.938 -0.32 8.344 1 87.94 125 PRO B N 1
ATOM 3746 C CA . PRO B 1 125 ? 0.37 -0.885 7.121 1 87.94 125 PRO B CA 1
ATOM 3747 C C . PRO B 1 125 ? -0.265 0.174 6.223 1 87.94 125 PRO B C 1
ATOM 3749 O O . PRO B 1 125 ? -0.743 1.2 6.715 1 87.94 125 PRO B O 1
ATOM 3752 N N . PRO B 1 126 ? -0.267 -0.086 4.969 1 87.69 126 PRO B N 1
ATOM 3753 C CA . PRO B 1 126 ? -0.867 0.88 4.043 1 87.69 126 PRO B CA 1
ATOM 3754 C C . PRO B 1 126 ? -2.346 1.13 4.328 1 87.69 126 PRO B C 1
ATOM 3756 O O . PRO B 1 126 ? -3.051 0.228 4.789 1 87.69 126 PRO B O 1
ATOM 3759 N N . HIS B 1 127 ? -2.762 2.299 4.078 1 90.56 127 HIS B N 1
ATOM 3760 C CA . HIS B 1 127 ? -4.137 2.75 4.258 1 90.56 127 HIS B CA 1
ATOM 3761 C C . HIS B 1 127 ? -4.504 3.822 3.236 1 90.56 127 HIS B C 1
ATOM 3763 O O . HIS B 1 127 ? -3.664 4.648 2.871 1 90.56 127 HIS B O 1
ATOM 3769 N N . GLU B 1 128 ? -5.711 3.824 2.844 1 90.06 128 GLU B N 1
ATOM 3770 C CA . GLU B 1 128 ? -6.156 4.746 1.803 1 90.06 128 GLU B CA 1
ATOM 3771 C C . GLU B 1 128 ? -6.004 6.195 2.246 1 90.06 128 GLU B C 1
ATOM 3773 O O . GLU B 1 128 ? -5.863 7.094 1.413 1 90.06 128 GLU B O 1
ATOM 3778 N N . ASN B 1 129 ? -6.023 6.48 3.562 1 95 129 ASN B N 1
ATOM 3779 C CA . ASN B 1 129 ? -5.973 7.848 4.066 1 95 129 ASN B CA 1
ATOM 3780 C C . ASN B 1 129 ? -4.605 8.18 4.66 1 95 129 ASN B C 1
ATOM 3782 O O . ASN B 1 129 ? -4.484 9.086 5.484 1 95 129 ASN B O 1
ATOM 3786 N N . LEU B 1 130 ? -3.617 7.395 4.309 1 95.44 130 LEU B N 1
ATOM 3787 C CA . LEU B 1 130 ? -2.234 7.676 4.676 1 95.44 130 LEU B CA 1
ATOM 3788 C C . LEU B 1 130 ? -1.343 7.727 3.438 1 95.44 130 LEU B C 1
ATOM 3790 O O . LEU B 1 130 ? -1.482 6.898 2.533 1 95.44 130 LEU B O 1
ATOM 3794 N N . VAL B 1 131 ? -0.452 8.703 3.434 1 95.31 131 VAL B N 1
ATOM 3795 C CA . VAL B 1 131 ? 0.536 8.75 2.361 1 95.31 131 VAL B CA 1
ATOM 3796 C C . VAL B 1 131 ? 1.366 7.469 2.371 1 95.31 131 VAL B C 1
ATOM 3798 O O . VAL B 1 131 ? 1.82 7.023 3.428 1 95.31 131 VAL B O 1
ATOM 3801 N N . ARG B 1 132 ? 1.601 6.969 1.244 1 93.25 132 ARG B N 1
ATOM 3802 C CA . ARG B 1 132 ? 2.271 5.676 1.141 1 93.25 132 ARG B CA 1
ATOM 3803 C C . ARG B 1 132 ? 3.787 5.84 1.187 1 93.25 132 ARG B C 1
ATOM 3805 O O . ARG B 1 132 ? 4.344 6.699 0.503 1 93.25 132 ARG B O 1
ATOM 3812 N N . TYR B 1 133 ? 4.352 5.051 2.016 1 93.75 133 TYR B N 1
ATOM 3813 C CA . TYR B 1 133 ? 5.801 4.91 2.08 1 93.75 133 TYR B CA 1
ATOM 3814 C C . TYR B 1 133 ? 6.285 3.811 1.14 1 93.75 133 TYR B C 1
ATOM 3816 O O . TYR B 1 133 ? 5.68 2.738 1.063 1 93.75 133 TYR B O 1
ATOM 3824 N N . PHE B 1 134 ? 7.43 4.043 0.405 1 93.88 134 PHE B N 1
ATOM 3825 C CA . PHE B 1 134 ? 7.938 3.02 -0.501 1 93.88 134 PHE B CA 1
ATOM 3826 C C . PHE B 1 134 ? 9.312 2.541 -0.059 1 93.88 134 PHE B C 1
ATOM 3828 O O . PHE B 1 134 ? 9.547 1.336 0.06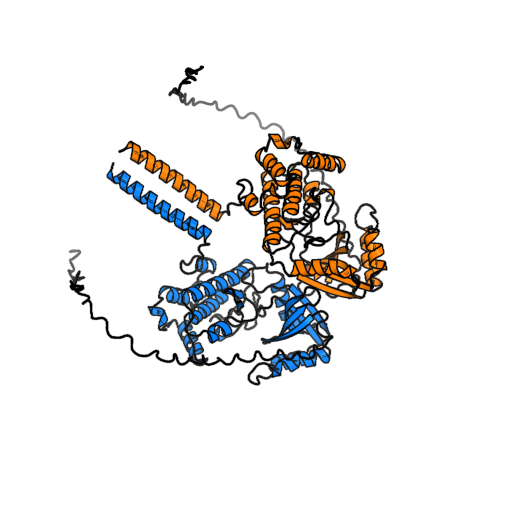6 1 93.88 134 PHE B O 1
ATOM 3835 N N . SER B 1 135 ? 10.203 3.5 0.16 1 92.12 135 SER B N 1
ATOM 3836 C CA . SER B 1 135 ? 11.586 3.125 0.461 1 92.12 135 SER B CA 1
ATOM 3837 C C . SER B 1 135 ? 12.383 4.32 0.962 1 92.12 135 SER B C 1
ATOM 3839 O O . SER B 1 135 ? 11.906 5.453 0.935 1 92.12 135 SER B O 1
ATOM 3841 N N . CYS B 1 136 ? 13.586 4.012 1.477 1 92.38 136 CYS B N 1
ATOM 3842 C CA . CYS B 1 136 ? 14.531 5.055 1.864 1 92.38 136 CYS B CA 1
ATOM 3843 C C . CYS B 1 136 ? 15.969 4.598 1.644 1 92.38 136 CYS B C 1
ATOM 3845 O O . CYS B 1 136 ? 16.234 3.396 1.571 1 92.38 136 CYS B O 1
ATOM 3847 N N . TRP B 1 137 ? 16.844 5.52 1.465 1 90.19 137 TRP B N 1
ATOM 3848 C CA . TRP B 1 137 ? 18.266 5.23 1.348 1 90.19 137 TRP B CA 1
ATOM 3849 C C . TRP B 1 137 ? 19.094 6.453 1.723 1 90.19 137 TRP B C 1
ATOM 3851 O O . TRP B 1 137 ? 18.562 7.555 1.875 1 90.19 137 TRP B O 1
ATOM 3861 N N . VAL B 1 138 ? 20.328 6.262 2.031 1 90 138 VAL B N 1
ATOM 3862 C CA . VAL B 1 138 ? 21.234 7.34 2.4 1 90 138 VAL B CA 1
ATOM 3863 C C . VAL B 1 138 ? 22.359 7.438 1.373 1 90 138 VAL B C 1
ATOM 3865 O O . VAL B 1 138 ? 22.891 6.418 0.921 1 90 138 VAL B O 1
ATOM 3868 N N . GLU B 1 139 ? 22.703 8.617 0.956 1 88.31 139 GLU B N 1
ATOM 3869 C CA . GLU B 1 139 ? 23.844 8.883 0.083 1 88.31 139 GLU B CA 1
ATOM 3870 C C . GLU B 1 139 ? 24.719 9.992 0.655 1 88.31 139 GLU B C 1
ATOM 3872 O O . GLU B 1 139 ? 24.25 10.828 1.431 1 88.31 139 GLU B O 1
ATOM 3877 N N . LYS B 1 140 ? 25.984 9.945 0.253 1 89.06 140 LYS B N 1
ATOM 3878 C CA . LYS B 1 140 ? 26.875 11.031 0.639 1 89.06 140 LYS B CA 1
ATOM 3879 C C . LYS B 1 140 ? 26.422 12.359 0.056 1 89.06 14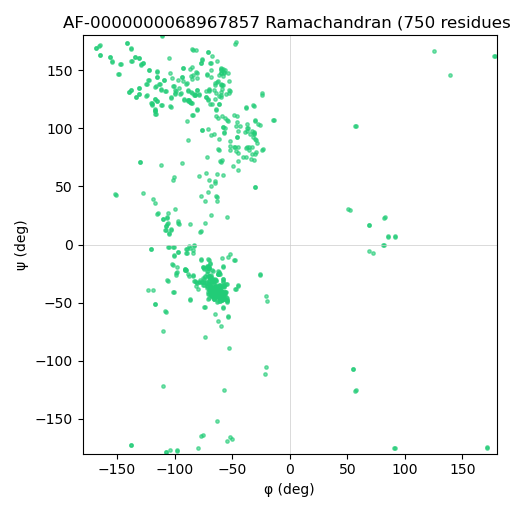0 LYS B C 1
ATOM 3881 O O . LYS B 1 140 ? 25.969 12.422 -1.09 1 89.06 140 LYS B O 1
ATOM 3886 N N . LEU B 1 141 ? 26.562 13.359 0.9 1 89.62 141 LEU B N 1
ATOM 3887 C CA . LEU B 1 141 ? 26.219 14.695 0.434 1 89.62 141 LEU B CA 1
ATOM 3888 C C . LEU B 1 141 ? 27.297 15.25 -0.477 1 89.62 141 LEU B C 1
ATOM 3890 O O . LEU B 1 141 ? 28.328 15.758 0.002 1 89.62 141 LEU B O 1
ATOM 3894 N N . THR B 1 142 ? 27.125 15.172 -1.778 1 87.5 142 THR B N 1
ATOM 3895 C CA . THR B 1 142 ? 28.078 15.727 -2.746 1 87.5 142 THR B CA 1
ATOM 3896 C C . THR B 1 142 ? 27.797 17.203 -2.971 1 87.5 142 THR B C 1
ATOM 3898 O O . THR B 1 142 ? 26.75 17.719 -2.57 1 87.5 142 THR B O 1
ATOM 3901 N N . LEU B 1 143 ? 28.703 17.844 -3.607 1 85.88 143 LEU B N 1
ATOM 3902 C CA . LEU B 1 143 ? 28.531 19.266 -3.922 1 85.88 143 LEU B CA 1
ATOM 3903 C C . LEU B 1 143 ? 27.328 19.469 -4.836 1 85.88 143 LEU B C 1
ATOM 3905 O O . LEU B 1 143 ? 26.562 20.422 -4.664 1 85.88 143 LEU B O 1
ATOM 3909 N N . ALA B 1 144 ? 27.156 18.562 -5.746 1 83.62 144 ALA B N 1
ATOM 3910 C CA . ALA B 1 144 ? 26.047 18.656 -6.68 1 83.62 144 ALA B CA 1
ATOM 3911 C C . ALA B 1 144 ? 24.703 18.562 -5.945 1 83.62 144 ALA B C 1
ATOM 3913 O O . ALA B 1 144 ? 23.781 19.344 -6.215 1 83.62 144 ALA B O 1
ATOM 3914 N N . LEU B 1 145 ? 24.672 17.672 -5.027 1 85.25 145 LEU B N 1
ATOM 3915 C CA . LEU B 1 145 ? 23.453 17.5 -4.254 1 85.25 145 LEU B CA 1
ATOM 3916 C C . LEU B 1 145 ? 23.219 18.688 -3.334 1 85.25 145 LEU B C 1
ATOM 3918 O O . LEU B 1 145 ? 22.078 19.109 -3.143 1 85.25 145 LEU B O 1
ATOM 3922 N N . PHE B 1 146 ? 24.297 19.203 -2.75 1 84.69 146 PHE B N 1
ATOM 3923 C CA . PHE B 1 146 ? 24.219 20.375 -1.897 1 84.69 146 PHE B CA 1
ATOM 3924 C C . PHE B 1 146 ? 23.625 21.562 -2.656 1 84.69 146 PHE B C 1
ATOM 3926 O O . PHE B 1 146 ? 22.703 22.234 -2.164 1 84.69 146 PHE B O 1
ATOM 3933 N N . GLU B 1 147 ? 24.109 21.719 -3.871 1 82.69 147 GLU B N 1
ATOM 3934 C CA . GLU B 1 147 ? 23.641 22.812 -4.703 1 82.69 147 GLU B CA 1
ATOM 3935 C C . GLU B 1 147 ? 22.188 22.625 -5.125 1 82.69 147 GLU B C 1
ATOM 3937 O O . GLU B 1 147 ? 21.391 23.562 -5.137 1 82.69 147 GLU B O 1
ATOM 3942 N N . PHE B 1 148 ? 21.891 21.5 -5.414 1 83.75 148 PHE B N 1
ATOM 3943 C CA . PHE B 1 148 ? 20.531 21.188 -5.855 1 83.75 148 PHE B CA 1
ATOM 3944 C C . PHE B 1 148 ? 19.531 21.469 -4.742 1 83.75 148 PHE B C 1
ATOM 3946 O O . PHE B 1 148 ? 18.5 22.109 -4.969 1 83.75 148 PHE B O 1
ATOM 3953 N N . MET B 1 149 ? 19.812 20.969 -3.533 1 84.44 149 MET B N 1
ATOM 3954 C CA . MET B 1 149 ? 18.922 21.141 -2.395 1 84.44 149 MET B CA 1
ATOM 3955 C C . MET B 1 149 ? 18.844 22.609 -1.979 1 84.44 149 MET B C 1
ATOM 3957 O O . MET B 1 149 ? 17.797 23.078 -1.523 1 84.44 149 MET B O 1
ATOM 3961 N N . SER B 1 150 ? 19.938 23.266 -2.193 1 79.69 150 SER B N 1
ATOM 3962 C CA . SER B 1 150 ? 19.984 24.672 -1.832 1 79.69 150 SER B CA 1
ATOM 3963 C C . SER B 1 150 ? 19.203 25.531 -2.828 1 79.69 150 SER B C 1
ATOM 3965 O O . SER B 1 150 ? 18.719 26.609 -2.484 1 79.69 150 SER B O 1
ATOM 3967 N N . SER B 1 151 ? 19.156 25.047 -4.121 1 74.06 151 SER B N 1
ATOM 3968 C CA . SER B 1 151 ? 18.484 25.797 -5.172 1 74.06 151 SER B CA 1
ATOM 3969 C C . SER B 1 151 ? 16.969 25.719 -5.016 1 74.06 151 SER B C 1
ATOM 3971 O O . SER B 1 151 ? 16.234 26.5 -5.621 1 74.06 151 SER B O 1
ATOM 3973 N N . ALA B 1 152 ? 16.438 24.688 -4.434 1 62.78 152 ALA B N 1
ATOM 3974 C CA . ALA B 1 152 ? 15 24.562 -4.203 1 62.78 152 ALA B CA 1
ATOM 3975 C C . ALA B 1 152 ? 14.445 25.844 -3.578 1 62.78 152 ALA B C 1
ATOM 3977 O O . ALA B 1 152 ? 13.25 26.125 -3.703 1 62.78 152 ALA B O 1
ATOM 3978 N N . ARG B 1 153 ? 15.352 26.719 -3.098 1 53.09 153 ARG B N 1
ATOM 3979 C CA . ARG B 1 153 ? 15.07 28 -2.451 1 53.09 153 ARG B CA 1
ATOM 3980 C C . ARG B 1 153 ? 14.172 28.875 -3.322 1 53.09 153 ARG B C 1
ATOM 3982 O O . ARG B 1 153 ? 13.242 29.516 -2.82 1 53.09 153 ARG B O 1
ATOM 3989 N N . GLY B 1 154 ? 14.688 29.203 -4.445 1 48.16 154 GLY B N 1
ATOM 3990 C CA . GLY B 1 154 ? 14.242 30.328 -5.242 1 48.16 154 GLY B CA 1
ATOM 3991 C C . GLY B 1 154 ? 12.867 30.109 -5.859 1 48.16 154 GLY B C 1
ATOM 3992 O O . GLY B 1 154 ? 12.266 31.062 -6.379 1 48.16 154 GLY B O 1
ATOM 3993 N N . ARG B 1 155 ? 12.594 28.953 -6.109 1 47.88 155 ARG B N 1
ATOM 3994 C CA . ARG B 1 155 ? 11.422 28.812 -6.973 1 47.88 155 ARG B CA 1
ATOM 3995 C C . ARG B 1 155 ? 10.133 28.891 -6.164 1 47.88 155 ARG B C 1
ATOM 3997 O O . ARG B 1 155 ? 9.039 28.859 -6.727 1 47.88 155 ARG B O 1
ATOM 4004 N N . LEU B 1 156 ? 10.242 28.422 -4.945 1 47.72 156 LEU B N 1
ATOM 4005 C CA . LEU B 1 156 ? 8.984 28.656 -4.254 1 47.72 156 LEU B CA 1
ATOM 4006 C C . LEU B 1 156 ? 8.656 30.141 -4.203 1 47.72 156 LEU B C 1
ATOM 4008 O O . LEU B 1 156 ? 9.562 30.984 -4.223 1 47.72 156 LEU B O 1
ATOM 4012 N N . ASP B 1 157 ? 7.453 30.531 -4.555 1 42.94 157 ASP B N 1
ATOM 4013 C CA . ASP B 1 157 ? 7.047 31.906 -4.773 1 42.94 157 ASP B CA 1
ATOM 4014 C C . ASP B 1 157 ? 8 32.875 -4.078 1 42.94 157 ASP B C 1
ATOM 4016 O O . ASP B 1 157 ? 8.5 33.812 -4.699 1 42.94 157 ASP B O 1
ATOM 4020 N N . GLY B 1 158 ? 7.566 33.469 -2.949 1 37.94 158 GLY B N 1
ATOM 4021 C CA . GLY B 1 158 ? 7.816 34.719 -2.281 1 37.94 158 GLY B CA 1
ATOM 4022 C C . GLY B 1 158 ? 9.203 34.812 -1.658 1 37.94 158 GLY B C 1
ATOM 4023 O O . GLY B 1 158 ? 9.43 35.594 -0.745 1 37.94 158 GLY B O 1
ATOM 4024 N N . GLY B 1 159 ? 10.25 34.469 -2.215 1 38.84 159 GLY B N 1
ATOM 4025 C CA . GLY B 1 159 ? 11.578 34.781 -1.688 1 38.84 159 GLY B CA 1
ATOM 4026 C C . GLY B 1 159 ? 11.922 33.969 -0.458 1 38.84 159 GLY B C 1
ATOM 4027 O O . GLY B 1 159 ? 12.719 34.406 0.378 1 38.84 159 GLY B O 1
ATOM 4028 N N . LEU B 1 160 ? 11.047 33.25 0.071 1 38.12 160 LEU B N 1
ATOM 4029 C CA . LEU B 1 160 ? 11.367 32.75 1.406 1 38.12 160 LEU B CA 1
ATOM 4030 C C . LEU B 1 160 ? 12.594 31.859 1.377 1 38.12 160 LEU B C 1
ATOM 4032 O O . LEU B 1 160 ? 12.742 31.016 0.479 1 38.12 160 LEU B O 1
ATOM 4036 N N . SER B 1 161 ? 13.727 32.25 1.89 1 41.47 161 SER B N 1
ATOM 4037 C CA . SER B 1 161 ? 15.039 31.75 2.283 1 41.47 161 SER B CA 1
ATOM 4038 C C . SER B 1 161 ? 14.961 30.281 2.73 1 41.47 161 SER B C 1
ATOM 4040 O O . SER B 1 161 ? 13.961 29.859 3.316 1 41.47 161 SER B O 1
ATOM 4042 N N . VAL B 1 162 ? 15.445 29.375 1.922 1 49.62 162 VAL B N 1
ATOM 4043 C CA . VAL B 1 162 ? 15.789 28.125 2.58 1 49.62 162 VAL B CA 1
ATOM 4044 C C . VAL B 1 162 ? 15.828 28.328 4.094 1 49.62 162 VAL B C 1
ATOM 4046 O O . VAL B 1 162 ? 16.484 29.25 4.586 1 49.62 162 VAL B O 1
ATOM 4049 N N . SER B 1 163 ? 14.766 27.766 4.809 1 55.88 163 SER B N 1
ATOM 4050 C CA . SER B 1 163 ? 14.719 27.938 6.254 1 55.88 163 SER B CA 1
ATOM 4051 C C . SER B 1 163 ? 16.109 27.859 6.867 1 55.88 163 SER B C 1
ATOM 4053 O O . SER B 1 163 ? 16.984 27.156 6.34 1 55.88 163 SER B O 1
ATOM 4055 N N . SER B 1 164 ? 16.484 28.922 7.453 1 61.22 164 SER B N 1
ATOM 4056 C CA . SER B 1 164 ? 17.703 28.938 8.266 1 61.22 164 SER B CA 1
ATOM 4057 C C . SER B 1 164 ? 18.031 27.562 8.805 1 61.22 164 SER B C 1
ATOM 4059 O O . SER B 1 164 ? 19.203 27.141 8.805 1 61.22 164 SER B O 1
ATOM 4061 N N . SER B 1 165 ? 16.969 26.719 8.938 1 66.31 165 SER B N 1
ATOM 4062 C CA . SER B 1 165 ? 17.188 25.406 9.523 1 66.31 165 SER B CA 1
ATOM 4063 C C . SER B 1 165 ? 17.734 24.422 8.492 1 66.31 165 SER B C 1
ATOM 4065 O O . SER B 1 165 ? 18.656 23.656 8.789 1 66.31 165 SER B O 1
ATOM 4067 N N . LEU B 1 166 ? 17.297 24.531 7.277 1 70.56 166 LEU B N 1
ATOM 4068 C CA . LEU B 1 166 ? 17.7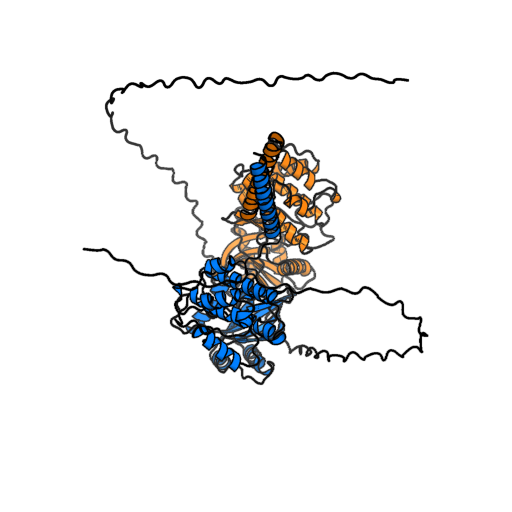81 23.625 6.238 1 70.56 166 LEU B CA 1
ATOM 4069 C C . LEU B 1 166 ? 19.234 23.953 5.895 1 70.56 166 LEU B C 1
ATOM 4071 O O . LEU B 1 166 ? 20.047 23.031 5.684 1 70.56 166 LEU B O 1
ATOM 4075 N N . SER B 1 167 ? 19.484 25.266 5.805 1 73.06 167 SER B N 1
ATOM 4076 C CA . SER B 1 167 ? 20.844 25.672 5.48 1 73.06 167 SER B CA 1
ATOM 4077 C C . SER B 1 167 ? 21.828 25.188 6.531 1 73.06 167 SER B C 1
ATOM 4079 O O . SER B 1 167 ? 22.906 24.688 6.195 1 73.06 167 SER B O 1
ATOM 4081 N N . ARG B 1 168 ? 21.438 25.391 7.746 1 75 168 ARG B N 1
ATOM 4082 C CA . ARG B 1 168 ? 22.281 24.922 8.836 1 75 168 ARG B CA 1
ATOM 4083 C C . ARG B 1 168 ? 22.438 23.406 8.805 1 75 168 ARG B C 1
ATOM 4085 O O . ARG B 1 168 ? 23.516 22.875 9.023 1 75 168 ARG B O 1
ATOM 4092 N N . GLY B 1 169 ? 21.344 22.734 8.555 1 76.81 169 GLY B N 1
ATOM 4093 C CA . GLY B 1 169 ? 21.375 21.297 8.469 1 76.81 169 GLY B CA 1
ATOM 4094 C C . GLY B 1 169 ? 22.25 20.781 7.355 1 76.81 169 GLY B C 1
ATOM 4095 O O . GLY B 1 169 ? 23.016 19.828 7.547 1 76.81 169 GLY B O 1
ATOM 4096 N N . LEU B 1 170 ? 22.141 21.406 6.262 1 80.62 170 LEU B N 1
ATOM 4097 C CA . LEU B 1 170 ? 22.938 20.984 5.109 1 80.62 170 LEU B CA 1
ATOM 4098 C C . LEU B 1 170 ? 24.422 21.219 5.367 1 80.62 170 LEU B C 1
ATOM 4100 O O . LEU B 1 170 ? 25.25 20.391 4.988 1 80.62 170 LEU B O 1
ATOM 4104 N N . ALA B 1 171 ? 24.656 22.297 6.043 1 80.75 171 ALA B N 1
ATOM 4105 C CA . ALA B 1 171 ? 26.047 22.641 6.324 1 80.75 171 ALA B CA 1
ATOM 4106 C C . ALA B 1 171 ? 26.688 21.625 7.273 1 80.75 171 ALA B C 1
ATOM 4108 O O . ALA B 1 171 ? 27.875 21.344 7.188 1 80.75 171 ALA B O 1
ATOM 4109 N N . ALA B 1 172 ? 25.875 21.094 8.094 1 82.81 172 ALA B N 1
ATOM 4110 C CA . ALA B 1 172 ? 26.391 20.219 9.133 1 82.81 172 ALA B CA 1
ATOM 4111 C C . ALA B 1 172 ? 26.281 18.75 8.711 1 82.81 172 ALA B C 1
ATOM 4113 O O . ALA B 1 172 ? 26.797 17.859 9.391 1 82.81 172 ALA B O 1
ATOM 4114 N N . ALA B 1 173 ? 25.656 18.531 7.609 1 87.31 173 ALA B N 1
ATOM 4115 C CA . ALA B 1 173 ? 25.344 17.156 7.234 1 87.31 173 ALA B CA 1
ATOM 4116 C C . ALA B 1 173 ? 26.438 16.578 6.324 1 87.31 173 ALA B C 1
ATOM 4118 O O . ALA B 1 173 ? 27.047 17.312 5.547 1 87.31 173 ALA B O 1
ATOM 4119 N N . SER B 1 174 ? 26.688 15.273 6.531 1 90.12 174 SER B N 1
ATOM 4120 C CA . SER B 1 174 ? 27.625 14.57 5.652 1 90.12 174 SER B CA 1
ATOM 4121 C C . SER B 1 174 ? 26.875 13.711 4.641 1 90.12 174 SER B C 1
ATOM 4123 O O . SER B 1 174 ? 27.438 13.289 3.631 1 90.12 174 SER B O 1
ATOM 4125 N N . HIS B 1 175 ? 25.656 13.484 4.926 1 91.5 175 HIS B N 1
ATOM 4126 C CA . HIS B 1 175 ? 24.828 12.633 4.082 1 91.5 175 HIS B CA 1
ATOM 4127 C C . HIS B 1 175 ? 23.438 13.227 3.891 1 91.5 175 HIS B C 1
ATOM 4129 O O . HIS B 1 175 ? 23.094 14.242 4.5 1 91.5 175 HIS B O 1
ATOM 4135 N N . VAL B 1 176 ? 22.734 12.625 2.961 1 90.38 176 VAL B N 1
ATOM 4136 C CA . VAL B 1 176 ? 21.328 12.945 2.75 1 90.38 176 VAL B CA 1
ATOM 4137 C C . VAL B 1 176 ? 20.484 11.664 2.832 1 90.38 176 VAL B C 1
ATOM 4139 O O . VAL B 1 176 ? 20.859 10.641 2.254 1 90.38 176 VAL B O 1
ATOM 4142 N N . LEU B 1 177 ? 19.469 11.734 3.658 1 91.62 177 LEU B N 1
ATOM 4143 C CA . LEU B 1 177 ? 18.469 10.672 3.686 1 91.62 177 LEU B CA 1
ATOM 4144 C C . LEU B 1 177 ? 17.359 10.938 2.676 1 91.62 177 LEU B C 1
ATOM 4146 O O . LEU B 1 177 ? 16.766 12.016 2.674 1 91.62 177 LEU B O 1
ATOM 4150 N N . PHE B 1 178 ? 17.156 9.961 1.807 1 92.06 178 PHE B N 1
ATOM 4151 C CA . PHE B 1 178 ? 16.094 10.031 0.813 1 92.06 178 PHE B CA 1
ATOM 4152 C C . PHE B 1 178 ? 14.914 9.156 1.223 1 92.06 178 PHE B C 1
ATOM 4154 O O . PHE B 1 178 ? 15.094 7.98 1.551 1 92.06 178 PHE B O 1
ATOM 4161 N N . ILE B 1 179 ? 13.781 9.773 1.241 1 92.94 179 ILE B N 1
ATOM 4162 C CA . ILE B 1 179 ? 12.562 9.031 1.532 1 92.94 179 ILE B CA 1
ATOM 4163 C C . ILE B 1 179 ? 11.633 9.07 0.321 1 92.94 179 ILE B C 1
ATOM 4165 O O . ILE B 1 179 ? 11.133 10.133 -0.05 1 92.94 179 ILE B O 1
ATOM 4169 N N . GLN B 1 180 ? 11.453 7.895 -0.298 1 93.62 180 GLN B N 1
ATOM 4170 C CA . GLN B 1 180 ? 10.547 7.762 -1.432 1 93.62 180 GLN B CA 1
ATOM 4171 C C . GLN B 1 180 ? 9.117 7.492 -0.964 1 93.62 180 GLN B C 1
ATOM 4173 O O . GLN B 1 180 ? 8.867 6.527 -0.237 1 93.62 180 GLN B O 1
ATOM 4178 N N . MET B 1 181 ? 8.195 8.352 -1.372 1 94.94 181 MET B N 1
ATOM 4179 C CA . MET B 1 181 ? 6.805 8.219 -0.941 1 94.94 181 MET B CA 1
ATOM 4180 C C . MET B 1 181 ? 5.848 8.555 -2.078 1 94.94 181 MET B C 1
ATOM 4182 O O . MET B 1 181 ? 6.281 8.922 -3.172 1 94.94 181 MET B O 1
ATOM 4186 N N . GLU B 1 182 ? 4.586 8.32 -1.802 1 94.44 182 GLU B N 1
ATOM 4187 C CA . GLU B 1 182 ? 3.52 8.664 -2.74 1 94.44 182 GLU B CA 1
ATOM 4188 C C . GLU B 1 182 ? 3.527 10.148 -3.07 1 94.44 182 GLU B C 1
ATOM 4190 O O . GLU B 1 182 ? 3.695 10.992 -2.182 1 94.44 182 GLU B O 1
ATOM 4195 N N . CYS B 1 183 ? 3.332 10.414 -4.348 1 93.56 183 CYS B N 1
ATOM 4196 C CA . CYS B 1 183 ? 3.295 11.812 -4.777 1 93.56 183 CYS B CA 1
ATOM 4197 C C . CYS B 1 183 ? 1.902 12.398 -4.598 1 93.56 183 CYS B C 1
ATOM 4199 O O . CYS B 1 183 ? 0.949 11.961 -5.246 1 93.56 183 CYS B O 1
ATOM 4201 N N . CYS B 1 184 ? 1.802 13.297 -3.684 1 91 184 CYS B N 1
ATOM 4202 C CA . CYS B 1 184 ? 0.582 14.062 -3.443 1 91 184 CYS B CA 1
ATOM 4203 C C . CYS B 1 184 ? 0.765 15.523 -3.84 1 91 184 CYS B C 1
ATOM 4205 O O . CYS B 1 184 ? 1.551 16.25 -3.223 1 91 184 CYS B O 1
ATOM 4207 N N . GLN B 1 185 ? 0.046 15.992 -4.699 1 83.81 185 GLN B N 1
ATOM 4208 C CA . GLN B 1 185 ? 0.357 17.266 -5.352 1 83.81 185 GLN B CA 1
ATOM 4209 C C . GLN B 1 185 ? -0.279 18.438 -4.609 1 83.81 185 GLN B C 1
ATOM 4211 O O . GLN B 1 185 ? 0.186 19.562 -4.715 1 83.81 185 GLN B O 1
ATOM 4216 N N . GLU B 1 186 ? -1.311 18.172 -3.828 1 89.69 186 GLU B N 1
ATOM 4217 C CA . GLU B 1 186 ? -1.996 19.297 -3.188 1 89.69 186 GLU B CA 1
ATOM 4218 C C . GLU B 1 186 ? -2.25 19.016 -1.71 1 89.69 186 GLU B C 1
ATOM 4220 O O . GLU B 1 186 ? -2.826 17.984 -1.358 1 89.69 186 GLU B O 1
ATOM 4225 N N . THR B 1 187 ? -1.802 19.969 -0.921 1 92.25 187 THR B N 1
ATOM 4226 C CA . THR B 1 187 ? -2.117 19.859 0.499 1 92.25 187 THR B CA 1
ATOM 4227 C C . THR B 1 187 ? -3.564 20.266 0.764 1 92.25 187 THR B C 1
ATOM 4229 O O . THR B 1 187 ? -4.16 21 -0.02 1 92.25 187 THR B O 1
ATOM 4232 N N . LEU B 1 188 ? -4.09 19.781 1.838 1 94 188 LEU B N 1
ATOM 4233 C CA . LEU B 1 188 ? -5.43 20.203 2.236 1 94 188 LEU B CA 1
ATOM 4234 C C . LEU B 1 188 ? -5.477 21.703 2.496 1 94 188 LEU B C 1
ATOM 4236 O O . LEU B 1 188 ? -6.469 22.359 2.182 1 94 188 LEU B O 1
ATOM 4240 N N . ARG B 1 189 ? -4.418 22.266 3.043 1 91.5 189 ARG B N 1
ATOM 4241 C CA . ARG B 1 189 ? -4.332 23.703 3.277 1 91.5 189 ARG B CA 1
ATOM 4242 C C . ARG B 1 189 ? -4.5 24.484 1.975 1 91.5 189 ARG B C 1
ATOM 4244 O O . ARG B 1 189 ? -5.34 25.375 1.888 1 91.5 189 ARG B O 1
ATOM 4251 N N . THR B 1 190 ? -3.701 24.156 1.001 1 88.81 190 THR B N 1
ATOM 4252 C CA . THR B 1 190 ? -3.787 24.844 -0.279 1 88.81 190 THR B CA 1
ATOM 4253 C C . THR B 1 190 ? -5.152 24.625 -0.925 1 88.81 190 THR B C 1
ATOM 4255 O O . THR B 1 190 ? -5.707 25.531 -1.541 1 88.81 190 THR B O 1
ATOM 4258 N N . TRP B 1 191 ? -5.633 23.438 -0.761 1 89.69 191 TRP B N 1
ATOM 4259 C CA . TRP B 1 191 ? -6.957 23.109 -1.283 1 89.69 191 TRP B CA 1
ATOM 4260 C C . TRP B 1 191 ? -8.031 23.984 -0.64 1 89.69 191 TRP B C 1
ATOM 4262 O O . TRP B 1 191 ? -8.883 24.531 -1.334 1 89.69 191 TRP B O 1
ATOM 4272 N N . MET B 1 192 ? -7.992 24.156 0.628 1 89.44 192 MET B N 1
ATOM 4273 C CA . MET B 1 192 ? -8.953 24.969 1.373 1 89.44 192 MET B CA 1
ATOM 4274 C C . MET B 1 192 ? -8.836 26.438 0.992 1 89.44 192 MET B C 1
ATOM 4276 O O . MET B 1 192 ? -9.852 27.125 0.834 1 89.44 192 MET B O 1
ATOM 4280 N N . THR B 1 193 ? -7.633 26.875 0.869 1 85.94 193 THR B N 1
ATOM 4281 C CA . THR B 1 193 ? -7.383 28.281 0.565 1 85.94 193 THR B CA 1
ATOM 4282 C C . THR B 1 193 ? -7.879 28.625 -0.835 1 85.94 193 THR B C 1
ATOM 4284 O O . THR B 1 193 ? -8.398 29.719 -1.062 1 85.94 193 THR B O 1
ATOM 4287 N N . SER B 1 194 ? -7.672 27.734 -1.733 1 82.88 194 SER B N 1
ATOM 4288 C CA . SER B 1 194 ? -8.07 27.984 -3.115 1 82.88 194 SER B CA 1
ATOM 4289 C C . SER B 1 194 ? -9.586 27.969 -3.27 1 82.88 194 SER B C 1
ATOM 4291 O O . SER B 1 194 ? -10.133 28.625 -4.1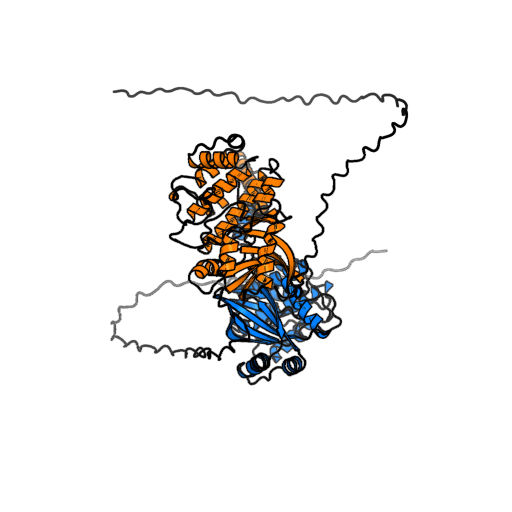56 1 82.88 194 SER B O 1
ATOM 4293 N N . ARG B 1 195 ? -10.203 27.281 -2.465 1 78.94 195 ARG B N 1
ATOM 4294 C CA . ARG B 1 195 ? -11.648 27.141 -2.604 1 78.94 195 ARG B CA 1
ATOM 4295 C C . ARG B 1 195 ? -12.383 28.078 -1.661 1 78.94 195 ARG B C 1
ATOM 4297 O O . ARG B 1 195 ? -13.516 28.484 -1.942 1 78.94 195 ARG B O 1
ATOM 4304 N N . GLY B 1 196 ? -11.773 28.469 -0.591 1 67.25 196 GLY B N 1
ATOM 4305 C CA . GLY B 1 196 ? -12.32 29.422 0.352 1 67.25 196 GLY B CA 1
ATOM 4306 C C . GLY B 1 196 ? -13.664 29.016 0.917 1 67.25 196 GLY B C 1
ATOM 4307 O O . GLY B 1 196 ? -13.812 27.906 1.425 1 67.25 196 GLY B O 1
ATOM 4308 N N . SER B 1 197 ? -14.656 29.875 0.812 1 61.81 197 SER B N 1
ATOM 4309 C CA . SER B 1 197 ? -16 29.75 1.368 1 61.81 197 SER B CA 1
ATOM 4310 C C . SER B 1 197 ? -16.844 28.781 0.541 1 61.81 197 SER B C 1
ATOM 4312 O O . SER B 1 197 ? -18 28.5 0.894 1 61.81 197 SER B O 1
ATOM 4314 N N . PHE B 1 198 ? -16.281 28.109 -0.283 1 64.69 198 PHE B N 1
ATOM 4315 C CA . PHE B 1 198 ? -17.062 27.312 -1.23 1 64.69 198 PHE B CA 1
ATOM 4316 C C . PHE B 1 198 ? -17.031 25.844 -0.852 1 64.69 198 PHE B C 1
ATOM 4318 O O . PHE B 1 198 ? -17.594 25 -1.561 1 64.69 198 PHE B O 1
ATOM 4325 N N . ILE B 1 199 ? -16.547 25.625 0.23 1 75.19 199 ILE B N 1
ATOM 4326 C CA . ILE B 1 199 ? -16.562 24.219 0.622 1 75.19 199 ILE B CA 1
ATOM 4327 C C . ILE B 1 199 ? -17.953 23.859 1.16 1 75.19 199 ILE B C 1
ATOM 4329 O O . ILE B 1 199 ? -18.422 24.453 2.133 1 75.19 199 ILE B O 1
ATOM 4333 N N . ASN B 1 200 ? -18.625 22.938 0.449 1 78.56 200 ASN B N 1
ATOM 4334 C CA . ASN B 1 200 ? -19.938 22.516 0.945 1 78.56 200 ASN B CA 1
ATOM 4335 C C . ASN B 1 200 ? -19.812 21.641 2.188 1 78.56 200 ASN B C 1
ATOM 4337 O O . ASN B 1 200 ? -18.812 20.922 2.348 1 78.56 200 ASN B O 1
ATOM 4341 N N . PRO B 1 201 ? -20.781 21.797 3.041 1 80.88 201 PRO B N 1
ATOM 4342 C CA . PRO B 1 201 ? -20.734 21.094 4.324 1 80.88 201 PRO B CA 1
ATOM 4343 C C . PRO B 1 201 ? -20.562 19.578 4.16 1 80.88 201 PRO B C 1
ATOM 4345 O O . PRO B 1 201 ? -19.859 18.938 4.949 1 80.88 201 PRO B O 1
ATOM 4348 N N . ALA B 1 202 ? -21.109 19.031 3.148 1 79.31 202 ALA B N 1
ATOM 4349 C CA . ALA B 1 202 ? -21 17.594 2.92 1 79.31 202 ALA B CA 1
ATOM 4350 C C . ALA B 1 202 ? -19.562 17.219 2.572 1 79.31 202 ALA B C 1
ATOM 4352 O O . ALA B 1 202 ? -19.047 16.203 3.057 1 79.31 202 ALA B O 1
ATOM 4353 N N . GLN B 1 203 ? -18.969 18.016 1.777 1 82.81 203 GLN B N 1
ATOM 4354 C CA . GLN B 1 203 ? -17.578 17.797 1.396 1 82.81 203 GLN B CA 1
ATOM 4355 C C . GLN B 1 203 ? -16.641 17.969 2.592 1 82.81 203 GLN B C 1
ATOM 4357 O O . GLN B 1 203 ? -15.711 17.188 2.775 1 82.81 203 GLN B O 1
ATOM 4362 N N . ALA B 1 204 ? -16.969 18.969 3.357 1 88.62 204 ALA B N 1
ATOM 4363 C CA . ALA B 1 204 ? -16.172 19.234 4.555 1 88.62 204 ALA B CA 1
ATOM 4364 C C . ALA B 1 204 ? -16.203 18.031 5.504 1 88.62 204 ALA B C 1
ATOM 4366 O O . ALA B 1 204 ? -15.172 17.609 6.016 1 88.62 204 ALA B O 1
ATOM 4367 N N . LEU B 1 205 ? -17.391 17.5 5.648 1 87.75 205 LEU B N 1
ATOM 4368 C CA . LEU B 1 205 ? -17.562 16.359 6.559 1 87.75 205 LEU B CA 1
ATOM 4369 C C . LEU B 1 205 ? -16.891 15.117 6.004 1 87.75 205 LEU B C 1
ATOM 4371 O O . LEU B 1 205 ? -16.344 14.305 6.758 1 87.75 205 LEU B O 1
ATOM 4375 N N . ASP B 1 206 ? -16.922 14.992 4.738 1 87.56 206 ASP B N 1
ATOM 4376 C CA . ASP B 1 206 ? -16.266 13.852 4.109 1 87.56 206 ASP B CA 1
ATOM 4377 C C . ASP B 1 206 ? -14.75 13.93 4.285 1 87.56 206 ASP B C 1
ATOM 4379 O O . ASP B 1 206 ? -14.102 12.93 4.602 1 87.56 206 ASP B O 1
ATOM 4383 N N . ILE B 1 207 ? -14.242 15.078 4.07 1 92 207 ILE B N 1
ATOM 4384 C CA . ILE B 1 207 ? -12.812 15.312 4.258 1 92 207 ILE B CA 1
ATOM 4385 C C . ILE B 1 207 ? -12.422 14.992 5.699 1 92 207 ILE B C 1
ATOM 4387 O O . ILE B 1 207 ? -11.461 14.266 5.945 1 92 207 ILE B O 1
ATOM 4391 N N . PHE B 1 208 ? -13.219 15.516 6.594 1 93.88 208 PHE B N 1
ATOM 4392 C CA . PHE B 1 208 ? -12.953 15.305 8.008 1 93.88 208 PHE B CA 1
ATOM 4393 C C . PHE B 1 208 ? -12.984 13.812 8.352 1 93.88 208 PHE B C 1
ATOM 4395 O O . PHE B 1 208 ? -12.094 13.312 9.047 1 93.88 208 PHE B O 1
ATOM 4402 N N . ARG B 1 209 ? -13.93 13.141 7.855 1 92.94 209 ARG B N 1
ATOM 4403 C CA . ARG B 1 209 ? -14.055 11.703 8.094 1 92.94 209 ARG B CA 1
ATOM 4404 C C . ARG B 1 209 ? -12.797 10.961 7.645 1 92.94 209 ARG B C 1
ATOM 4406 O O . ARG B 1 209 ? -12.305 10.078 8.352 1 92.94 209 ARG B O 1
ATOM 4413 N N . GLN B 1 210 ? -12.375 11.281 6.539 1 93.44 210 GLN B N 1
ATOM 4414 C CA . GLN B 1 210 ? -11.195 10.625 6 1 93.44 210 GLN B CA 1
ATOM 4415 C C . GLN B 1 210 ? -9.961 10.938 6.84 1 93.44 210 GLN B C 1
ATOM 4417 O O . GLN B 1 210 ? -9.109 10.062 7.059 1 93.44 210 GLN B O 1
ATOM 4422 N N . MET B 1 211 ? -9.867 12.172 7.355 1 96.62 211 MET B N 1
ATOM 4423 C CA . MET B 1 211 ? -8.781 12.508 8.266 1 96.62 211 MET B CA 1
ATOM 4424 C C . MET B 1 211 ? -8.844 11.648 9.523 1 96.62 211 MET B C 1
ATOM 4426 O O . MET B 1 211 ? -7.82 11.125 9.977 1 96.62 211 MET B O 1
ATOM 4430 N N . VAL B 1 212 ? -10.023 11.539 10.047 1 95.88 212 VAL B N 1
ATOM 4431 C CA . VAL B 1 212 ? -10.227 10.758 11.266 1 95.88 212 VAL B CA 1
ATOM 4432 C C . VAL B 1 212 ? -9.828 9.305 11.016 1 95.88 212 VAL B C 1
ATOM 4434 O O . VAL B 1 212 ? -9.141 8.695 11.836 1 95.88 212 VAL B O 1
ATOM 4437 N N . ARG B 1 213 ? -10.195 8.797 9.891 1 94.06 213 ARG B N 1
ATOM 4438 C CA . ARG B 1 213 ? -9.867 7.418 9.547 1 94.06 213 ARG B CA 1
ATOM 4439 C C . ARG B 1 213 ? -8.352 7.227 9.461 1 94.06 213 ARG B C 1
ATOM 4441 O O . ARG B 1 213 ? -7.824 6.215 9.93 1 94.06 213 ARG B O 1
ATOM 4448 N N . GLY B 1 214 ? -7.699 8.148 8.836 1 95.88 214 GLY B N 1
ATOM 4449 C CA . GLY B 1 214 ? -6.25 8.078 8.75 1 95.88 214 GLY B CA 1
ATOM 4450 C C . GLY B 1 214 ? -5.574 8.094 10.109 1 95.88 214 GLY B C 1
ATOM 4451 O O . GLY B 1 214 ? -4.715 7.258 10.391 1 95.88 214 GLY B O 1
ATOM 4452 N N . VAL B 1 215 ? -6.031 9.008 10.961 1 96.56 215 VAL B N 1
ATOM 4453 C CA . VAL B 1 215 ? -5.438 9.133 12.289 1 96.56 215 VAL B CA 1
ATOM 4454 C C . VAL B 1 215 ? -5.789 7.91 13.133 1 96.56 215 VAL B C 1
ATOM 4456 O O . VAL B 1 215 ? -4.965 7.43 13.914 1 96.56 215 VAL B O 1
ATOM 4459 N N . GLN B 1 216 ? -6.969 7.465 12.953 1 95 216 GLN B N 1
ATOM 4460 C CA . GLN B 1 216 ? -7.367 6.254 13.664 1 95 216 GLN B CA 1
ATOM 4461 C C . GLN B 1 216 ? -6.465 5.078 13.297 1 95 216 GLN B C 1
ATOM 4463 O O . GLN B 1 216 ? -6.082 4.285 14.164 1 95 216 GLN B O 1
ATOM 4468 N N . HIS B 1 217 ? -6.184 4.941 12.055 1 93.62 217 HIS B N 1
ATOM 4469 C CA . HIS B 1 217 ? -5.289 3.881 11.609 1 93.62 217 HIS B CA 1
ATOM 4470 C C . HIS B 1 217 ? -3.926 3.99 12.289 1 93.62 217 HIS B C 1
ATOM 4472 O O . HIS B 1 217 ? -3.357 2.982 12.711 1 93.62 217 HIS B O 1
ATOM 4478 N N . LEU B 1 218 ? -3.443 5.16 12.414 1 94.44 218 LEU B N 1
ATOM 4479 C CA . LEU B 1 218 ? -2.188 5.375 13.117 1 94.44 218 LEU B CA 1
ATOM 4480 C C . LEU B 1 218 ? -2.297 4.918 14.57 1 94.44 218 LEU B C 1
ATOM 4482 O O . LEU B 1 218 ? -1.451 4.16 15.055 1 94.44 218 LEU B O 1
ATOM 4486 N N . HIS B 1 219 ? -3.336 5.332 15.219 1 93.62 219 HIS B N 1
ATOM 4487 C CA . HIS B 1 219 ? -3.527 5.012 16.625 1 93.62 219 HIS B CA 1
ATOM 4488 C C . HIS B 1 219 ? -3.648 3.506 16.844 1 93.62 219 HIS B C 1
ATOM 4490 O O . HIS B 1 219 ? -3.062 2.957 17.781 1 93.62 219 HIS B O 1
ATOM 4496 N N . THR B 1 220 ? -4.383 2.863 15.977 1 92.88 220 THR B N 1
ATOM 4497 C CA . THR B 1 220 ? -4.578 1.421 16.062 1 92.88 220 THR B CA 1
ATOM 4498 C C . THR B 1 220 ? -3.252 0.683 15.922 1 92.88 220 THR B C 1
ATOM 4500 O O . THR B 1 220 ? -3.098 -0.432 16.422 1 92.88 220 THR B O 1
ATOM 4503 N N . ASN B 1 221 ? -2.354 1.356 15.297 1 90.94 221 ASN B N 1
ATOM 4504 C CA . ASN B 1 221 ? -1.035 0.758 15.117 1 90.94 221 ASN B CA 1
ATOM 4505 C C . ASN B 1 221 ? -0.018 1.343 16.094 1 90.94 221 ASN B C 1
ATOM 4507 O O . ASN B 1 221 ? 1.189 1.257 15.867 1 90.94 221 ASN B O 1
ATOM 4511 N N . GLY B 1 222 ? -0.498 2.064 17.078 1 90.81 222 GLY B N 1
ATOM 4512 C CA . GLY B 1 222 ? 0.319 2.514 18.203 1 90.81 222 GLY B CA 1
ATOM 4513 C C . GLY B 1 222 ? 1.11 3.771 17.891 1 90.81 222 GLY B C 1
ATOM 4514 O O . GLY B 1 222 ? 2.152 4.02 18.5 1 90.81 222 GLY B O 1
ATOM 4515 N N . VAL B 1 223 ? 0.706 4.531 16.984 1 92.81 223 VAL B N 1
ATOM 4516 C CA . VAL B 1 223 ? 1.444 5.719 16.562 1 92.81 223 VAL B CA 1
ATOM 4517 C C . VAL B 1 223 ? 0.61 6.969 16.844 1 92.81 223 VAL B C 1
ATOM 4519 O O . VAL B 1 223 ? -0.551 7.051 16.438 1 92.81 223 VAL B O 1
ATOM 4522 N N . VAL B 1 224 ? 1.203 7.879 17.562 1 92.62 224 VAL B N 1
ATOM 4523 C CA . VAL B 1 224 ? 0.639 9.219 17.719 1 92.62 224 VAL B CA 1
ATOM 4524 C C . VAL B 1 224 ? 1.253 10.164 16.703 1 92.62 224 VAL B C 1
ATOM 4526 O O . VAL B 1 224 ? 2.477 10.227 16.547 1 92.62 224 VAL B O 1
ATOM 4529 N N . HIS B 1 225 ? 0.478 10.875 15.984 1 92.69 225 HIS B N 1
ATOM 4530 C CA . HIS B 1 225 ? 0.983 11.711 14.906 1 92.69 225 HIS B CA 1
ATOM 4531 C C . HIS B 1 225 ? 1.684 12.953 15.445 1 92.69 225 HIS B C 1
ATOM 4533 O O . HIS B 1 225 ? 2.791 13.281 15.016 1 92.69 225 HIS B O 1
ATOM 4539 N N . ASN B 1 226 ? 0.968 13.75 16.344 1 91.62 226 ASN B N 1
ATOM 4540 C CA . ASN B 1 226 ? 1.486 14.883 17.094 1 91.62 226 ASN B CA 1
ATOM 4541 C C . ASN B 1 226 ? 1.521 16.156 16.25 1 91.62 226 ASN B C 1
ATOM 4543 O O . ASN B 1 226 ? 1.86 17.234 16.75 1 91.62 226 ASN B O 1
ATOM 4547 N N . ASP B 1 227 ? 1.106 16.109 15 1 91.19 227 ASP B N 1
ATOM 4548 C CA . ASP B 1 227 ? 1.122 17.312 14.18 1 91.19 227 ASP B CA 1
ATOM 4549 C C . ASP B 1 227 ? 0.03 17.266 13.109 1 91.19 227 ASP B C 1
ATOM 4551 O O . ASP B 1 227 ? 0.29 17.547 11.938 1 91.19 227 ASP B O 1
ATOM 4555 N N . VAL B 1 228 ? -1.073 16.859 13.492 1 95.12 228 VAL B N 1
ATOM 4556 C CA . VAL B 1 228 ? -2.213 16.812 12.578 1 95.12 228 VAL B CA 1
ATOM 4557 C C . VAL B 1 228 ? -2.658 18.219 12.234 1 95.12 228 VAL B C 1
ATOM 4559 O O . VAL B 1 228 ? -2.973 19.016 13.125 1 95.12 228 VAL B O 1
ATOM 4562 N N . LYS B 1 229 ? -2.643 18.562 10.977 1 94.44 229 LYS B N 1
ATOM 4563 C CA . LYS B 1 229 ? -3.061 19.859 10.445 1 94.44 229 LYS B CA 1
ATOM 4564 C C . LYS B 1 229 ? -3.266 19.797 8.938 1 94.44 229 LYS B C 1
ATOM 4566 O O . LYS B 1 229 ? -2.795 18.859 8.281 1 94.44 229 LYS B O 1
ATOM 4571 N N . PRO B 1 230 ? -3.934 20.734 8.383 1 94.12 230 PRO B N 1
ATOM 4572 C CA . PRO B 1 230 ? -4.207 20.719 6.945 1 94.12 230 PRO B CA 1
ATOM 4573 C C . PRO B 1 230 ? -2.936 20.734 6.102 1 94.12 230 PRO B C 1
ATOM 4575 O O . PRO B 1 230 ? -2.918 20.203 4.992 1 94.12 230 PRO B O 1
ATOM 4578 N N . ASP B 1 231 ? -1.8 21.281 6.66 1 91.25 231 ASP B N 1
ATOM 4579 C CA . ASP B 1 231 ? -0.532 21.344 5.941 1 91.25 231 ASP B CA 1
ATOM 4580 C C . ASP B 1 231 ? 0.087 19.953 5.809 1 91.25 231 ASP B C 1
ATOM 4582 O O . ASP B 1 231 ? 0.897 19.703 4.91 1 91.25 231 ASP B O 1
ATOM 4586 N N . ASN B 1 232 ? -0.327 19.062 6.719 1 92.31 232 ASN B N 1
ATOM 4587 C CA . ASN B 1 232 ? 0.223 17.703 6.734 1 92.31 232 ASN B CA 1
ATOM 4588 C C . ASN B 1 232 ? -0.792 16.688 6.234 1 92.31 232 ASN B C 1
ATOM 4590 O O . ASN B 1 232 ? -0.675 15.492 6.527 1 92.31 232 ASN B O 1
ATOM 4594 N N . ALA B 1 233 ? -1.822 17.219 5.578 1 96.12 233 ALA B N 1
ATOM 4595 C CA . ALA B 1 233 ? -2.801 16.391 4.875 1 96.12 233 ALA B CA 1
ATOM 4596 C C . ALA B 1 233 ? -2.877 16.766 3.398 1 96.12 233 ALA B C 1
ATOM 4598 O O . ALA B 1 233 ? -2.672 17.922 3.035 1 96.12 233 ALA B O 1
ATOM 4599 N N . PHE B 1 234 ? -3.197 15.789 2.633 1 95.75 234 PHE B N 1
ATOM 4600 C CA . PHE B 1 234 ? -3.242 15.977 1.188 1 95.75 234 PHE B CA 1
ATOM 4601 C C . PHE B 1 234 ? -4.582 15.516 0.625 1 95.75 234 PHE B C 1
ATOM 4603 O O . PHE B 1 234 ? -5.273 14.703 1.239 1 95.75 234 PHE B O 1
ATOM 4610 N N . ILE B 1 235 ? -4.91 16.062 -0.519 1 92.19 235 ILE B N 1
ATOM 4611 C CA . ILE B 1 235 ? -6.156 15.695 -1.173 1 92.19 235 ILE B CA 1
ATOM 4612 C C . ILE B 1 235 ? -5.934 15.57 -2.678 1 92.19 235 ILE B C 1
ATOM 4614 O O . ILE B 1 235 ? -5.277 16.422 -3.287 1 92.19 235 ILE B O 1
ATOM 4618 N N . ASP B 1 236 ? -6.383 14.5 -3.24 1 86.38 236 ASP B N 1
ATOM 4619 C CA . ASP B 1 236 ? -6.195 14.328 -4.676 1 86.38 236 ASP B CA 1
ATOM 4620 C C . ASP B 1 236 ? -7.449 14.727 -5.445 1 86.38 236 ASP B C 1
ATOM 4622 O O . ASP B 1 236 ? -8.414 15.219 -4.859 1 86.38 236 ASP B O 1
ATOM 4626 N N . THR B 1 237 ? -7.441 14.57 -6.746 1 80.56 237 THR B N 1
ATOM 4627 C CA . THR B 1 237 ? -8.492 15.047 -7.637 1 80.56 237 THR B CA 1
ATOM 4628 C C . THR B 1 237 ? -9.773 14.227 -7.445 1 80.56 237 THR B C 1
ATOM 4630 O O . THR B 1 237 ? -10.867 14.688 -7.781 1 80.56 237 THR B O 1
ATOM 4633 N N . SER B 1 238 ? -9.594 13.078 -6.875 1 77.06 238 SER B N 1
ATOM 4634 C CA . SER B 1 238 ? -10.758 12.227 -6.645 1 77.06 238 SER B CA 1
ATOM 4635 C C . SER B 1 238 ? -11.383 12.508 -5.281 1 77.06 238 SER B C 1
ATOM 4637 O O . SER B 1 238 ? -12.414 11.922 -4.934 1 77.06 238 SER B O 1
ATOM 4639 N N . GLY B 1 239 ? -10.766 13.391 -4.465 1 85.81 239 GLY B N 1
ATOM 4640 C CA . GLY B 1 239 ? -11.305 13.758 -3.164 1 85.81 239 GLY B CA 1
ATOM 4641 C C . GLY B 1 239 ? -10.797 12.883 -2.035 1 85.81 239 GLY B C 1
ATOM 4642 O O . GLY B 1 239 ? -11.289 12.961 -0.909 1 85.81 239 GLY B O 1
ATOM 4643 N N . VAL B 1 240 ? -9.875 12.039 -2.35 1 90.44 240 VAL B N 1
ATOM 4644 C CA . VAL B 1 240 ? -9.305 11.18 -1.314 1 90.44 240 VAL B CA 1
ATOM 4645 C C . VAL B 1 240 ? -8.289 11.969 -0.49 1 90.44 240 VAL B C 1
ATOM 4647 O O . VAL B 1 240 ? -7.414 12.641 -1.045 1 90.44 240 VAL B O 1
ATOM 4650 N N . VAL B 1 241 ? -8.453 11.914 0.823 1 95.38 241 VAL B N 1
ATOM 4651 C CA . VAL B 1 241 ? -7.586 12.648 1.739 1 95.38 241 VAL B CA 1
ATOM 4652 C C . VAL B 1 241 ? -6.547 11.703 2.336 1 95.38 241 VAL B C 1
ATOM 4654 O O . VAL B 1 241 ? -6.867 10.57 2.707 1 95.38 241 VAL B O 1
ATOM 4657 N N . LYS B 1 242 ? -5.344 12.156 2.387 1 96.56 242 LYS B N 1
ATOM 4658 C CA . LYS B 1 242 ? -4.27 11.344 2.951 1 96.56 242 LYS B CA 1
ATOM 4659 C C . LYS B 1 242 ? -3.455 12.133 3.969 1 96.56 242 LYS B C 1
ATOM 4661 O O . LYS B 1 242 ? -3.035 13.258 3.693 1 96.56 242 LYS B O 1
ATOM 4666 N N . ILE B 1 243 ? -3.285 11.539 5.105 1 96.31 243 ILE B N 1
ATOM 4667 C CA . ILE B 1 243 ? -2.439 12.133 6.137 1 96.31 243 ILE B CA 1
ATOM 4668 C C . ILE B 1 243 ? -0.973 11.844 5.832 1 96.31 243 ILE B C 1
ATOM 4670 O O . ILE B 1 243 ? -0.621 10.727 5.449 1 96.31 243 ILE B O 1
ATOM 4674 N N . GLY B 1 244 ? -0.205 12.797 5.914 1 91.81 244 GLY B N 1
ATOM 4675 C CA . GLY B 1 244 ? 1.223 12.633 5.691 1 91.81 244 GLY B CA 1
ATOM 4676 C C . GLY B 1 244 ? 2.074 13.406 6.68 1 91.81 244 GLY B C 1
ATOM 4677 O O . GLY B 1 244 ? 1.57 13.898 7.691 1 91.81 244 GLY B O 1
ATOM 4678 N N . ASP B 1 245 ? 3.406 13.414 6.41 1 85.44 245 ASP B N 1
ATOM 4679 C CA . ASP B 1 245 ? 4.465 14 7.23 1 85.44 245 ASP B CA 1
ATOM 4680 C C . ASP B 1 245 ? 4.457 13.406 8.641 1 85.44 245 ASP B C 1
ATOM 4682 O O . ASP B 1 245 ? 3.707 13.852 9.508 1 85.44 245 ASP B O 1
ATOM 4686 N N . PHE B 1 246 ? 5.281 12.562 8.938 1 86.5 246 PHE B N 1
ATOM 4687 C CA . PHE B 1 246 ? 5.344 11.836 10.203 1 86.5 246 PHE B CA 1
ATOM 4688 C C . PHE B 1 246 ? 6.555 12.273 11.023 1 86.5 246 PHE B C 1
ATOM 4690 O O . PHE B 1 246 ? 7.051 11.516 11.859 1 86.5 246 PHE B O 1
ATOM 4697 N N . GLY B 1 247 ? 7 13.375 10.75 1 81.75 247 GLY B N 1
ATOM 4698 C CA . GLY B 1 247 ? 8.219 13.875 11.375 1 81.75 247 GLY B CA 1
ATOM 4699 C C . GLY B 1 247 ? 8.133 13.93 12.891 1 81.75 247 GLY B C 1
ATOM 4700 O O . GLY B 1 247 ? 9.141 13.75 13.578 1 81.75 247 GLY B O 1
ATOM 4701 N N . ASP B 1 248 ? 6.973 14.164 13.383 1 80.62 248 ASP B N 1
ATOM 4702 C CA . ASP B 1 248 ? 6.828 14.328 14.828 1 80.62 248 ASP B CA 1
ATOM 4703 C C . ASP B 1 248 ? 6.125 13.125 15.445 1 80.62 248 ASP B C 1
ATOM 4705 O O . ASP B 1 248 ? 5.699 13.18 16.609 1 80.62 248 ASP B O 1
ATOM 4709 N N . CYS B 1 249 ? 6.047 12.086 14.57 1 83.25 249 CYS B N 1
ATOM 4710 C CA . CYS B 1 249 ? 5.348 10.914 15.094 1 83.25 249 CYS B CA 1
ATOM 4711 C C . CYS B 1 249 ? 6.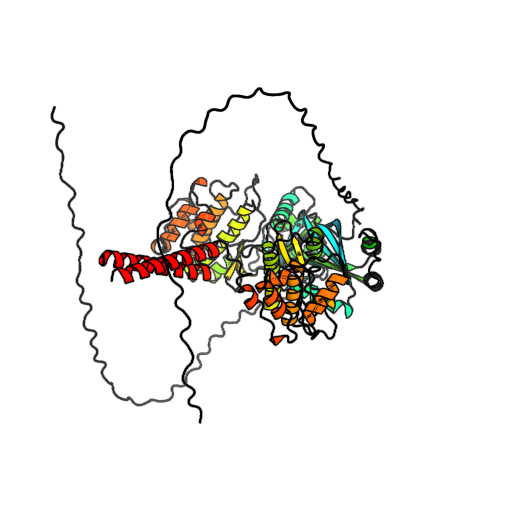148 10.25 16.203 1 83.25 249 CYS B C 1
ATOM 4713 O O . CYS B 1 249 ? 7.379 10.211 16.156 1 83.25 249 CYS B O 1
ATOM 4715 N N . GLY B 1 250 ? 5.512 9.656 17.078 1 74.56 250 GLY B N 1
ATOM 4716 C CA . GLY B 1 250 ? 6.156 8.891 18.125 1 74.56 250 GLY B CA 1
ATOM 4717 C C . GLY B 1 250 ? 5.742 9.32 19.516 1 74.56 250 GLY B C 1
ATOM 4718 O O . GLY B 1 250 ? 4.934 10.234 19.672 1 74.56 250 GLY B O 1
ATOM 4719 N N . ALA B 1 251 ? 6.094 8.477 20.469 1 59.75 251 ALA B N 1
ATOM 4720 C CA . ALA B 1 251 ? 5.715 8.656 21.875 1 59.75 251 ALA B CA 1
ATOM 4721 C C . ALA B 1 251 ? 6.328 9.938 22.438 1 59.75 251 ALA B C 1
ATOM 4723 O O . ALA B 1 251 ? 7.02 10.672 21.734 1 59.75 251 ALA B O 1
ATOM 4724 N N . SER B 1 252 ? 6.602 9.992 23.812 1 54.59 252 SER B N 1
ATOM 4725 C CA . SER B 1 252 ? 6.824 10.984 24.859 1 54.59 252 SER B CA 1
ATOM 4726 C C . SER B 1 252 ? 8.148 11.703 24.672 1 54.59 252 SER B C 1
ATOM 4728 O O . SER B 1 252 ? 9.219 11.102 24.812 1 54.59 252 SER B O 1
ATOM 4730 N N . SER B 1 253 ? 8.281 12.297 23.438 1 52.53 253 SER B N 1
ATOM 4731 C CA . SER B 1 253 ? 9.578 12.953 23.578 1 52.53 253 SER B CA 1
ATOM 4732 C C . SER B 1 253 ? 9.445 14.273 24.344 1 52.53 253 SER B C 1
ATOM 4734 O O . SER B 1 253 ? 8.367 14.867 24.375 1 52.53 253 SER B O 1
ATOM 4736 N N . SER B 1 254 ? 10.438 14.562 25.156 1 51.97 254 SER B N 1
ATOM 4737 C CA . SER B 1 254 ? 10.672 15.758 25.953 1 51.97 254 SER B CA 1
ATOM 4738 C C . SER B 1 254 ? 10.586 17.016 25.094 1 51.97 254 SER B C 1
ATOM 4740 O O . SER B 1 254 ? 10.547 18.125 25.625 1 51.97 254 SER B O 1
ATOM 4742 N N . HIS B 1 255 ? 10.5 16.828 23.828 1 57.62 255 HIS B N 1
ATOM 4743 C CA . HIS B 1 255 ? 10.531 18.031 22.984 1 57.62 255 HIS B CA 1
ATOM 4744 C C . HIS B 1 255 ? 9.133 18.391 22.5 1 57.62 255 HIS B C 1
ATOM 4746 O O . HIS B 1 255 ? 8.25 17.531 22.422 1 57.62 255 HIS B O 1
ATOM 4752 N N . VAL B 1 256 ? 9.062 19.703 22.484 1 55.91 256 VAL B N 1
ATOM 4753 C CA . VAL B 1 256 ? 7.816 20.266 21.969 1 55.91 256 VAL B CA 1
ATOM 4754 C C . VAL B 1 256 ? 7.531 19.719 20.578 1 55.91 256 VAL B C 1
ATOM 4756 O O . VAL B 1 256 ? 8.344 19.875 19.656 1 55.91 256 VAL B O 1
ATOM 4759 N N . LEU B 1 257 ? 6.586 18.844 20.406 1 64.56 257 LEU B N 1
ATOM 4760 C CA . LEU B 1 257 ? 6.188 18.219 19.156 1 64.56 257 LEU B CA 1
ATOM 4761 C C . LEU B 1 257 ? 5.059 19 18.5 1 64.56 257 LEU B C 1
ATOM 4763 O O . LEU B 1 257 ? 4.262 19.641 19.172 1 64.56 257 LEU B O 1
ATOM 4767 N N . GLY B 1 258 ? 5.168 19.078 17.203 1 69 258 GLY B N 1
ATOM 4768 C CA . GLY B 1 258 ? 4.031 19.578 16.438 1 69 258 GLY B CA 1
ATOM 4769 C C . GLY B 1 258 ? 4.055 21.078 16.234 1 69 258 GLY B C 1
ATOM 4770 O O . GLY B 1 258 ? 5.07 21.734 16.469 1 69 258 GLY B O 1
ATOM 4771 N N . THR B 1 259 ? 3.066 21.578 15.68 1 77.94 259 THR B N 1
ATOM 4772 C CA . THR B 1 259 ? 2.824 23.016 15.469 1 77.94 259 THR B CA 1
ATOM 4773 C C . THR B 1 259 ? 2.035 23.594 16.625 1 77.94 259 THR B C 1
ATOM 4775 O O . THR B 1 259 ? 0.913 23.172 16.906 1 77.94 259 THR B O 1
ATOM 4778 N N . ALA B 1 260 ? 2.557 24.594 17.203 1 77.38 260 ALA B N 1
ATOM 4779 C CA . ALA B 1 260 ? 2.027 25.156 18.438 1 77.38 260 ALA B CA 1
ATOM 4780 C C . ALA B 1 260 ? 0.557 25.547 18.281 1 77.38 260 ALA B C 1
ATOM 4782 O O . ALA B 1 260 ? -0.255 25.281 19.172 1 77.38 260 ALA B O 1
ATOM 4783 N N . SER B 1 261 ? 0.222 26.094 17.188 1 86.25 261 SER B N 1
ATOM 4784 C CA . SER B 1 261 ? -1.14 26.594 17 1 86.25 261 SER B CA 1
ATOM 4785 C C . SER B 1 261 ? -2.143 25.438 16.969 1 86.25 261 SER B C 1
ATOM 4787 O O . SER B 1 261 ? -3.316 25.625 17.297 1 86.25 261 SER B O 1
ATOM 4789 N N . TYR B 1 262 ? -1.693 24.25 16.656 1 90.38 262 TYR B N 1
ATOM 4790 C CA . TYR B 1 262 ? -2.602 23.109 16.547 1 90.38 262 TYR B CA 1
ATOM 4791 C C . TYR B 1 262 ? -2.455 22.188 17.75 1 90.38 262 TYR B C 1
ATOM 4793 O O . TYR B 1 262 ? -3.145 21.172 17.844 1 90.38 262 TYR B O 1
ATOM 4801 N N . SER B 1 263 ? -1.55 22.531 18.625 1 88.81 263 SER B N 1
ATOM 4802 C CA . SER B 1 263 ? -1.253 21.656 19.75 1 88.81 263 SER B CA 1
ATOM 4803 C C . SER B 1 263 ? -2.287 21.812 20.859 1 88.81 263 SER B C 1
ATOM 4805 O O . SER B 1 263 ? -2.791 22.922 21.094 1 88.81 263 SER B O 1
ATOM 4807 N N . PRO B 1 264 ? -2.537 20.734 21.547 1 89.88 264 PRO B N 1
ATOM 4808 C CA . PRO B 1 264 ? -3.432 20.828 22.703 1 89.88 264 PRO B CA 1
ATOM 4809 C C . PRO B 1 264 ? -2.807 21.578 23.891 1 89.88 264 PRO B C 1
ATOM 4811 O O . PRO B 1 264 ? -1.59 21.781 23.922 1 89.88 264 PRO B O 1
ATOM 4814 N N . PRO B 1 265 ? -3.627 21.953 24.828 1 87.69 265 PRO B N 1
ATOM 4815 C CA . PRO B 1 265 ? -3.123 22.719 25.969 1 87.69 265 PRO B CA 1
ATOM 4816 C C . PRO B 1 265 ? -2.137 21.938 26.828 1 87.69 265 PRO B C 1
ATOM 4818 O O . PRO B 1 265 ? -1.252 22.531 27.453 1 87.69 265 PRO B O 1
ATOM 4821 N N . GLU B 1 266 ? -2.277 20.562 26.906 1 85.31 266 GLU B N 1
ATOM 4822 C CA . GLU B 1 266 ? -1.384 19.781 27.75 1 85.31 266 GLU B CA 1
ATOM 4823 C C . GLU B 1 266 ? -0.02 19.594 27.094 1 85.31 266 GLU B C 1
ATOM 4825 O O . GLU B 1 266 ? 0.949 19.219 27.75 1 85.31 266 GLU B O 1
ATOM 4830 N N . ASN B 1 267 ? 0.129 19.875 25.828 1 78.12 267 ASN B N 1
ATOM 4831 C CA . ASN B 1 267 ? 1.366 19.891 25.062 1 78.12 267 ASN B CA 1
ATOM 4832 C C . ASN B 1 267 ? 2.133 18.578 25.219 1 78.12 267 ASN B C 1
ATOM 4834 O O . ASN B 1 267 ? 3.355 18.578 25.359 1 78.12 267 ASN B O 1
ATOM 4838 N N . ASN B 1 268 ? 1.475 17.547 25.422 1 78.62 268 ASN B N 1
ATOM 4839 C CA . ASN B 1 268 ? 2.072 16.219 25.469 1 78.62 268 ASN B CA 1
ATOM 4840 C C . ASN B 1 268 ? 1.555 15.344 24.328 1 78.62 268 ASN B C 1
ATOM 4842 O O . ASN B 1 268 ? 0.392 15.445 23.938 1 78.62 268 ASN B O 1
ATOM 4846 N N . ALA B 1 269 ? 2.514 14.57 23.906 1 82 269 ALA B N 1
ATOM 4847 C CA . ALA B 1 269 ? 2.129 13.625 22.859 1 82 269 ALA B CA 1
ATOM 4848 C C . ALA B 1 269 ? 1.095 12.633 23.375 1 82 269 ALA B C 1
ATOM 4850 O O . ALA B 1 269 ? 1.31 11.977 24.406 1 82 269 ALA B O 1
ATOM 4851 N N . SER B 1 270 ? -0.064 12.664 22.828 1 87.88 270 SER B N 1
ATOM 4852 C CA . SER B 1 270 ? -1.113 11.719 23.188 1 87.88 270 SER B CA 1
ATOM 4853 C C . SER B 1 270 ? -2.107 11.531 22.047 1 87.88 270 SER B C 1
ATOM 4855 O O . SER B 1 270 ? -2.205 12.383 21.172 1 87.88 270 SER B O 1
ATOM 4857 N N . MET B 1 271 ? -2.732 10.461 22.078 1 92.31 271 MET B N 1
ATOM 4858 C CA . MET B 1 271 ? -3.787 10.211 21.109 1 92.31 271 MET B CA 1
ATOM 4859 C C . MET B 1 271 ? -4.883 11.266 21.203 1 92.31 271 MET B C 1
ATOM 4861 O O . MET B 1 271 ? -5.438 11.695 20.188 1 92.31 271 MET B O 1
ATOM 4865 N N . GLN B 1 272 ? -5.109 11.664 22.438 1 93.81 272 GLN B N 1
ATOM 4866 C CA . GLN B 1 272 ? -6.113 12.703 22.672 1 93.81 272 GLN B CA 1
ATOM 4867 C C . GLN B 1 272 ? -5.668 14.039 22.078 1 93.81 272 GLN B C 1
ATOM 4869 O O . GLN B 1 272 ? -6.5 14.875 21.719 1 93.81 272 GLN B O 1
ATOM 4874 N N . GLY B 1 273 ? -4.391 14.242 22.094 1 93.19 273 GLY B N 1
ATOM 4875 C CA . GLY B 1 273 ? -3.875 15.445 21.453 1 93.19 273 GLY B CA 1
ATOM 4876 C C . GLY B 1 273 ? -4.172 15.516 19.969 1 93.19 273 GLY B C 1
ATOM 4877 O O . GLY B 1 273 ? -4.488 16.578 19.453 1 93.19 273 GLY B O 1
ATOM 4878 N N . ASP B 1 274 ? -4.027 14.359 19.328 1 95.44 274 ASP B N 1
ATOM 4879 C CA . ASP B 1 274 ? -4.383 14.289 17.906 1 95.44 274 ASP B CA 1
ATOM 4880 C C . ASP B 1 274 ? -5.859 14.625 17.688 1 95.44 274 ASP B C 1
ATOM 4882 O O . ASP B 1 274 ? -6.223 15.234 16.688 1 95.44 274 ASP B O 1
ATOM 4886 N N . VAL B 1 275 ? -6.676 14.211 18.656 1 96.69 275 VAL B N 1
ATOM 4887 C CA . VAL B 1 275 ? -8.102 14.5 18.578 1 96.69 275 VAL B CA 1
ATOM 4888 C C . VAL B 1 275 ? -8.336 16 18.656 1 96.69 275 VAL B C 1
ATOM 4890 O O . VAL B 1 275 ? -9.148 16.547 17.906 1 96.69 275 VAL B O 1
ATOM 4893 N N . PHE B 1 276 ? -7.648 16.641 19.578 1 95.94 276 PHE B N 1
ATOM 4894 C CA . PHE B 1 276 ? -7.723 18.094 19.703 1 95.94 276 PHE B CA 1
ATOM 4895 C C . PHE B 1 276 ? -7.391 18.766 18.375 1 95.94 276 PHE B C 1
ATOM 4897 O O . PHE B 1 276 ? -8.148 19.609 17.891 1 95.94 276 PHE B O 1
ATOM 4904 N N . SER B 1 277 ? -6.246 18.344 17.75 1 95.75 277 SER B N 1
ATOM 4905 C CA . SER B 1 277 ? -5.809 18.922 16.484 1 95.75 277 SER B CA 1
ATOM 4906 C C . SER B 1 277 ? -6.84 18.688 15.391 1 95.75 277 SER B C 1
ATOM 4908 O O . SER B 1 277 ? -7.082 19.562 14.555 1 95.75 277 SER B O 1
ATOM 4910 N N . LEU B 1 278 ? -7.414 17.5 15.406 1 97 278 LEU B N 1
ATOM 4911 C CA . LEU B 1 278 ? -8.469 17.188 14.445 1 97 278 LEU B CA 1
ATOM 4912 C C . LEU B 1 278 ? -9.664 18.125 14.633 1 97 278 LEU B C 1
ATOM 4914 O O . LEU B 1 278 ? -10.297 18.531 13.648 1 97 278 LEU B O 1
ATOM 4918 N N . GLY B 1 279 ? -10.016 18.391 15.859 1 95.62 279 GLY B N 1
ATOM 4919 C CA . GLY B 1 279 ? -11.094 19.328 16.125 1 95.62 279 GLY B CA 1
ATOM 4920 C C . GLY B 1 279 ? -10.859 20.703 15.516 1 95.62 279 GLY B C 1
ATOM 4921 O O . GLY B 1 279 ? -11.781 21.312 14.969 1 95.62 279 GLY B O 1
ATOM 4922 N N . LEU B 1 280 ? -9.664 21.156 15.625 1 94.88 280 LEU B N 1
ATOM 4923 C CA . LEU B 1 280 ? -9.312 22.438 15.016 1 94.88 280 LEU B CA 1
ATOM 4924 C C . LEU B 1 280 ? -9.438 22.359 13.492 1 94.88 280 LEU B C 1
ATOM 4926 O O . LEU B 1 280 ? -9.898 23.312 12.859 1 94.88 280 LEU B O 1
ATOM 4930 N N . CYS B 1 281 ? -9.016 21.25 12.93 1 95.56 281 CYS B N 1
ATOM 4931 C CA . CYS B 1 281 ? -9.156 21.062 11.492 1 95.56 281 CYS B CA 1
ATOM 4932 C C . CYS B 1 281 ? -10.625 21.125 11.078 1 95.56 281 CYS B C 1
ATOM 4934 O O . CYS B 1 281 ? -10.969 21.719 10.062 1 95.56 281 CYS B O 1
ATOM 4936 N N . LEU B 1 282 ? -11.484 20.422 11.859 1 93.94 282 LEU B N 1
ATOM 4937 C CA . LEU B 1 282 ? -12.914 20.453 11.578 1 93.94 282 LEU B CA 1
ATOM 4938 C C . LEU B 1 282 ? -13.453 21.875 11.594 1 93.94 282 LEU B C 1
ATOM 4940 O O . LEU B 1 282 ? -14.195 22.266 10.688 1 93.94 282 LEU B O 1
ATOM 4944 N N . MET B 1 283 ? -13.109 22.625 12.578 1 92.56 283 MET B N 1
ATOM 4945 C CA . MET B 1 283 ? -13.523 24.016 12.672 1 92.56 283 MET B CA 1
ATOM 4946 C C . MET B 1 283 ? -13.086 24.797 11.438 1 92.56 283 MET B C 1
ATOM 4948 O O . MET B 1 283 ? -13.875 25.562 10.867 1 92.56 283 MET B O 1
ATOM 4952 N N . GLU B 1 284 ? -11.906 24.562 10.945 1 92.56 284 GLU B N 1
ATOM 4953 C CA . GLU B 1 284 ? -11.383 25.281 9.789 1 92.56 284 GLU B CA 1
ATOM 4954 C C . GLU B 1 284 ? -12.148 24.922 8.516 1 92.56 284 GLU B C 1
ATOM 4956 O O . GLU B 1 284 ? -12.305 25.75 7.625 1 92.56 284 GLU B O 1
ATOM 4961 N N . LEU B 1 285 ? -12.508 23.703 8.398 1 91.56 285 LEU B N 1
ATOM 4962 C CA . LEU B 1 285 ? -13.227 23.234 7.219 1 91.56 285 LEU B CA 1
ATOM 4963 C C . LEU B 1 285 ? -14.57 23.953 7.082 1 91.56 285 LEU B C 1
ATOM 4965 O O . LEU B 1 285 ? -15.117 24.062 5.98 1 91.56 285 LEU B O 1
ATOM 4969 N N . PHE B 1 286 ? -15.078 24.406 8.172 1 88.94 286 PHE B N 1
ATOM 4970 C CA . PHE B 1 286 ? -16.359 25.109 8.148 1 88.94 286 PHE B CA 1
ATOM 4971 C C . PHE B 1 286 ? -16.156 26.625 8.203 1 88.94 286 PHE B C 1
ATOM 4973 O O . PHE B 1 286 ? -17.125 27.375 8.172 1 88.94 286 PHE B O 1
ATOM 4980 N N . SER B 1 287 ? -14.883 26.953 8.297 1 87.12 287 SER B N 1
ATOM 4981 C CA . SER B 1 287 ? -14.578 28.375 8.414 1 87.12 287 SER B CA 1
ATOM 4982 C C . SER B 1 287 ? -13.789 28.875 7.203 1 87.12 287 SER B C 1
ATOM 4984 O O . SER B 1 287 ? -13.164 28.078 6.496 1 87.12 287 SER B O 1
ATOM 4986 N N . SER B 1 288 ? -13.93 30.031 6.836 1 78.88 288 SER B N 1
ATOM 4987 C CA . SER B 1 288 ? -13.102 30.688 5.828 1 78.88 288 SER B CA 1
ATOM 4988 C C . SER B 1 288 ? -12.336 31.859 6.422 1 78.88 288 SER B C 1
ATOM 4990 O O . SER B 1 288 ? -12.922 32.719 7.059 1 78.88 288 SER B O 1
ATOM 4992 N N . PHE B 1 289 ? -11.039 31.703 6.379 1 80.75 289 PHE B N 1
ATOM 4993 C CA . PHE B 1 289 ? -10.219 32.781 6.918 1 80.75 289 PHE B CA 1
ATOM 4994 C C . PHE B 1 289 ? -9.508 33.531 5.797 1 80.75 289 PHE B C 1
ATOM 4996 O O . PHE B 1 289 ? -8.953 32.906 4.887 1 80.75 289 PHE B O 1
ATOM 5003 N N . SER B 1 290 ? -9.562 34.75 5.824 1 74.19 290 SER B N 1
ATOM 5004 C CA . SER B 1 290 ? -8.906 35.562 4.824 1 74.19 290 SER B CA 1
ATOM 5005 C C . SER B 1 290 ? -7.465 35.875 5.219 1 74.19 290 SER B C 1
ATOM 5007 O O . SER B 1 290 ? -6.625 36.156 4.363 1 74.19 290 SER B O 1
ATOM 5009 N N . THR B 1 291 ? -7.246 35.844 6.594 1 77.75 291 THR B N 1
ATOM 5010 C CA . THR B 1 291 ? -5.914 36.188 7.082 1 77.75 291 THR B CA 1
ATOM 5011 C C . THR B 1 291 ? -5.457 35.188 8.141 1 77.75 291 THR B C 1
ATOM 5013 O O . THR B 1 291 ? -6.281 34.5 8.727 1 77.75 291 THR B O 1
ATOM 5016 N N . GLY B 1 292 ? -4.215 35.188 8.328 1 82.06 292 GLY B N 1
ATOM 5017 C CA . GLY B 1 292 ? -3.65 34.375 9.398 1 82.06 292 GLY B CA 1
ATOM 5018 C C . GLY B 1 292 ? -4.105 34.812 10.781 1 82.06 292 GLY B C 1
ATOM 5019 O O . GLY B 1 292 ? -4.332 33.969 11.656 1 82.06 292 GLY B O 1
ATOM 5020 N N . MET B 1 293 ? -4.27 36.062 10.953 1 82.62 293 MET B N 1
ATOM 5021 C CA . MET B 1 293 ? -4.715 36.625 12.227 1 82.62 293 MET B CA 1
ATOM 5022 C C . MET B 1 293 ? -6.125 36.156 12.562 1 82.62 293 MET B C 1
ATOM 5024 O O . MET B 1 293 ? -6.414 35.781 13.703 1 82.62 293 MET B O 1
ATOM 5028 N N . GLU B 1 294 ? -6.941 36.156 11.562 1 83.75 294 GLU B N 1
ATOM 5029 C CA . GLU B 1 294 ? -8.305 35.688 11.773 1 83.75 294 GLU B CA 1
ATOM 5030 C C . GLU B 1 294 ? -8.305 34.219 12.234 1 83.75 294 GLU B C 1
ATOM 5032 O O . GLU B 1 294 ? -9.062 33.875 13.133 1 83.75 294 GLU B O 1
ATOM 5037 N N . ARG B 1 295 ? -7.5 33.531 11.648 1 86.94 295 ARG B N 1
ATOM 5038 C CA . ARG B 1 295 ? -7.395 32.125 12.016 1 86.94 295 ARG B CA 1
ATOM 5039 C C . ARG B 1 295 ? -6.883 31.953 13.445 1 86.94 295 ARG B C 1
ATOM 5041 O O . ARG B 1 295 ? -7.426 31.172 14.227 1 86.94 295 ARG B O 1
ATOM 5048 N N . ALA B 1 296 ? -5.887 32.719 13.781 1 87.25 296 ALA B N 1
ATOM 5049 C CA . ALA B 1 296 ? -5.32 32.656 15.125 1 87.25 296 ALA B CA 1
ATOM 5050 C C . ALA B 1 296 ? -6.371 33.031 16.172 1 87.25 296 ALA B C 1
ATOM 5052 O O . ALA B 1 296 ? -6.438 32.406 17.234 1 87.25 296 ALA B O 1
ATOM 5053 N N . LEU B 1 297 ? -7.117 34.031 15.891 1 85.62 297 LEU B N 1
ATOM 5054 C CA . LEU B 1 297 ? -8.172 34.438 16.797 1 85.62 297 LEU B CA 1
ATOM 5055 C C . LEU B 1 297 ? -9.219 33.344 16.969 1 85.62 297 LEU B C 1
ATOM 5057 O O . LEU B 1 297 ? -9.695 33.094 18.078 1 85.62 297 LEU B O 1
ATOM 5061 N N . ALA B 1 298 ? -9.531 32.75 15.867 1 87.5 298 ALA B N 1
ATOM 5062 C CA . ALA B 1 298 ? -10.5 31.656 15.914 1 87.5 298 ALA B CA 1
ATOM 5063 C C . ALA B 1 298 ? -9.992 30.5 16.766 1 87.5 298 ALA B C 1
ATOM 5065 O O . ALA B 1 298 ? -10.75 29.906 17.531 1 87.5 298 ALA B O 1
ATOM 5066 N N . PHE B 1 299 ? -8.766 30.188 16.609 1 90.62 299 PHE B N 1
ATOM 5067 C CA . PHE B 1 299 ? -8.148 29.125 17.406 1 90.62 299 PHE B CA 1
ATOM 5068 C C . PHE B 1 299 ? -8.211 29.469 18.891 1 90.62 299 PHE B C 1
ATOM 5070 O O . PHE B 1 299 ? -8.508 28.594 19.719 1 90.62 299 PHE B O 1
ATOM 5077 N N . ASN B 1 300 ? -7.934 30.688 19.188 1 87 300 ASN B N 1
ATOM 5078 C CA . ASN B 1 300 ? -8.008 31.141 20.562 1 87 300 ASN B CA 1
ATOM 5079 C C . ASN B 1 300 ? -9.422 31.031 21.125 1 87 300 ASN B C 1
ATOM 5081 O O . ASN B 1 300 ? -9.617 30.672 22.281 1 87 300 ASN B O 1
ATOM 5085 N N . ASP B 1 301 ? -10.344 31.391 20.312 1 86.69 301 ASP B N 1
ATOM 5086 C CA . ASP B 1 301 ? -11.742 31.281 20.719 1 86.69 301 ASP B CA 1
ATOM 5087 C C . ASP B 1 301 ? -12.117 29.844 21.047 1 86.69 301 ASP B C 1
ATOM 5089 O O . ASP B 1 301 ? -12.766 29.578 22.062 1 86.69 301 ASP B O 1
ATOM 5093 N N . VAL B 1 302 ? -11.664 28.969 20.234 1 88 302 VAL B N 1
ATOM 5094 C CA . VAL B 1 302 ? -11.969 27.547 20.453 1 88 302 VAL B CA 1
ATOM 5095 C C . VAL B 1 302 ? -11.32 27.078 21.75 1 88 302 VAL B C 1
ATOM 5097 O O . VAL B 1 302 ? -11.953 26.406 22.562 1 88 302 VAL B O 1
ATOM 5100 N N . ARG B 1 303 ? -10.156 27.453 22 1 86.44 303 ARG B N 1
ATOM 5101 C CA . ARG B 1 303 ? -9.398 27.031 23.172 1 86.44 303 ARG B CA 1
ATOM 5102 C C . ARG B 1 303 ? -10.031 27.562 24.453 1 86.44 303 ARG B C 1
ATOM 5104 O O . ARG B 1 303 ? -9.969 26.922 25.5 1 86.44 303 ARG B O 1
ATOM 5111 N N . SER B 1 304 ? -10.609 28.703 24.297 1 84.56 304 SER B N 1
ATOM 5112 C CA . SER B 1 304 ? -11.234 29.328 25.469 1 84.56 304 SER B CA 1
ATOM 5113 C C . SER B 1 304 ? -12.664 28.844 25.656 1 84.56 304 SER B C 1
ATOM 5115 O O . SER B 1 304 ? -13.344 29.234 26.594 1 84.56 304 SER B O 1
ATOM 5117 N N . GLY B 1 305 ? -13.086 28.016 24.719 1 80.38 305 GLY B N 1
ATOM 5118 C CA . GLY B 1 305 ? -14.43 27.469 24.797 1 80.38 305 GLY B CA 1
ATOM 5119 C C . GLY B 1 305 ? -15.477 28.375 24.188 1 80.38 305 GLY B C 1
ATOM 5120 O O . GLY B 1 305 ? -16.688 28.109 24.297 1 80.38 305 GLY B O 1
ATOM 5121 N N . ALA B 1 306 ? -15.102 29.484 23.547 1 80 306 ALA B N 1
ATOM 5122 C CA . ALA B 1 306 ? -16.031 30.453 23 1 80 306 ALA B CA 1
ATOM 5123 C C . ALA B 1 306 ? -16.188 30.266 21.484 1 80 306 ALA B C 1
ATOM 5125 O O . ALA B 1 306 ? -15.883 31.172 20.703 1 80 306 ALA B O 1
ATOM 5126 N N . LEU B 1 307 ? -16.594 29.125 21.078 1 79.88 307 LEU B N 1
ATOM 5127 C CA . LEU B 1 307 ? -16.797 28.938 19.656 1 79.88 307 LEU B CA 1
ATOM 5128 C C . LEU B 1 307 ? -17.984 29.766 19.156 1 79.88 307 LEU B C 1
ATOM 5130 O O . LEU B 1 307 ? -19.141 29.406 19.406 1 79.88 307 LEU B O 1
ATOM 5134 N N . SER B 1 308 ? -17.688 30.984 18.641 1 75.56 308 SER B N 1
ATOM 5135 C CA . SER B 1 308 ? -18.75 31.922 18.281 1 75.56 308 SER B CA 1
ATOM 5136 C C . SER B 1 308 ? -18.734 32.219 16.781 1 75.56 308 SER B C 1
ATOM 5138 O O . SER B 1 308 ? -19.203 33.281 16.344 1 75.56 308 SER B O 1
ATOM 5140 N N . MET B 1 309 ? -18.453 31.359 15.992 1 80.62 309 MET B N 1
ATOM 5141 C CA . MET B 1 309 ? -18.406 31.609 14.555 1 80.62 309 MET B CA 1
ATOM 5142 C C . MET B 1 309 ? -19.797 31.469 13.938 1 80.62 309 MET B C 1
ATOM 5144 O O . MET B 1 309 ? -20.625 30.719 14.438 1 80.62 309 MET B O 1
ATOM 5148 N N . PRO B 1 310 ? -20.078 32.156 12.844 1 77 310 PRO B N 1
ATOM 5149 C CA . PRO B 1 310 ? -21.406 32.188 12.242 1 77 310 PRO B CA 1
ATOM 5150 C C . PRO B 1 310 ? -21.938 30.812 11.859 1 77 310 PRO B C 1
ATOM 5152 O O . PRO B 1 310 ? -23.141 30.547 12.016 1 77 310 PRO B O 1
ATOM 5155 N N . TRP B 1 311 ? -21.062 30.031 11.453 1 84.06 311 TRP B N 1
ATOM 5156 C CA . TRP B 1 311 ? -21.531 28.734 10.961 1 84.06 311 TRP B CA 1
ATOM 5157 C C . TRP B 1 311 ? -22.016 27.859 12.109 1 84.06 311 TRP B C 1
ATOM 5159 O O . TRP B 1 311 ? -22.719 26.875 11.891 1 84.06 311 TRP B O 1
ATOM 5169 N N . THR B 1 312 ? -21.734 28.219 13.375 1 87.56 312 THR B N 1
ATOM 5170 C CA . THR B 1 312 ? -22.062 27.375 14.516 1 87.56 312 THR B CA 1
ATOM 5171 C C . THR B 1 312 ? -23.562 27.281 14.719 1 87.56 312 THR B C 1
ATOM 5173 O O . THR B 1 312 ? -24.078 26.281 15.219 1 87.56 312 THR B O 1
ATOM 5176 N N . SER B 1 313 ? -24.25 28.328 14.305 1 85.81 313 SER B N 1
ATOM 5177 C CA . SER B 1 313 ? -25.703 28.312 14.414 1 85.81 313 SER B CA 1
ATOM 5178 C C . SER B 1 313 ? -26.344 27.484 13.305 1 85.81 313 SER B C 1
ATOM 5180 O O . SER B 1 313 ? -27.391 26.875 13.5 1 85.81 313 SER B O 1
ATOM 5182 N N . GLU B 1 314 ? -25.703 27.5 12.203 1 83.94 314 GLU B N 1
ATOM 5183 C CA . GLU B 1 314 ? -26.203 26.766 11.047 1 83.94 314 GLU B CA 1
ATOM 5184 C C . GLU B 1 314 ? -25.938 25.266 11.188 1 83.94 314 GLU B C 1
ATOM 5186 O O . GLU B 1 314 ? -26.75 24.453 10.742 1 83.94 314 GLU B O 1
ATOM 5191 N N . PHE B 1 315 ? -24.875 24.969 11.828 1 87.62 315 PHE B N 1
ATOM 5192 C CA . PHE B 1 315 ? -24.484 23.578 11.992 1 87.62 315 PHE B CA 1
ATOM 5193 C C . PHE B 1 315 ? -24.172 23.266 13.445 1 87.62 315 PHE B C 1
ATOM 5195 O O . PHE B 1 315 ? -23.031 22.922 13.781 1 87.62 315 PHE B O 1
ATOM 5202 N N . PRO B 1 316 ? -25.156 23.219 14.266 1 86.88 316 PRO B N 1
ATOM 5203 C CA . PRO B 1 316 ? -24.938 23.062 15.703 1 86.88 316 PRO B CA 1
ATOM 5204 C C . PRO B 1 316 ? -24.297 21.734 16.062 1 86.88 316 PRO B C 1
ATOM 5206 O O . PRO B 1 316 ? -23.531 21.656 17.031 1 86.88 316 PRO B O 1
ATOM 5209 N N . ASP B 1 317 ? -24.594 20.75 15.305 1 86.75 317 ASP B N 1
ATOM 5210 C CA . ASP B 1 317 ? -24.016 19.438 15.578 1 86.75 317 ASP B CA 1
ATOM 5211 C C . ASP B 1 317 ? -22.5 19.453 15.367 1 86.75 317 ASP B C 1
ATOM 5213 O O . ASP B 1 317 ? -21.75 18.844 16.141 1 86.75 317 ASP B O 1
ATOM 5217 N N . VAL B 1 318 ? -22.109 20.125 14.367 1 89.75 318 VAL B N 1
ATOM 5218 C CA . VAL B 1 318 ? -20.672 20.234 14.078 1 89.75 318 VAL B CA 1
ATOM 5219 C C . VAL B 1 318 ? -19.984 21.062 15.172 1 89.75 318 VAL B C 1
ATOM 5221 O O . VAL B 1 318 ? -18.906 20.688 15.633 1 89.75 318 VAL B O 1
ATOM 5224 N N . ALA B 1 319 ? -20.672 22.109 15.578 1 90.19 319 ALA B N 1
ATOM 5225 C CA . ALA B 1 319 ? -20.141 22.938 16.641 1 90.19 319 ALA B CA 1
ATOM 5226 C C . ALA B 1 319 ? -19.953 22.141 17.938 1 90.19 319 ALA B C 1
ATOM 5228 O O . ALA B 1 319 ? -18.938 22.281 18.625 1 90.19 319 ALA B O 1
ATOM 5229 N N . THR B 1 320 ? -20.953 21.328 18.203 1 90.31 320 THR B N 1
ATOM 5230 C CA . THR B 1 320 ? -20.891 20.484 19.391 1 90.31 320 THR B CA 1
ATOM 5231 C C . THR B 1 320 ? -19.703 19.547 19.312 1 90.31 320 THR B C 1
ATOM 5233 O O . THR B 1 320 ? -18.984 19.344 20.312 1 90.31 320 THR B O 1
ATOM 5236 N N . MET B 1 321 ? -19.5 19.047 18.203 1 92.12 321 MET B N 1
ATOM 5237 C CA . MET B 1 321 ? -18.391 18.109 18.031 1 92.12 321 MET B CA 1
ATOM 5238 C C . MET B 1 321 ? -17.047 18.812 18.172 1 92.12 321 MET B C 1
ATOM 5240 O O . MET B 1 321 ? -16.141 18.297 18.828 1 92.12 321 MET B O 1
ATOM 5244 N N . VAL B 1 322 ? -16.891 19.984 17.594 1 94.25 322 VAL B N 1
ATOM 5245 C CA . VAL B 1 322 ? -15.664 20.766 17.719 1 94.25 322 VAL B CA 1
ATOM 5246 C C . VAL B 1 322 ? -15.375 21.047 19.188 1 94.25 322 VAL B C 1
ATOM 5248 O O . VAL B 1 322 ? -14.25 20.859 19.656 1 94.25 322 VAL B O 1
ATOM 5251 N N . ARG B 1 323 ? -16.391 21.422 19.922 1 93.44 323 ARG B N 1
ATOM 5252 C CA . ARG B 1 323 ? -16.234 21.703 21.344 1 93.44 323 ARG B CA 1
ATOM 5253 C C . ARG B 1 323 ? -15.789 20.469 22.109 1 93.44 323 ARG B C 1
ATOM 5255 O O . ARG B 1 323 ? -14.906 20.547 22.969 1 93.44 323 ARG B O 1
ATOM 5262 N N . ALA B 1 324 ? -16.391 19.375 21.766 1 93.81 324 ALA B N 1
ATOM 5263 C CA . ALA B 1 324 ? -16.047 18.141 22.438 1 93.81 324 ALA B CA 1
ATOM 5264 C C . ALA B 1 324 ? -14.602 17.734 22.156 1 93.81 324 ALA B C 1
ATOM 5266 O O . ALA B 1 324 ? -13.867 17.359 23.078 1 93.81 324 ALA B O 1
ATOM 5267 N N . MET B 1 325 ? -14.195 17.859 20.953 1 95.75 325 MET B N 1
ATOM 5268 C CA . MET B 1 325 ? -12.867 17.438 20.531 1 95.75 325 MET B CA 1
ATOM 5269 C C . MET B 1 325 ? -11.797 18.375 21.078 1 95.75 325 MET B C 1
ATOM 5271 O O . MET B 1 325 ? -10.648 17.953 21.266 1 95.75 325 MET B O 1
ATOM 5275 N N . THR B 1 326 ? -12.172 19.641 21.359 1 95.5 326 THR B N 1
ATOM 5276 C CA . THR B 1 326 ? -11.203 20.625 21.812 1 95.5 326 THR B CA 1
ATOM 5277 C C . THR B 1 326 ? -11.383 20.922 23.297 1 95.5 326 THR B C 1
ATOM 5279 O O . THR B 1 326 ? -11.023 22 23.766 1 95.5 326 THR B O 1
ATOM 5282 N N . ALA B 1 327 ? -11.961 20 23.969 1 94.38 327 ALA B N 1
ATOM 5283 C CA . ALA B 1 327 ? -12.109 20.141 25.406 1 94.38 327 ALA B CA 1
ATOM 5284 C C . ALA B 1 327 ? -10.75 20.328 26.078 1 94.38 327 ALA B C 1
ATOM 5286 O O . ALA B 1 327 ? -9.75 19.766 25.656 1 94.38 327 ALA B O 1
ATOM 5287 N N . ALA B 1 328 ? -10.688 21.047 27.141 1 91.88 328 ALA B N 1
ATOM 5288 C CA . ALA B 1 328 ? -9.445 21.375 27.844 1 91.88 328 ALA B CA 1
ATOM 5289 C C . ALA B 1 328 ? -8.805 20.125 28.438 1 91.88 328 ALA B C 1
ATOM 5291 O O . ALA B 1 328 ? -7.594 19.938 28.344 1 91.88 328 ALA B O 1
ATOM 5292 N N . LYS B 1 329 ? -9.609 19.266 28.984 1 92.75 329 LYS B N 1
ATOM 5293 C CA . LYS B 1 329 ? -9.117 18.016 29.547 1 92.75 329 LYS B CA 1
ATOM 5294 C C . LYS B 1 329 ? -9.055 16.922 28.484 1 92.75 329 LYS B C 1
ATOM 5296 O O . LYS B 1 329 ? -10.062 16.609 27.859 1 92.75 329 LYS B O 1
ATOM 5301 N N . PRO B 1 330 ? -7.93 16.328 28.297 1 94.19 330 PRO B N 1
ATOM 5302 C CA . PRO B 1 330 ? -7.785 15.297 27.266 1 94.19 330 PRO B CA 1
ATOM 5303 C C . PRO B 1 330 ? -8.766 14.141 27.438 1 94.19 330 PRO B C 1
ATOM 5305 O O . PRO B 1 330 ? -9.281 13.609 26.453 1 94.19 330 PRO B O 1
ATOM 5308 N N . GLU B 1 331 ? -9.078 13.773 28.641 1 92.69 331 GLU B N 1
ATOM 5309 C CA . GLU B 1 331 ? -9.938 12.625 28.922 1 92.69 331 GLU B CA 1
ATOM 5310 C C . GLU B 1 331 ? -11.383 12.906 28.531 1 92.69 331 GLU B C 1
ATOM 5312 O O . GLU B 1 331 ? -12.195 11.984 28.406 1 92.69 331 GLU B O 1
ATOM 5317 N N . SER B 1 332 ? -11.703 14.156 28.422 1 93.69 332 SER B N 1
ATOM 5318 C CA . SER B 1 332 ? -13.07 14.539 28.078 1 93.69 332 SER B CA 1
ATOM 5319 C C . SER B 1 332 ? -13.297 14.516 26.578 1 93.69 332 SER B C 1
ATOM 5321 O O . SER B 1 332 ? -14.43 14.656 26.109 1 93.69 332 SER B O 1
ATOM 5323 N N . ARG B 1 333 ? -12.273 14.266 25.828 1 95.31 333 ARG B N 1
ATOM 5324 C CA . ARG B 1 333 ? -12.391 14.25 24.375 1 95.31 333 ARG B CA 1
ATOM 5325 C C . ARG B 1 333 ? -12.852 12.883 23.875 1 95.31 333 ARG B C 1
ATOM 5327 O O . ARG B 1 333 ? -12.516 11.859 24.469 1 95.31 333 ARG B O 1
ATOM 5334 N N . PRO B 1 334 ? -13.633 12.883 22.828 1 94.56 334 PRO B N 1
ATOM 5335 C CA . PRO B 1 334 ? -14.117 11.602 22.297 1 94.56 334 PRO B CA 1
ATOM 5336 C C . PRO B 1 334 ? -13.008 10.766 21.672 1 94.56 334 PRO B C 1
ATOM 5338 O O . PRO B 1 334 ? -11.977 11.305 21.25 1 94.56 334 PRO B O 1
ATOM 5341 N N . SER B 1 335 ? -13.273 9.477 21.641 1 93 335 SER B N 1
ATOM 5342 C CA . SER B 1 335 ? -12.367 8.602 20.906 1 93 335 SER B CA 1
ATOM 5343 C C . SER B 1 335 ? -12.594 8.719 19.391 1 93 335 SER B C 1
ATOM 5345 O O . SER B 1 335 ? -13.648 9.164 18.953 1 93 335 SER B O 1
ATOM 5347 N N . LEU B 1 336 ? -11.602 8.328 18.688 1 92.75 336 LEU B N 1
ATOM 5348 C CA . LEU B 1 336 ? -11.742 8.375 17.234 1 92.75 336 LEU B CA 1
ATOM 5349 C C . LEU B 1 336 ? -12.82 7.402 16.75 1 92.75 336 LEU B C 1
ATOM 5351 O O . LEU B 1 336 ? -13.523 7.672 15.781 1 92.75 336 LEU B O 1
ATOM 5355 N N . SER B 1 337 ? -12.891 6.289 17.422 1 87.69 337 SER B N 1
ATOM 5356 C CA . SER B 1 337 ? -13.961 5.348 17.109 1 87.69 337 SER B CA 1
ATOM 5357 C C . SER B 1 337 ? -15.328 5.98 17.328 1 87.69 337 SER B C 1
ATOM 5359 O O . SER B 1 337 ? -16.25 5.773 16.531 1 87.69 337 SER B O 1
ATOM 5361 N N . ASP B 1 338 ? -15.453 6.766 18.391 1 85.25 338 ASP B N 1
ATOM 5362 C CA . ASP B 1 338 ? -16.703 7.48 18.672 1 85.25 338 ASP B CA 1
ATOM 5363 C C . ASP B 1 338 ? -17.016 8.477 17.562 1 85.25 338 ASP B C 1
ATOM 5365 O O . ASP B 1 338 ? -18.172 8.617 17.156 1 85.25 338 ASP B O 1
ATOM 5369 N N . LEU B 1 339 ? -16.047 9.086 17.109 1 88.88 339 LEU B N 1
ATOM 5370 C CA . LEU B 1 339 ? -16.219 10.094 16.078 1 88.88 339 LEU B CA 1
ATOM 5371 C C . LEU B 1 339 ? -16.719 9.461 14.781 1 88.88 339 LEU B C 1
ATOM 5373 O O . LEU B 1 339 ? -17.562 10.031 14.086 1 88.88 339 LEU B O 1
ATOM 5377 N N . LEU B 1 340 ? -16.203 8.289 14.461 1 85.69 340 LEU B N 1
ATOM 5378 C CA . LEU B 1 340 ? -16.562 7.621 13.219 1 85.69 340 LEU B CA 1
ATOM 5379 C C . LEU B 1 340 ? -18 7.09 13.281 1 85.69 340 LEU B C 1
ATOM 5381 O O . LEU B 1 340 ? -18.594 6.805 12.242 1 85.69 340 LEU B O 1
ATOM 5385 N N . GLU B 1 341 ? -18.5 6.949 14.453 1 78.19 341 GLU B N 1
ATOM 5386 C CA . GLU B 1 341 ? -19.875 6.504 14.633 1 78.19 341 GLU B CA 1
ATOM 5387 C C . GLU B 1 341 ? -20.844 7.684 14.656 1 78.19 341 GLU B C 1
ATOM 5389 O O . GLU B 1 341 ? -22.062 7.5 14.672 1 78.19 341 GLU B O 1
ATOM 5394 N N . TRP B 1 342 ? -20.266 8.852 14.672 1 76.44 342 TRP B N 1
ATOM 5395 C CA . TRP B 1 342 ? -21.094 10.055 14.625 1 76.44 342 TRP B CA 1
ATOM 5396 C C . TRP B 1 342 ? -21.906 10.102 13.344 1 76.44 342 TRP B C 1
ATOM 5398 O O . TRP B 1 342 ? -21.375 9.93 12.25 1 76.44 342 TRP B O 1
ATOM 5408 N N . PRO B 1 343 ? -23.094 10.148 13.398 1 64.31 343 PRO B N 1
ATOM 5409 C CA . PRO B 1 343 ? -24 10.086 12.242 1 64.31 343 PRO B CA 1
ATOM 5410 C C . PRO B 1 343 ? -23.531 10.984 11.094 1 64.31 343 PRO B C 1
ATOM 5412 O O . PRO B 1 343 ? -23.766 10.656 9.922 1 64.31 343 PRO B O 1
ATOM 5415 N N . LEU B 1 344 ? -22.984 12.086 11.508 1 65.75 344 LEU B N 1
ATOM 5416 C CA . LEU B 1 344 ? -22.578 13.008 10.453 1 65.75 344 LEU B CA 1
ATOM 5417 C C . LEU B 1 344 ? -21.328 12.516 9.742 1 65.75 344 LEU B C 1
ATOM 5419 O O . LEU B 1 344 ? -21 12.969 8.641 1 65.75 344 LEU B O 1
ATOM 5423 N N . VAL B 1 345 ? -20.547 11.641 10.344 1 65.12 345 VAL B N 1
ATOM 5424 C CA . VAL B 1 345 ? -19.266 11.18 9.797 1 65.12 345 VAL B CA 1
ATOM 5425 C C . VAL B 1 345 ? -19.422 9.758 9.266 1 65.12 345 VAL B C 1
ATOM 5427 O O . VAL B 1 345 ? -18.688 9.344 8.359 1 65.12 345 VAL B O 1
ATOM 5430 N N . ARG B 1 346 ? -20.203 8.883 9.719 1 54.09 346 ARG B N 1
ATOM 5431 C CA . ARG B 1 346 ? -20.375 7.473 9.391 1 54.09 346 ARG B CA 1
ATOM 5432 C C . ARG B 1 346 ? -20.672 7.289 7.906 1 54.09 346 ARG B C 1
ATOM 5434 O O . ARG B 1 346 ? -21.516 8 7.348 1 54.09 346 ARG B O 1
ATOM 5441 N N . VAL B 1 347 ? -19.625 6.906 7.152 1 50.56 347 VAL B N 1
ATOM 5442 C CA . VAL B 1 347 ? -19.797 6.555 5.746 1 50.56 347 VAL B CA 1
ATOM 5443 C C . VAL B 1 347 ? -20.828 5.426 5.617 1 50.56 347 VAL B C 1
ATOM 5445 O O . VAL B 1 347 ? -20.672 4.371 6.234 1 50.56 347 VAL B O 1
ATOM 5448 N N . VAL B 1 348 ? -21.922 5.535 5.383 1 43.81 348 VAL B N 1
ATOM 5449 C CA . VAL B 1 348 ? -22.75 4.41 4.969 1 43.81 348 VAL B CA 1
ATOM 5450 C C . VAL B 1 348 ? -22.234 3.846 3.646 1 43.81 348 VAL B C 1
ATOM 5452 O O . VAL B 1 348 ? -22.172 4.562 2.645 1 43.81 348 VAL B O 1
ATOM 5455 N N . SER B 1 349 ? -21.203 2.977 3.65 1 45.59 349 SER B N 1
ATOM 5456 C CA . SER B 1 349 ? -20.906 2.283 2.404 1 45.59 349 SER B CA 1
ATOM 5457 C C . SER B 1 349 ? -22.125 2.207 1.5 1 45.59 349 SER B C 1
ATOM 5459 O O . SER B 1 349 ? -23.25 2.057 1.982 1 45.59 349 SER B O 1
ATOM 5461 N N . PRO B 1 350 ? -21.891 2.543 0.455 1 43.69 350 PRO B N 1
ATOM 5462 C CA . PRO B 1 350 ? -23.109 2.484 -0.361 1 43.69 350 PRO B CA 1
ATOM 5463 C C . PRO B 1 350 ? -23.859 1.164 -0.204 1 43.69 350 PRO B C 1
ATOM 5465 O O . PRO B 1 350 ? -25.094 1.149 -0.201 1 43.69 350 PRO B O 1
ATOM 5468 N N . ILE B 1 351 ? -23.234 0.128 -0.098 1 47.09 351 ILE B N 1
ATOM 5469 C CA . ILE B 1 351 ? -23.906 -1.152 0.092 1 47.09 351 ILE B CA 1
ATOM 5470 C C . ILE B 1 351 ? -24.516 -1.21 1.488 1 47.09 351 ILE B C 1
ATOM 5472 O O . ILE B 1 351 ? -25.672 -1.633 1.65 1 47.09 351 ILE B O 1
ATOM 5476 N N . ILE B 1 352 ? -23.781 -0.836 2.348 1 49.38 352 ILE B N 1
ATOM 5477 C CA . ILE B 1 352 ? -24.312 -0.816 3.709 1 49.38 352 ILE B CA 1
ATOM 5478 C C . ILE B 1 352 ? -25.438 0.203 3.811 1 49.38 352 ILE B C 1
ATOM 5480 O O . ILE B 1 352 ? -26.469 -0.065 4.434 1 49.38 352 ILE B O 1
ATOM 5484 N N . GLY B 1 353 ? -25.016 1.214 3.193 1 47.72 353 GLY B N 1
ATOM 5485 C CA . GLY B 1 353 ? -26.094 2.189 3.119 1 47.72 353 GLY B CA 1
ATOM 5486 C C . GLY B 1 353 ? -27.359 1.636 2.486 1 47.72 353 GLY B C 1
ATOM 5487 O O . GLY B 1 353 ? -28.453 1.828 3.01 1 47.72 353 GLY B O 1
ATOM 5488 N N . ARG B 1 354 ? -27.109 0.962 1.409 1 52.72 354 ARG B N 1
ATOM 5489 C CA . ARG B 1 354 ? -28.234 0.35 0.732 1 52.72 354 ARG B CA 1
ATOM 5490 C C . ARG B 1 354 ? -28.875 -0.729 1.602 1 52.72 354 ARG B C 1
ATOM 5492 O O . ARG B 1 354 ? -30.109 -0.835 1.669 1 52.72 354 ARG B O 1
ATOM 5499 N N . LEU B 1 355 ? -28.062 -1.433 2.236 1 55.69 355 LEU B N 1
ATOM 5500 C CA . LEU B 1 355 ? -28.578 -2.492 3.09 1 55.69 355 LEU B CA 1
ATOM 5501 C C . LEU B 1 355 ? -29.281 -1.908 4.312 1 55.69 355 LEU B C 1
ATOM 5503 O O . LEU B 1 355 ? -30.328 -2.402 4.73 1 55.69 355 LEU B O 1
ATOM 5507 N N . GLN B 1 356 ? -28.562 -0.949 4.723 1 55.66 356 GLN B N 1
ATOM 5508 C CA . GLN B 1 356 ? -29.188 -0.282 5.863 1 55.66 356 GLN B CA 1
ATOM 5509 C C . GLN B 1 356 ? -30.5 0.392 5.461 1 55.66 356 GLN B C 1
ATOM 5511 O O . GLN B 1 356 ? -31.469 0.351 6.207 1 55.66 356 GLN B O 1
ATOM 5516 N N . GLU B 1 357 ? -30.375 0.968 4.32 1 57.94 357 GLU B N 1
ATOM 5517 C CA . GLU B 1 357 ? -31.609 1.527 3.793 1 57.94 357 GLU B CA 1
ATOM 5518 C C . GLU B 1 357 ? -32.656 0.443 3.604 1 57.94 357 GLU B C 1
ATOM 5520 O O . GLU B 1 357 ? -33.844 0.649 3.92 1 57.94 357 GLU B O 1
ATOM 5525 N N . ALA B 1 358 ? -32.25 -0.599 3.08 1 64.88 358 ALA B N 1
ATOM 5526 C CA . ALA B 1 358 ? -33.156 -1.731 2.902 1 64.88 358 ALA B CA 1
ATOM 5527 C C . ALA B 1 358 ? -33.688 -2.242 4.246 1 64.88 358 ALA B C 1
ATOM 5529 O O . ALA B 1 358 ? -34.844 -2.574 4.383 1 64.88 358 ALA B O 1
ATOM 5530 N N . LEU B 1 359 ? -32.781 -2.238 5.105 1 64.44 359 LEU B N 1
ATOM 5531 C CA . LEU B 1 359 ? -33.156 -2.674 6.441 1 64.44 359 LEU B CA 1
ATOM 5532 C C . LEU B 1 359 ? -34.156 -1.697 7.066 1 64.44 359 LEU B C 1
ATOM 5534 O O . LEU B 1 359 ? -35.156 -2.113 7.66 1 64.44 359 LEU B O 1
ATOM 5538 N N . ASN B 1 360 ? -33.781 -0.501 6.906 1 64.25 360 ASN B N 1
ATOM 5539 C CA . ASN B 1 360 ? -34.688 0.518 7.41 1 64.25 360 ASN B CA 1
ATOM 5540 C C . ASN B 1 360 ? -36.062 0.43 6.734 1 64.25 360 ASN B C 1
ATOM 5542 O O . ASN B 1 360 ? -37.094 0.573 7.391 1 64.25 360 ASN B O 1
ATOM 5546 N N . ALA B 1 361 ? -35.969 0.231 5.473 1 67.94 361 ALA B N 1
ATOM 5547 C CA . ALA B 1 361 ? -37.219 0.068 4.719 1 67.94 361 ALA B CA 1
ATOM 5548 C C . ALA B 1 361 ? -38 -1.146 5.211 1 67.94 361 ALA B C 1
ATOM 5550 O O . ALA B 1 361 ? -39.219 -1.087 5.348 1 67.94 361 ALA B O 1
ATOM 5551 N N . LYS B 1 362 ? -37.281 -2.1 5.504 1 72.31 362 LYS B N 1
ATOM 5552 C CA . LYS B 1 362 ? -37.969 -3.303 5.992 1 72.31 362 LYS B CA 1
ATOM 5553 C C . LYS B 1 362 ? -38.469 -3.113 7.422 1 72.31 362 LYS B C 1
ATOM 5555 O O . LYS B 1 362 ? -39.531 -3.607 7.781 1 72.31 362 LYS B O 1
ATOM 5560 N N . ASP B 1 363 ? -37.656 -2.398 8.078 1 74.5 363 ASP B N 1
ATOM 5561 C CA . ASP B 1 363 ? -38.125 -2.055 9.414 1 74.5 363 ASP B CA 1
ATOM 5562 C C . ASP B 1 363 ? -39.406 -1.235 9.352 1 74.5 363 ASP B C 1
ATOM 5564 O O . ASP B 1 363 ? -40.344 -1.473 10.125 1 74.5 363 ASP B O 1
ATOM 5568 N N . GLU B 1 364 ? -39.375 -0.329 8.516 1 73.56 364 GLU B N 1
ATOM 5569 C CA . GLU B 1 364 ? -40.594 0.456 8.312 1 73.56 364 GLU B CA 1
ATOM 5570 C C . GLU B 1 364 ? -41.75 -0.427 7.855 1 73.56 364 GLU B C 1
ATOM 5572 O O . GLU B 1 364 ? -42.875 -0.259 8.312 1 73.56 364 GLU B O 1
ATOM 5577 N N . MET B 1 365 ? -41.406 -1.351 7.027 1 76.06 365 MET B N 1
ATOM 5578 C CA . MET B 1 365 ? -42.438 -2.277 6.539 1 76.06 365 MET B CA 1
ATOM 5579 C C . MET B 1 365 ? -42.938 -3.178 7.664 1 76.06 365 MET B C 1
ATOM 5581 O O . MET B 1 365 ? -44.125 -3.426 7.777 1 76.06 365 MET B O 1
ATOM 5585 N N . ILE B 1 366 ? -42.062 -3.525 8.344 1 75.81 366 ILE B N 1
ATOM 5586 C CA . ILE B 1 366 ? -42.406 -4.363 9.484 1 75.81 366 ILE B CA 1
ATOM 5587 C C . ILE B 1 366 ? -43.281 -3.566 10.461 1 75.81 366 ILE B C 1
ATOM 5589 O O . ILE B 1 366 ? -44.281 -4.062 10.945 1 75.81 366 ILE B O 1
ATOM 5593 N N . GLN B 1 367 ? -42.875 -2.4 10.664 1 76.75 367 GLN B N 1
ATOM 5594 C CA . GLN B 1 367 ? -43.656 -1.542 11.547 1 76.75 367 GLN B CA 1
ATOM 5595 C C . GLN B 1 367 ? -45.062 -1.31 10.977 1 76.75 367 GLN B C 1
ATOM 5597 O O . GLN B 1 367 ? -46.031 -1.348 11.711 1 76.75 367 GLN B O 1
ATOM 5602 N N . ARG B 1 368 ? -45.156 -1.172 9.773 1 78.25 368 ARG B N 1
ATOM 5603 C CA . ARG B 1 368 ? -46.438 -0.986 9.109 1 78.25 368 ARG B CA 1
ATOM 5604 C C . ARG B 1 368 ? -47.281 -2.246 9.203 1 78.25 368 ARG B C 1
ATOM 5606 O O . ARG B 1 368 ? -48.5 -2.168 9.453 1 78.25 368 ARG B O 1
ATOM 5613 N N . LEU B 1 369 ? -46.688 -3.297 9.031 1 78.25 369 LEU B N 1
ATOM 5614 C CA . LEU B 1 369 ? -47.406 -4.562 9.078 1 78.25 369 LEU B CA 1
ATOM 5615 C C . LEU B 1 369 ? -47.875 -4.871 10.5 1 78.25 369 LEU B C 1
ATOM 5617 O O . LEU B 1 369 ? -48.969 -5.383 10.711 1 78.25 369 LEU B O 1
ATOM 5621 N N . GLN B 1 370 ? -47.062 -4.477 11.25 1 78 370 GLN B N 1
ATOM 5622 C CA . GLN B 1 370 ? -47.406 -4.668 12.648 1 78 370 GLN B CA 1
ATOM 5623 C C . GLN B 1 370 ? -48.562 -3.75 13.047 1 78 370 GLN B C 1
ATOM 5625 O O . GLN B 1 370 ? -49.5 -4.164 13.766 1 78 370 GLN B O 1
ATOM 5630 N N . LEU B 1 371 ? -48.594 -2.592 12.617 1 75.81 371 LEU B N 1
ATOM 5631 C CA . LEU B 1 371 ? -49.688 -1.654 12.859 1 75.81 371 LEU B CA 1
ATOM 5632 C C . LEU B 1 371 ? -50.969 -2.137 12.211 1 75.81 371 LEU B C 1
ATOM 5634 O O . LEU B 1 371 ? -52.062 -2.039 12.797 1 75.81 371 LEU B O 1
ATOM 5638 N N . LYS B 1 372 ? -50.875 -2.621 11.125 1 81 372 LYS B N 1
ATOM 5639 C CA . LYS B 1 372 ? -52.062 -3.168 10.43 1 81 372 LYS B CA 1
ATOM 5640 C C . LYS B 1 372 ? -52.625 -4.379 11.172 1 81 372 LYS B C 1
ATOM 5642 O O . LYS B 1 372 ? -53.844 -4.535 11.273 1 81 372 LYS B O 1
ATOM 5647 N N . LEU B 1 373 ? -51.75 -5.102 11.516 1 77.19 373 LEU B N 1
ATOM 5648 C CA . LEU B 1 373 ? -52.156 -6.297 12.25 1 77.19 373 LEU B CA 1
ATOM 5649 C C . LEU B 1 373 ? -52.812 -5.922 13.57 1 77.19 373 LEU B C 1
ATOM 5651 O O . LEU B 1 373 ? -53.812 -6.539 13.961 1 77.19 373 LEU B O 1
ATOM 5655 N N . ALA B 1 374 ? -52.312 -4.953 14.133 1 76.19 374 ALA B N 1
ATOM 5656 C CA . ALA B 1 374 ? -52.906 -4.48 15.383 1 76.19 374 ALA B CA 1
ATOM 5657 C C . ALA B 1 374 ? -54.281 -3.869 15.156 1 76.19 374 ALA B C 1
ATOM 5659 O O . ALA B 1 374 ? -55.156 -3.94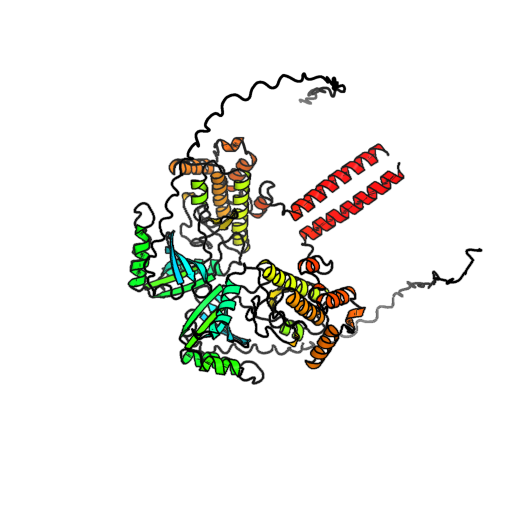5 16.031 1 76.19 374 ALA B O 1
ATOM 5660 N N . SER B 1 375 ? -54.438 -3.414 14.008 1 78.25 375 SER B N 1
ATOM 5661 C CA . SER B 1 375 ? -55.719 -2.781 13.688 1 78.25 375 SER B CA 1
ATOM 5662 C C . SER B 1 375 ? -56.75 -3.814 13.281 1 78.25 375 SER B C 1
ATOM 5664 O O . SER B 1 375 ? -57.938 -3.588 13.445 1 78.25 375 SER B O 1
ATOM 5666 N N . VAL B 1 376 ? -56.188 -4.879 12.758 1 73.75 376 VAL B N 1
ATOM 5667 C CA . VAL B 1 376 ? -57.156 -5.898 12.328 1 73.75 376 VAL B CA 1
ATOM 5668 C C . VAL B 1 376 ? -57.438 -6.867 13.477 1 73.75 376 VAL B C 1
ATOM 5670 O O . VAL B 1 376 ? -58.5 -7.461 13.555 1 73.75 376 VAL B O 1
ATOM 5673 N N . SER B 1 377 ? -56.625 -6.891 14.266 1 57.75 377 SER B N 1
ATOM 5674 C CA . SER B 1 377 ? -56.938 -7.719 15.43 1 57.75 377 SER B CA 1
ATOM 5675 C C . SER B 1 377 ? -57.781 -6.965 16.438 1 57.75 377 SER B C 1
ATOM 5677 O O . SER B 1 377 ? -57.656 -5.754 16.609 1 57.75 377 SER B O 1
#